Protein AF-G0EI62-F1 (afdb_monomer)

pLDDT: mean 89.72, std 10.37, range [26.83, 98.44]

Secondary structure (DSSP, 8-state):
-EEEEEEEEE--SS--GGGTT-EEEEEEEE-TTT--EEEEEEEEESS-PPTT-EEEEEETHHHHHTTSS-TT---SEEEEEE-S----HHHHHTTSS--HHHHHHHTT-B-TTTT--BTTTS--S--SEEEEE----STT--HHHHHHHH-HHHHHHHHHHHHHHTT-SEEEEEEETT-HHHHHHHHHHHHHTT---EEEEE---BTTTSHHHHHHHHH-PPPPTT--GGGGTEEEEEHHHHHHHHHHTTT--S-EEEEEEEES-SS-EEEEEETT-BHHHHHHHTT---SSEEEEES-TTT-EEEEGGGGGG-B--TT--EEEEEETTSHHHHHHT--HHHHHHHHHHH-----HHHHT-HHHHTT-S--HHHHHHHHTTS-STTGGGS-HHHHHHHHGGGG-----HHHHTS-TT---HHHHHHHHHHHHHHTT-PPPSSPPP----TTGGGGPBPHHHHHHHTT-HHHHTSPPEEEEEEE---SEEEEES--SSSSPPEE---TT-EE-TT-EEEE--TTSS---EE-SSSEEEEEE-SSEEEEEES---

Structure (mmCIF, N/CA/C/O backbone):
data_AF-G0EI62-F1
#
_entry.id   AF-G0EI62-F1
#
loop_
_atom_site.group_PDB
_atom_site.id
_atom_site.type_symbol
_atom_site.label_atom_id
_atom_site.label_alt_id
_atom_site.label_comp_id
_atom_site.label_asym_id
_atom_site.label_entity_id
_atom_site.label_seq_id
_atom_site.pdbx_PDB_ins_code
_atom_site.Cartn_x
_atom_site.Cartn_y
_atom_site.Cartn_z
_atom_site.occupancy
_atom_site.B_iso_or_equiv
_atom_site.auth_seq_id
_atom_site.auth_comp_id
_atom_site.auth_asym_id
_atom_site.auth_atom_id
_atom_site.pdbx_PDB_model_num
ATOM 1 N N . MET A 1 1 ? -39.027 -2.388 27.104 1.00 85.00 1 MET A N 1
ATOM 2 C CA . MET A 1 1 ? -39.613 -3.707 26.790 1.00 85.00 1 MET A CA 1
ATOM 3 C C . MET A 1 1 ? -38.585 -4.501 26.006 1.00 85.00 1 MET A C 1
ATOM 5 O O . MET A 1 1 ? -37.758 -3.878 25.353 1.00 85.00 1 MET A O 1
ATOM 9 N N . VAL A 1 2 ? -38.591 -5.825 26.101 1.00 89.19 2 VAL A N 1
ATOM 10 C CA . VAL A 1 2 ? -37.621 -6.719 25.449 1.00 89.19 2 VAL A CA 1
ATOM 11 C C . VAL A 1 2 ? -38.346 -7.873 24.764 1.00 89.19 2 VAL A C 1
ATOM 13 O O . VAL A 1 2 ? -39.444 -8.232 25.187 1.00 89.19 2 VAL A O 1
ATOM 16 N N . LEU A 1 3 ? -37.737 -8.445 23.725 1.00 90.75 3 LEU A N 1
ATOM 17 C CA . LEU A 1 3 ? -38.228 -9.660 23.080 1.00 90.75 3 LEU A CA 1
ATOM 18 C C . LEU A 1 3 ? -37.676 -10.890 23.793 1.00 90.75 3 LEU A C 1
ATOM 20 O O . LEU A 1 3 ? -36.504 -10.940 24.170 1.00 90.75 3 LEU A O 1
ATOM 24 N N . ALA A 1 4 ? -38.536 -11.877 23.995 1.00 91.88 4 ALA A N 1
ATOM 25 C CA . ALA A 1 4 ? -38.161 -13.129 24.619 1.00 91.88 4 ALA A CA 1
ATOM 26 C C . ALA A 1 4 ? -38.949 -14.290 24.024 1.00 91.88 4 ALA A C 1
ATOM 28 O O . ALA A 1 4 ? -40.042 -14.103 23.504 1.00 91.88 4 ALA A O 1
ATOM 29 N N . LYS A 1 5 ? -38.401 -15.498 24.124 1.00 92.25 5 LYS A N 1
ATOM 30 C CA . LYS A 1 5 ? -39.107 -16.733 23.788 1.00 92.25 5 LYS A CA 1
ATOM 31 C C . LYS A 1 5 ? -39.600 -17.409 25.063 1.00 92.25 5 LYS A C 1
ATOM 33 O O . LYS A 1 5 ? -38.832 -17.525 26.021 1.00 92.25 5 LYS A O 1
ATOM 38 N N . VAL A 1 6 ? -40.848 -17.868 25.096 1.00 92.56 6 VAL A N 1
ATOM 39 C CA . VAL A 1 6 ? -41.366 -18.680 26.205 1.00 92.56 6 VAL A CA 1
ATOM 40 C C . VAL A 1 6 ? -40.766 -20.079 26.113 1.00 92.56 6 VAL A C 1
ATOM 42 O O . VAL A 1 6 ? -40.984 -20.803 25.147 1.00 92.56 6 VAL A O 1
ATOM 45 N N . ILE A 1 7 ? -40.009 -20.473 27.133 1.00 93.19 7 ILE A N 1
ATOM 46 C CA . ILE A 1 7 ? -39.289 -21.754 27.175 1.00 93.19 7 ILE A CA 1
ATOM 47 C C . ILE A 1 7 ? -39.834 -22.716 28.237 1.00 93.19 7 ILE A C 1
ATOM 49 O O . ILE A 1 7 ? -39.375 -23.851 28.331 1.00 93.19 7 ILE A O 1
ATOM 53 N N . GLY A 1 8 ? -40.796 -22.286 29.057 1.00 90.50 8 GLY A N 1
ATOM 54 C CA . GLY A 1 8 ? -41.419 -23.150 30.057 1.00 90.50 8 GLY A CA 1
ATOM 55 C C . GLY A 1 8 ? -42.400 -22.427 30.973 1.00 90.50 8 GLY A C 1
ATOM 56 O O . GLY A 1 8 ? -42.652 -21.234 30.826 1.00 90.50 8 GLY A O 1
ATOM 57 N N . SER A 1 9 ? -42.936 -23.153 31.953 1.00 91.88 9 SER A N 1
ATOM 58 C CA . SER A 1 9 ? -43.901 -22.648 32.940 1.00 91.88 9 SER A CA 1
ATOM 59 C C . SER A 1 9 ? -43.414 -22.879 34.369 1.00 91.88 9 SER A C 1
ATOM 61 O O . SER A 1 9 ? -42.845 -23.933 34.656 1.00 91.88 9 SER A O 1
ATOM 63 N N . VAL A 1 10 ? -43.709 -21.949 35.276 1.00 88.38 10 VAL A N 1
ATOM 64 C CA . VAL A 1 10 ? -43.460 -22.080 36.717 1.00 88.38 10 VAL A CA 1
ATOM 65 C C . VAL A 1 10 ? -44.783 -22.280 37.450 1.00 88.38 10 VAL A C 1
ATOM 67 O O . VAL A 1 10 ? -45.718 -21.491 37.313 1.00 88.38 10 VAL A O 1
ATOM 70 N N . TRP A 1 11 ? -44.842 -23.315 38.285 1.00 84.38 11 TRP A N 1
ATOM 71 C CA . TRP A 1 11 ? -45.997 -23.613 39.127 1.00 84.38 11 TRP A CA 1
ATOM 72 C C . TRP A 1 11 ? -45.654 -23.337 40.589 1.00 84.38 11 TRP A C 1
ATOM 74 O O . TRP A 1 11 ? -44.693 -23.884 41.121 1.00 84.38 11 TRP A O 1
ATOM 84 N N . ALA A 1 12 ? -46.450 -22.487 41.237 1.00 80.69 12 ALA A N 1
ATOM 85 C CA . ALA A 1 12 ? -46.325 -22.176 42.657 1.00 80.69 12 ALA A CA 1
ATOM 86 C C . ALA A 1 12 ? -47.617 -22.576 43.376 1.00 80.69 12 ALA A C 1
ATOM 88 O O . ALA A 1 12 ? -48.688 -22.059 43.058 1.00 80.69 12 ALA A O 1
ATOM 89 N N . THR A 1 13 ? -47.509 -23.498 44.336 1.00 77.69 13 THR A N 1
ATOM 90 C CA . THR A 1 13 ? -48.639 -24.053 45.106 1.00 77.69 13 THR A CA 1
ATOM 91 C C . THR A 1 13 ? -49.242 -23.047 46.086 1.00 77.69 13 THR A C 1
ATOM 93 O O . THR A 1 13 ? -50.391 -23.187 46.491 1.00 77.69 13 THR A O 1
ATOM 96 N N . LYS A 1 14 ? -48.466 -22.032 46.474 1.00 76.88 14 LYS A N 1
ATOM 97 C CA . LYS A 1 14 ? -48.902 -20.877 47.259 1.00 76.88 14 LYS A CA 1
ATOM 98 C C . LYS A 1 14 ? -48.434 -19.620 46.536 1.00 76.88 14 LYS A C 1
ATOM 100 O O . LYS A 1 14 ? -47.246 -19.499 46.243 1.00 76.88 14 LYS A O 1
ATOM 105 N N . LYS A 1 15 ? -49.360 -18.712 46.240 1.00 78.44 15 LYS A N 1
ATOM 106 C CA . LYS A 1 15 ? -49.088 -17.396 45.654 1.00 78.44 15 LYS A CA 1
ATOM 107 C C . LYS A 1 15 ? -49.619 -16.328 46.599 1.00 78.44 15 LYS A C 1
ATOM 109 O O . LYS A 1 15 ? -50.537 -16.595 47.372 1.00 78.44 15 LYS A O 1
ATOM 114 N N . GLU A 1 16 ? -49.022 -15.148 46.537 1.00 77.31 16 GLU A N 1
ATOM 115 C CA . GLU A 1 16 ? -49.627 -13.950 47.113 1.00 77.31 16 GLU A CA 1
ATOM 116 C C . GLU A 1 16 ? -50.986 -13.706 46.426 1.00 77.31 16 GLU A C 1
ATOM 118 O O . GLU A 1 16 ? -51.185 -14.102 45.272 1.00 77.31 16 GLU A O 1
ATOM 123 N N . GLU A 1 17 ? -51.954 -13.163 47.163 1.00 75.81 17 GLU A N 1
ATOM 124 C CA . GLU A 1 17 ? -53.361 -13.141 46.756 1.00 75.81 17 GLU A CA 1
ATOM 125 C C . GLU A 1 17 ? -53.580 -12.361 45.450 1.00 75.81 17 GLU A C 1
ATOM 127 O O . GLU A 1 17 ? -54.366 -12.791 44.602 1.00 75.81 17 GLU A O 1
ATOM 132 N N . ALA A 1 18 ? -52.808 -11.296 45.212 1.00 73.56 18 ALA A N 1
ATOM 133 C CA . ALA A 1 18 ? -52.871 -10.511 43.983 1.00 73.56 18 ALA A CA 1
ATOM 134 C C . ALA A 1 18 ? -52.289 -11.235 42.751 1.00 73.56 18 ALA A C 1
ATOM 136 O O . ALA A 1 18 ? -52.569 -10.830 41.623 1.00 73.56 18 ALA A O 1
ATOM 137 N N . LEU A 1 19 ? -51.530 -12.324 42.937 1.00 75.00 19 LEU A N 1
ATOM 138 C CA . LEU A 1 19 ? -51.021 -13.198 41.865 1.00 75.00 19 LEU A CA 1
ATOM 139 C C . LEU A 1 19 ? -51.867 -14.463 41.657 1.00 75.00 19 LEU A C 1
ATOM 141 O O . LEU A 1 19 ? -51.500 -15.353 40.875 1.00 75.00 19 LEU A O 1
ATOM 145 N N . SER A 1 20 ? -52.990 -14.575 42.366 1.00 73.81 20 SER A N 1
ATOM 146 C CA . SER A 1 20 ? -53.921 -15.685 42.206 1.00 73.81 20 SER A CA 1
ATOM 147 C C . SER A 1 20 ? -54.572 -15.646 40.819 1.00 73.81 20 SER A C 1
ATOM 149 O O . SER A 1 20 ? -55.108 -14.628 40.391 1.00 73.81 20 SER A O 1
ATOM 151 N N . GLY A 1 21 ? -54.497 -16.763 40.089 1.00 74.56 21 GLY A N 1
ATOM 152 C CA . GLY A 1 21 ? -54.988 -16.882 38.708 1.00 74.56 21 GLY A CA 1
ATOM 153 C C . GLY A 1 21 ? -53.969 -16.536 37.614 1.00 74.56 21 GLY A C 1
ATOM 154 O O . GLY A 1 21 ? -54.155 -16.956 36.473 1.00 74.56 21 GLY A O 1
ATOM 155 N N . SER A 1 22 ? -52.858 -15.871 37.940 1.00 78.88 22 SER A N 1
ATOM 156 C CA . SER A 1 22 ? -51.834 -15.516 36.949 1.00 78.88 22 SER A CA 1
ATOM 157 C C . SER A 1 22 ? -50.922 -16.697 36.611 1.00 78.88 22 SER A C 1
ATOM 159 O O . SER A 1 22 ? -50.461 -17.421 37.507 1.00 78.88 22 SER A O 1
ATOM 161 N N . LYS A 1 23 ? -50.619 -16.898 35.324 1.00 86.69 23 LYS A N 1
ATOM 162 C CA . LYS A 1 23 ? -49.627 -17.890 34.882 1.00 86.69 23 LYS A CA 1
ATOM 163 C C . LYS A 1 23 ? -48.229 -17.285 34.976 1.00 86.69 23 LYS A C 1
ATOM 165 O O . LYS A 1 23 ? -48.025 -16.133 34.620 1.00 86.69 23 LYS A O 1
ATOM 170 N N . LEU A 1 24 ? -47.262 -18.056 35.466 1.00 90.31 24 LEU A N 1
ATOM 171 C CA . LEU A 1 24 ? -45.858 -17.649 35.484 1.00 90.31 24 LEU A CA 1
ATOM 172 C C . LEU A 1 24 ? -45.123 -18.451 34.416 1.00 90.31 24 LEU A C 1
ATOM 174 O O . LEU A 1 24 ? -45.163 -19.683 34.433 1.00 90.31 24 LEU A O 1
ATOM 178 N N . LEU A 1 25 ? -44.466 -17.762 33.491 1.00 92.56 25 LEU A N 1
ATOM 179 C CA . LEU A 1 25 ? -43.747 -18.364 32.376 1.00 92.56 25 LEU A CA 1
ATOM 180 C C . LEU A 1 25 ? -42.250 -18.082 32.491 1.00 92.56 25 LEU A C 1
ATOM 182 O O . LEU A 1 25 ? -41.832 -16.997 32.892 1.00 92.56 25 LEU A O 1
ATOM 186 N N . ILE A 1 26 ? -41.438 -19.074 32.136 1.00 92.00 26 ILE A N 1
ATOM 187 C CA . ILE A 1 26 ? -39.994 -18.918 31.978 1.00 92.00 26 ILE A CA 1
ATOM 188 C C . ILE A 1 26 ? -39.755 -18.426 30.559 1.00 92.00 26 ILE A C 1
ATOM 190 O O . ILE A 1 26 ? -40.160 -19.066 29.589 1.00 92.00 26 ILE A O 1
ATOM 194 N N . THR A 1 27 ? -39.074 -17.298 30.445 1.00 92.25 27 THR A N 1
ATOM 195 C CA . THR A 1 27 ? -38.810 -16.628 29.178 1.00 92.25 27 THR A CA 1
ATOM 196 C C . THR A 1 27 ? -37.317 -16.422 29.002 1.00 92.25 27 THR A C 1
ATOM 198 O O . THR A 1 27 ? -36.596 -16.154 29.965 1.00 92.25 27 THR A O 1
ATOM 201 N N . ARG A 1 28 ? -36.832 -16.576 27.774 1.00 92.50 28 ARG A N 1
ATOM 202 C CA . ARG A 1 28 ? -35.439 -16.335 27.411 1.00 92.50 28 ARG A CA 1
ATOM 203 C C . ARG A 1 28 ? -35.362 -15.110 26.524 1.00 92.50 28 ARG A C 1
ATOM 205 O O . ARG A 1 28 ? -35.876 -15.135 25.410 1.00 92.50 28 ARG A O 1
ATOM 212 N N . VAL A 1 29 ? -34.754 -14.048 27.038 1.00 90.19 29 VAL A N 1
ATOM 213 C CA . VAL A 1 29 ? -34.549 -12.813 26.278 1.00 90.19 29 VAL A CA 1
ATOM 214 C C . VAL A 1 29 ? -33.554 -13.096 25.159 1.00 90.19 29 VAL A C 1
ATOM 216 O O . VAL A 1 29 ? -32.560 -13.786 25.388 1.00 90.19 29 VAL A O 1
ATOM 219 N N . PHE A 1 30 ? -33.810 -12.572 23.966 1.00 84.31 30 PHE A N 1
ATOM 220 C CA . PHE A 1 30 ? -32.888 -12.693 22.842 1.00 84.31 30 PHE A CA 1
ATOM 221 C C . PHE A 1 30 ? -32.771 -11.378 22.073 1.00 84.31 30 PHE A C 1
ATOM 223 O O . PHE A 1 30 ? -33.684 -10.551 22.063 1.00 84.31 30 PHE A O 1
ATOM 230 N N . GLU A 1 31 ? -31.620 -11.193 21.437 1.00 79.38 31 GLU A N 1
ATOM 231 C CA . GLU A 1 31 ? -31.378 -10.117 20.479 1.00 79.38 31 GLU A CA 1
ATOM 232 C C . GLU A 1 31 ? -31.971 -10.503 19.111 1.00 79.38 31 GLU A C 1
ATOM 234 O O . GLU A 1 31 ? -31.582 -11.535 18.560 1.00 79.38 31 GLU A O 1
ATOM 239 N N . PRO A 1 32 ? -32.914 -9.732 18.542 1.00 71.31 32 PRO A N 1
ATOM 240 C CA . PRO A 1 32 ? -33.625 -10.131 17.322 1.00 71.31 32 PRO A CA 1
ATOM 241 C C . PRO A 1 32 ? -32.740 -10.234 16.074 1.00 71.31 32 PRO A C 1
ATOM 243 O O . PRO A 1 32 ? -33.064 -10.964 15.143 1.00 71.31 32 PRO A O 1
ATOM 246 N N . ASP A 1 33 ? -31.643 -9.482 16.042 1.00 63.94 33 ASP A N 1
ATOM 247 C CA . ASP A 1 33 ? -30.702 -9.349 14.930 1.00 63.94 33 ASP A CA 1
ATOM 248 C C . ASP A 1 33 ? -29.632 -10.447 14.915 1.00 63.94 33 ASP A C 1
ATOM 250 O O . ASP A 1 33 ? -29.305 -10.985 13.857 1.00 63.94 33 ASP A O 1
ATOM 254 N N . THR A 1 34 ? -29.094 -10.798 16.083 1.00 66.12 34 THR A N 1
ATOM 255 C CA . THR A 1 34 ? -28.036 -11.811 16.227 1.00 66.12 34 THR A CA 1
ATOM 256 C C . THR A 1 34 ? -28.572 -13.180 16.644 1.00 66.12 34 THR A C 1
ATOM 258 O O . THR A 1 34 ? -27.828 -14.162 16.640 1.00 66.12 34 THR A O 1
ATOM 261 N N . ASN A 1 35 ? -29.852 -13.242 17.028 1.00 71.88 35 ASN A N 1
ATOM 262 C CA . ASN A 1 35 ? -30.495 -14.366 17.707 1.00 71.88 35 ASN A CA 1
ATOM 263 C C . ASN A 1 35 ? -29.725 -14.829 18.958 1.00 71.88 35 ASN A C 1
ATOM 265 O O . ASN A 1 35 ? -29.807 -15.986 19.375 1.00 71.88 35 ASN A O 1
ATOM 269 N N . LYS A 1 36 ? -28.925 -13.928 19.540 1.00 73.69 36 LYS A N 1
ATOM 270 C CA . LYS A 1 36 ? -28.108 -14.211 20.710 1.00 73.69 36 LYS A CA 1
ATOM 271 C C . LYS A 1 36 ? -29.007 -14.283 21.930 1.00 73.69 36 LYS A C 1
ATOM 273 O O . LYS A 1 36 ? -29.704 -13.328 22.270 1.00 73.69 36 LYS A O 1
ATOM 278 N N . GLU A 1 37 ? -28.959 -15.422 22.601 1.00 82.56 37 GLU A N 1
ATOM 279 C CA . GLU A 1 37 ? -29.659 -15.623 23.858 1.00 82.56 37 GLU A CA 1
ATOM 280 C C . GLU A 1 37 ? -28.977 -14.827 24.978 1.00 82.56 37 GLU A C 1
ATOM 282 O O . GLU A 1 37 ? -27.755 -14.859 25.144 1.00 82.56 37 GLU A O 1
ATOM 287 N N . LEU A 1 38 ? -29.787 -14.095 25.737 1.00 82.94 38 LEU A N 1
ATOM 288 C CA . LEU A 1 38 ? -29.377 -13.304 26.887 1.00 82.94 38 LEU A CA 1
ATOM 289 C C . LEU A 1 38 ? -29.879 -13.985 28.171 1.00 82.94 38 LEU A C 1
ATOM 291 O O . LEU A 1 38 ? -29.717 -15.187 28.379 1.00 82.94 38 LEU A O 1
ATOM 295 N N . ASN A 1 39 ? -30.481 -13.203 29.061 1.00 86.88 39 ASN A N 1
ATOM 296 C CA . ASN A 1 39 ? -30.873 -13.635 30.390 1.00 86.88 39 ASN A CA 1
ATOM 297 C C . ASN A 1 39 ? -32.216 -14.380 30.363 1.00 86.88 39 ASN A C 1
ATOM 299 O O . ASN A 1 39 ? -33.069 -14.154 29.500 1.00 86.88 39 ASN A O 1
ATOM 303 N N . ILE A 1 40 ? -32.423 -15.231 31.366 1.00 90.44 40 ILE A N 1
ATOM 304 C CA . ILE A 1 40 ? -33.704 -15.893 31.619 1.00 90.44 40 ILE A CA 1
ATOM 305 C C . ILE A 1 40 ? -34.489 -15.066 32.639 1.00 90.44 40 ILE A C 1
ATOM 307 O O . ILE A 1 40 ? -33.942 -14.658 33.662 1.00 90.44 40 ILE A O 1
ATOM 311 N N . LEU A 1 41 ? -35.771 -14.839 32.364 1.00 90.19 41 LEU A N 1
ATOM 312 C CA . LEU A 1 41 ? -36.694 -14.108 33.227 1.00 90.19 41 LEU A CA 1
ATOM 313 C C . LEU A 1 41 ? -37.934 -14.956 33.513 1.00 90.19 41 LEU A C 1
ATOM 315 O O . LEU A 1 41 ? -38.439 -15.650 32.628 1.00 90.19 41 LEU A O 1
ATOM 319 N N . VAL A 1 42 ? -38.462 -14.857 34.732 1.00 90.88 42 VAL A N 1
ATOM 320 C CA . VAL A 1 42 ? -39.812 -15.341 35.043 1.00 90.88 42 VAL A CA 1
ATOM 321 C C . VAL A 1 42 ? -40.769 -14.180 34.823 1.00 90.88 42 VAL A C 1
ATOM 323 O O . VAL A 1 42 ? -40.701 -13.181 35.536 1.00 90.88 42 VAL A O 1
ATOM 326 N N . ALA A 1 43 ? -41.631 -14.300 33.820 1.00 90.44 43 ALA A N 1
ATOM 327 C CA . ALA A 1 43 ? -42.603 -13.279 33.467 1.00 90.44 43 ALA A CA 1
ATOM 328 C C . ALA A 1 43 ? -44.015 -13.739 33.829 1.00 90.44 43 ALA A C 1
ATOM 330 O O . ALA A 1 43 ? -44.372 -14.907 33.660 1.00 90.44 43 ALA A O 1
ATOM 331 N N . CYS A 1 44 ? -44.822 -12.809 34.327 1.00 88.88 44 CYS A N 1
ATOM 332 C CA . CYS A 1 44 ? -46.238 -13.053 34.535 1.00 88.88 44 CYS A CA 1
ATOM 333 C C . CYS A 1 44 ? -46.982 -12.946 33.198 1.00 88.88 44 CYS A C 1
ATOM 335 O O . CYS A 1 44 ? -46.840 -11.945 32.489 1.00 88.88 44 CYS A O 1
ATOM 337 N N . ASP A 1 45 ? -47.752 -13.973 32.856 1.00 88.38 45 ASP A N 1
ATOM 338 C CA . ASP A 1 45 ? -48.548 -14.045 31.639 1.00 88.38 45 ASP A CA 1
ATOM 339 C C . ASP A 1 45 ? -50.016 -13.729 31.923 1.00 88.38 45 ASP A C 1
ATOM 341 O O . ASP A 1 45 ? -50.701 -14.441 32.666 1.00 88.38 45 ASP A O 1
ATOM 345 N N . TYR A 1 46 ? -50.480 -12.660 31.285 1.00 77.69 46 TYR A N 1
ATOM 346 C CA . TYR A 1 46 ? -51.866 -12.201 31.317 1.00 77.69 46 TYR A CA 1
ATOM 347 C C . TYR A 1 46 ? -52.529 -12.211 29.939 1.00 77.69 46 TYR A C 1
ATOM 349 O O . TYR A 1 46 ? -53.717 -11.918 29.836 1.00 77.69 46 TYR A O 1
ATOM 357 N N . ILE A 1 47 ? -51.771 -12.530 28.889 1.00 83.19 47 ILE A N 1
ATOM 358 C CA . ILE A 1 47 ? -52.221 -12.465 27.493 1.00 83.19 47 ILE A CA 1
ATOM 359 C C . ILE A 1 47 ? -52.466 -13.873 26.940 1.00 83.19 47 ILE A C 1
ATOM 361 O O . ILE A 1 47 ? -53.174 -14.030 25.950 1.00 83.19 47 ILE A O 1
ATOM 365 N N . GLY A 1 48 ? -51.982 -14.904 27.637 1.00 86.94 48 GLY A N 1
ATOM 366 C CA . GLY A 1 48 ? -52.218 -16.300 27.297 1.00 86.94 48 GLY A CA 1
ATOM 367 C C . GLY A 1 48 ? -51.157 -16.857 26.359 1.00 86.94 48 GLY A C 1
ATOM 368 O O . GLY A 1 48 ? -51.494 -17.648 25.482 1.00 86.94 48 GLY A O 1
ATOM 369 N N . ALA A 1 49 ? -49.900 -16.451 26.541 1.00 89.75 49 ALA A N 1
ATOM 370 C CA . ALA A 1 49 ? -48.781 -16.959 25.761 1.00 89.75 49 ALA A CA 1
ATOM 371 C C . ALA A 1 49 ? -48.554 -18.464 26.006 1.00 89.75 49 ALA A C 1
ATOM 373 O O . ALA A 1 49 ? -48.586 -18.962 27.138 1.00 89.75 49 ALA A O 1
ATOM 374 N N . GLY A 1 50 ? -48.324 -19.198 24.923 1.00 89.56 50 GLY A N 1
ATOM 375 C CA . GLY A 1 50 ? -47.945 -20.603 24.908 1.00 89.56 50 GLY A CA 1
ATOM 376 C C . GLY A 1 50 ? -46.438 -20.812 25.038 1.00 89.56 50 GLY A C 1
ATOM 377 O O . GLY A 1 50 ? -45.637 -19.883 24.968 1.00 89.56 50 GLY A O 1
ATOM 378 N N . ILE A 1 51 ? -46.038 -22.071 25.232 1.00 89.62 51 ILE A 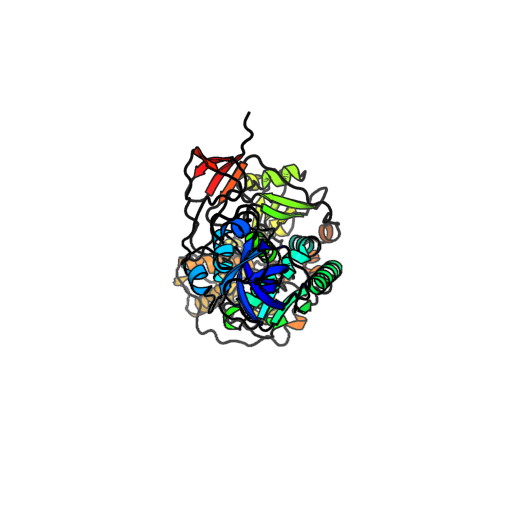N 1
ATOM 379 C CA . ILE A 1 51 ? -44.631 -22.470 25.092 1.00 89.62 51 ILE A CA 1
ATOM 380 C C . ILE A 1 51 ? -44.240 -22.312 23.620 1.00 89.62 51 ILE A C 1
ATOM 382 O O . ILE A 1 51 ? -45.046 -22.599 22.743 1.00 89.62 51 ILE A O 1
ATOM 386 N N . ASP A 1 52 ? -43.008 -21.868 23.382 1.00 88.44 52 ASP A N 1
ATOM 387 C CA . ASP A 1 52 ? -42.434 -21.521 22.081 1.00 88.44 52 ASP A CA 1
ATOM 388 C C . ASP A 1 52 ? -42.897 -20.203 21.449 1.00 88.44 52 ASP A C 1
ATOM 390 O O . ASP A 1 52 ? -42.262 -19.765 20.485 1.00 88.44 52 ASP A O 1
ATOM 394 N N . ASP A 1 53 ? -43.874 -19.509 22.037 1.00 91.62 53 ASP A N 1
ATOM 395 C CA . ASP A 1 53 ? -44.264 -18.175 21.582 1.00 91.62 53 ASP A CA 1
ATOM 396 C C . ASP A 1 53 ? -43.130 -17.160 21.770 1.00 91.62 53 ASP A C 1
ATOM 398 O O . ASP A 1 53 ? -42.397 -17.161 22.771 1.00 91.62 53 ASP A O 1
ATOM 402 N N . ILE A 1 54 ? -43.016 -16.245 20.808 1.00 91.38 54 ILE A N 1
ATOM 403 C CA . ILE A 1 54 ? -42.203 -15.036 20.936 1.00 91.38 54 ILE A CA 1
ATOM 404 C C . ILE A 1 54 ? -43.078 -13.967 21.586 1.00 91.38 54 ILE A C 1
ATOM 406 O O . ILE A 1 54 ? -44.203 -13.726 21.159 1.00 91.38 54 ILE A O 1
ATOM 410 N N . VAL A 1 55 ? -42.573 -13.322 22.632 1.00 92.38 55 VAL A N 1
ATOM 411 C CA . VAL A 1 55 ? -43.337 -12.397 23.472 1.00 92.38 55 VAL A CA 1
ATOM 412 C C . VAL A 1 55 ? -42.579 -11.102 23.736 1.00 92.38 55 VAL A C 1
ATOM 414 O O . VAL A 1 55 ? -41.347 -11.066 23.753 1.00 92.38 55 VAL A O 1
ATOM 417 N N . ILE A 1 56 ? -43.329 -10.029 23.988 1.00 91.19 56 ILE A N 1
ATOM 418 C CA . ILE A 1 56 ? -42.805 -8.746 24.458 1.00 91.19 56 ILE A CA 1
ATOM 419 C C . ILE A 1 56 ? -42.956 -8.688 25.973 1.00 91.19 56 ILE A C 1
ATOM 421 O O . ILE A 1 56 ? -44.059 -8.813 26.506 1.00 91.19 56 ILE A O 1
ATOM 425 N N . ILE A 1 57 ? -41.845 -8.448 26.663 1.00 89.81 57 ILE A N 1
ATOM 426 C CA . ILE A 1 57 ? -41.788 -8.342 28.119 1.00 89.81 57 ILE A CA 1
ATOM 427 C C . ILE A 1 57 ? -41.496 -6.904 28.522 1.00 89.81 57 ILE A C 1
ATOM 429 O O . ILE A 1 57 ? -40.550 -6.277 28.042 1.00 89.81 57 ILE A O 1
ATOM 433 N N . THR A 1 58 ? -42.282 -6.375 29.451 1.00 87.88 58 THR A N 1
ATOM 434 C CA . THR A 1 58 ? -41.953 -5.145 30.176 1.00 87.88 58 THR A CA 1
ATOM 435 C C . THR A 1 58 ? -41.407 -5.493 31.559 1.00 87.88 58 THR A C 1
ATOM 437 O O . THR A 1 58 ? -41.826 -6.496 32.135 1.00 87.88 58 THR A O 1
ATOM 440 N N . SER A 1 59 ? -40.480 -4.694 32.092 1.00 85.69 59 SER A N 1
ATOM 441 C CA . SER A 1 59 ? -39.846 -4.943 33.391 1.00 85.69 59 SER A CA 1
ATOM 442 C C . SER A 1 59 ? -39.876 -3.727 34.322 1.00 85.69 59 SER A C 1
ATOM 444 O O . SER A 1 59 ? -40.146 -2.598 33.899 1.00 85.69 59 SER A O 1
ATOM 446 N N . GLY A 1 60 ? -39.628 -3.955 35.614 1.00 78.62 60 GLY A N 1
ATOM 447 C CA . GLY A 1 60 ? -39.527 -2.898 36.624 1.00 78.62 60 GLY A CA 1
ATOM 448 C C . GLY A 1 60 ? -40.847 -2.156 36.873 1.00 78.62 60 GLY A C 1
ATOM 449 O O . GLY A 1 60 ? -41.905 -2.767 37.006 1.00 78.62 60 GLY A O 1
ATOM 450 N N . SER A 1 61 ? -40.809 -0.821 36.955 1.00 70.12 61 SER A N 1
ATOM 451 C CA . SER A 1 61 ? -42.014 -0.003 37.198 1.00 70.12 61 SER A CA 1
ATOM 452 C C . SER A 1 61 ? -43.074 -0.157 36.103 1.00 70.12 61 SER A C 1
ATOM 454 O O . SER A 1 61 ? -44.266 -0.130 36.401 1.00 70.12 61 SER A O 1
ATOM 456 N N . GLY A 1 62 ? -42.656 -0.401 34.857 1.00 67.44 62 GLY A N 1
ATOM 457 C CA . GLY A 1 62 ? -43.562 -0.664 33.740 1.00 67.44 62 GLY A CA 1
ATOM 458 C C . GLY A 1 62 ? -44.340 -1.976 33.881 1.00 67.44 62 GLY A C 1
ATOM 459 O O . GLY A 1 62 ? -45.492 -2.037 33.463 1.00 67.44 62 GLY A O 1
ATOM 460 N N . ALA A 1 63 ? -43.756 -2.998 34.514 1.00 70.75 63 ALA A N 1
ATOM 461 C CA . ALA A 1 63 ? -44.433 -4.267 34.803 1.00 70.75 63 ALA A CA 1
ATOM 462 C C . ALA A 1 63 ? -45.522 -4.117 35.868 1.00 70.75 63 ALA A C 1
ATOM 464 O O . ALA A 1 63 ? -46.589 -4.714 35.743 1.00 70.75 63 ALA A O 1
ATOM 465 N N . ARG A 1 64 ? -45.291 -3.262 36.869 1.00 71.00 64 ARG A N 1
ATOM 466 C CA . ARG A 1 64 ? -46.273 -2.972 37.924 1.00 71.00 64 ARG A CA 1
ATOM 467 C C . ARG A 1 64 ? -47.468 -2.163 37.415 1.00 71.00 64 ARG A C 1
ATOM 469 O O . ARG A 1 64 ? -48.584 -2.382 37.867 1.00 71.00 64 ARG A O 1
ATOM 476 N N . ASN A 1 65 ? -47.246 -1.279 36.440 1.00 66.75 65 ASN A N 1
ATOM 477 C CA . ASN A 1 65 ? -48.287 -0.404 35.890 1.00 66.75 65 ASN A CA 1
ATOM 478 C C . ASN A 1 65 ? -49.118 -1.045 34.767 1.00 66.75 65 ASN A C 1
ATOM 480 O O . ASN A 1 65 ? -50.232 -0.593 34.510 1.00 66.75 65 ASN A O 1
ATOM 484 N N . ALA A 1 66 ? -48.609 -2.088 34.102 1.00 62.19 66 ALA A N 1
ATOM 485 C CA . ALA A 1 66 ? -49.263 -2.718 32.949 1.00 62.19 66 ALA A CA 1
ATOM 486 C C . ALA A 1 66 ? -50.649 -3.327 33.253 1.00 62.19 66 ALA A C 1
ATOM 488 O O . ALA A 1 66 ? -51.386 -3.644 32.325 1.00 62.19 66 ALA A O 1
ATOM 489 N N . GLN A 1 67 ? -51.023 -3.469 34.530 1.00 59.19 67 GLN A N 1
ATOM 490 C CA . GLN A 1 67 ? -52.324 -3.998 34.953 1.00 59.19 67 GLN A CA 1
ATOM 491 C C . GLN A 1 67 ? -53.351 -2.952 35.420 1.00 59.19 67 GLN A C 1
ATOM 493 O O . GLN A 1 67 ? -54.468 -3.339 35.757 1.00 59.19 67 GLN A O 1
ATOM 498 N N . GLY A 1 68 ? -53.022 -1.654 35.398 1.00 55.66 68 GLY A N 1
ATOM 499 C CA . GLY A 1 68 ? -53.916 -0.587 35.863 1.00 55.66 68 GLY A CA 1
ATOM 500 C C . GLY A 1 68 ? -54.049 -0.541 37.390 1.00 55.66 68 GLY A C 1
ATOM 501 O O . GLY A 1 68 ? -54.260 -1.571 38.014 1.00 55.66 68 GLY A O 1
ATOM 502 N N . ASP A 1 69 ? -53.866 0.657 37.961 1.00 51.25 69 ASP A N 1
ATOM 503 C CA . ASP A 1 69 ? -54.036 1.159 39.350 1.00 51.25 69 ASP A CA 1
ATOM 504 C C . ASP A 1 69 ? -54.004 0.205 40.575 1.00 51.25 69 ASP A C 1
ATOM 506 O O . ASP A 1 69 ? -54.412 0.563 41.679 1.00 51.25 69 ASP A O 1
ATOM 510 N N . LYS A 1 70 ? -53.460 -1.005 40.442 1.00 53.91 70 LYS A N 1
ATOM 511 C CA . LYS A 1 70 ? -53.138 -1.918 41.536 1.00 53.91 70 LYS A CA 1
ATOM 512 C C . LYS A 1 70 ? -51.706 -1.645 41.959 1.00 53.91 70 LYS A C 1
ATOM 514 O O . LYS A 1 70 ? -50.774 -2.369 41.610 1.00 53.91 70 LYS A O 1
ATOM 519 N N . ASN A 1 71 ? -51.529 -0.562 42.709 1.00 52.72 71 ASN A N 1
ATOM 520 C CA . ASN A 1 71 ? -50.308 -0.355 43.475 1.00 52.72 71 ASN A CA 1
ATOM 521 C C . ASN A 1 71 ? -50.057 -1.618 44.317 1.00 52.72 71 ASN A C 1
ATOM 523 O O . ASN A 1 71 ? -50.858 -1.907 45.199 1.00 52.72 71 ASN A O 1
ATOM 527 N N . MET A 1 72 ? -48.948 -2.324 44.045 1.00 56.94 72 MET A N 1
ATOM 528 C CA . MET A 1 72 ? -48.393 -3.482 44.784 1.00 56.94 72 MET A CA 1
ATOM 529 C C . MET A 1 72 ? -48.526 -4.895 44.176 1.00 56.94 72 MET A C 1
ATOM 531 O O . MET A 1 72 ? -48.581 -5.866 44.921 1.00 56.94 72 MET A O 1
ATOM 535 N N . LEU A 1 73 ? -48.455 -5.079 42.853 1.00 64.56 73 LEU A N 1
ATOM 536 C CA . LEU A 1 73 ? -48.094 -6.407 42.320 1.00 64.56 73 LEU A CA 1
ATOM 537 C C . LEU A 1 73 ? -46.573 -6.638 42.436 1.00 64.56 73 LEU A C 1
ATOM 539 O O . LEU A 1 73 ? -45.807 -5.857 41.860 1.00 64.56 73 LEU A O 1
ATOM 543 N N . PRO A 1 74 ? -46.099 -7.688 43.136 1.00 71.12 74 PRO A N 1
ATOM 544 C CA . PRO A 1 74 ? -44.672 -7.961 43.307 1.00 71.12 74 PRO A CA 1
ATOM 545 C C . PRO A 1 74 ? -44.104 -8.707 42.087 1.00 71.12 74 PRO A C 1
ATOM 547 O O . PRO A 1 74 ? -43.659 -9.847 42.190 1.00 71.12 74 PRO A O 1
ATOM 550 N N . ILE A 1 75 ? -44.165 -8.082 40.907 1.00 77.56 75 ILE A N 1
ATOM 551 C CA . ILE A 1 75 ? -43.661 -8.651 39.648 1.00 77.56 75 ILE A CA 1
ATOM 552 C C . ILE A 1 75 ? -42.657 -7.714 38.985 1.00 77.56 75 ILE A C 1
ATOM 554 O O . ILE A 1 75 ? -42.915 -6.524 38.800 1.00 77.56 75 ILE A O 1
ATOM 558 N N . ASP A 1 76 ? -41.517 -8.281 38.597 1.00 83.12 76 ASP A N 1
ATOM 559 C CA . ASP A 1 76 ? -40.444 -7.561 37.906 1.00 83.12 76 ASP A CA 1
ATOM 560 C C . ASP A 1 76 ? -40.512 -7.703 36.383 1.00 83.12 76 ASP A C 1
ATOM 562 O O . ASP A 1 76 ? -39.810 -6.971 35.685 1.00 83.12 76 ASP A O 1
ATOM 566 N N . ALA A 1 77 ? -41.356 -8.605 35.864 1.00 87.88 77 ALA A N 1
ATOM 567 C CA . ALA A 1 77 ? -41.551 -8.840 34.437 1.00 87.88 77 ALA A CA 1
ATOM 568 C C . ALA A 1 77 ? -42.990 -9.284 34.104 1.00 87.88 77 ALA A C 1
ATOM 570 O O . ALA A 1 77 ? -43.549 -10.165 34.761 1.00 87.88 77 ALA A O 1
ATOM 571 N N . VAL A 1 78 ? -43.576 -8.698 33.055 1.00 89.31 78 VAL A N 1
ATOM 572 C CA . VAL A 1 78 ? -44.926 -9.014 32.546 1.00 89.31 78 VAL A CA 1
ATOM 573 C C . VAL A 1 78 ? -44.898 -9.160 31.030 1.00 89.31 78 VAL A C 1
ATOM 575 O O . VAL A 1 78 ? -44.292 -8.332 30.347 1.00 89.31 78 VAL A O 1
ATOM 578 N N . ILE A 1 79 ? -45.584 -10.183 30.514 1.00 89.06 79 ILE A N 1
ATOM 579 C CA . ILE A 1 79 ? -45.843 -10.343 29.081 1.00 89.06 79 ILE A CA 1
ATOM 580 C C . ILE A 1 79 ? -46.948 -9.371 28.668 1.00 89.06 79 ILE A C 1
ATOM 582 O O . ILE A 1 79 ? -48.060 -9.425 29.189 1.00 89.06 79 ILE A O 1
ATOM 586 N N . VAL A 1 80 ? -46.620 -8.478 27.736 1.00 88.62 80 VAL A N 1
ATOM 587 C CA . VAL A 1 80 ? -47.508 -7.413 27.237 1.00 88.62 80 VAL A CA 1
ATOM 588 C C . VAL A 1 80 ? -47.894 -7.583 25.765 1.00 88.62 80 VAL A C 1
ATOM 590 O O . VAL A 1 80 ? -48.714 -6.821 25.264 1.00 88.62 80 VAL A O 1
ATOM 593 N N . GLY A 1 81 ? -47.366 -8.605 25.083 1.00 88.88 81 GLY A N 1
ATOM 594 C CA . GLY A 1 81 ? -47.815 -8.999 23.748 1.00 88.88 81 GLY A CA 1
ATOM 595 C C . GLY A 1 81 ? -47.194 -10.311 23.274 1.00 88.88 81 GLY A C 1
ATOM 596 O O . GLY A 1 81 ? -46.105 -10.672 23.723 1.00 88.88 81 GLY A O 1
ATOM 597 N N . ILE A 1 82 ? -47.887 -10.995 22.362 1.00 91.50 82 ILE A N 1
ATOM 598 C CA . ILE A 1 82 ? -47.383 -12.138 21.585 1.00 91.50 82 ILE A CA 1
ATOM 599 C C . ILE A 1 82 ? -46.988 -11.609 20.204 1.00 91.50 82 ILE A C 1
ATOM 601 O O . ILE A 1 82 ? -47.645 -10.718 19.666 1.00 91.50 82 ILE A O 1
ATOM 605 N N . VAL A 1 83 ? -45.875 -12.094 19.670 1.00 89.25 83 VAL A N 1
ATOM 606 C CA . VAL A 1 83 ? -45.244 -11.583 18.456 1.00 89.25 83 VAL A CA 1
ATOM 607 C C . VAL A 1 83 ? -45.380 -12.613 17.350 1.00 89.25 83 VAL A C 1
ATOM 609 O O . VAL A 1 83 ? -44.714 -13.644 17.377 1.00 89.25 83 VAL A O 1
ATOM 612 N N . ASP A 1 84 ? -46.195 -12.292 16.349 1.00 85.19 84 ASP A N 1
ATOM 613 C CA . ASP A 1 84 ? -46.390 -13.155 15.180 1.00 85.19 84 ASP A CA 1
ATOM 614 C C . ASP A 1 84 ? -45.208 -13.081 14.204 1.00 85.19 84 ASP A C 1
ATOM 616 O O . ASP A 1 84 ? -44.823 -14.073 13.585 1.00 85.19 84 ASP A O 1
ATOM 620 N N . GLN A 1 85 ? -44.613 -11.893 14.053 1.00 80.62 85 GLN A N 1
ATOM 621 C CA . GLN A 1 85 ? -43.515 -11.660 13.123 1.00 80.62 85 GLN A CA 1
ATOM 622 C C . GLN A 1 85 ? -42.617 -10.512 13.590 1.00 80.62 85 GLN A C 1
ATOM 624 O O . GLN A 1 85 ? -43.089 -9.485 14.075 1.00 80.62 85 GLN A O 1
ATOM 629 N N . VAL A 1 86 ? -41.308 -10.669 13.381 1.00 73.88 86 VAL A N 1
ATOM 630 C CA . VAL A 1 86 ? -40.312 -9.605 13.546 1.00 73.88 86 VAL A CA 1
ATOM 631 C C . VAL A 1 86 ? -39.753 -9.260 12.166 1.00 73.88 86 VAL A C 1
ATOM 633 O O . VAL A 1 86 ? -39.088 -10.085 11.544 1.00 73.88 86 VAL A O 1
ATOM 636 N N . ASP A 1 87 ? -40.030 -8.052 11.671 1.00 72.31 87 ASP A N 1
ATOM 637 C CA . ASP A 1 87 ? -39.487 -7.555 10.401 1.00 72.31 87 ASP A CA 1
ATOM 638 C C . ASP A 1 87 ? -38.339 -6.565 10.650 1.00 72.31 87 ASP A C 1
ATOM 640 O O . ASP A 1 87 ? -38.550 -5.396 10.971 1.00 72.31 87 ASP A O 1
ATOM 644 N N . LEU A 1 88 ? -37.102 -7.044 10.496 1.00 64.12 88 LEU A N 1
ATOM 645 C CA . LEU A 1 88 ? -35.884 -6.234 10.623 1.00 64.12 88 LEU A CA 1
ATOM 646 C C . LEU A 1 88 ? -35.437 -5.609 9.293 1.00 64.12 88 LEU A C 1
ATOM 648 O O . LEU A 1 88 ? -34.524 -4.781 9.275 1.00 64.12 88 LEU A O 1
ATOM 652 N N . ASN A 1 89 ? -36.063 -5.975 8.169 1.00 53.19 89 ASN A N 1
ATOM 653 C CA . ASN A 1 89 ? -35.658 -5.481 6.852 1.00 53.19 89 ASN A CA 1
ATOM 654 C C . ASN A 1 89 ? -36.055 -4.013 6.653 1.00 53.19 89 ASN A C 1
ATOM 656 O O . ASN A 1 89 ? -35.357 -3.279 5.954 1.00 53.19 89 ASN A O 1
ATOM 660 N N . LYS A 1 90 ? -37.117 -3.548 7.323 1.00 44.22 90 LYS A N 1
ATOM 661 C CA . LYS A 1 90 ? -37.476 -2.122 7.358 1.00 44.22 90 LYS A CA 1
ATOM 662 C C . LYS A 1 90 ? -36.457 -1.260 8.115 1.00 44.22 90 LYS A C 1
ATOM 664 O O . LYS A 1 90 ? -36.138 -0.174 7.648 1.00 44.22 90 LYS A O 1
ATOM 669 N N . LEU A 1 91 ? -35.851 -1.771 9.191 1.00 41.56 91 LEU A N 1
ATOM 670 C CA . LEU A 1 91 ? -34.851 -1.040 9.992 1.00 41.56 91 LEU A CA 1
ATOM 671 C C . LEU A 1 91 ? -33.508 -0.837 9.267 1.00 41.56 91 LEU A C 1
ATOM 673 O O . LEU A 1 91 ? -32.839 0.170 9.494 1.00 41.56 91 LEU A O 1
ATOM 677 N N . LYS A 1 92 ? -33.132 -1.748 8.356 1.00 42.31 92 LYS A N 1
ATOM 678 C CA . LYS A 1 92 ? -31.995 -1.544 7.436 1.00 42.31 92 LYS A CA 1
ATOM 679 C C . LYS A 1 92 ? -32.261 -0.426 6.422 1.00 42.31 92 LYS A C 1
ATOM 681 O O . LYS A 1 92 ? -31.335 0.282 6.048 1.00 42.31 92 LYS A O 1
ATOM 686 N N . ASN A 1 93 ? -33.516 -0.250 6.005 1.00 40.16 93 ASN A N 1
ATOM 687 C CA . ASN A 1 93 ? -33.917 0.770 5.031 1.00 40.16 93 ASN A CA 1
ATOM 688 C C . ASN A 1 93 ? -34.220 2.141 5.667 1.00 40.16 93 ASN A C 1
ATOM 690 O O . ASN A 1 93 ? -34.189 3.149 4.970 1.00 40.16 93 ASN A O 1
ATOM 694 N N . GLU A 1 94 ? -34.474 2.200 6.979 1.00 39.06 94 GLU A N 1
ATOM 695 C CA . GLU A 1 94 ? -34.738 3.439 7.734 1.00 39.06 94 GLU A CA 1
ATOM 696 C C . GLU A 1 94 ? -33.470 4.074 8.352 1.00 39.06 94 GLU A C 1
ATOM 698 O O . GLU A 1 94 ? -33.562 5.016 9.136 1.00 39.06 94 GLU A O 1
ATOM 703 N N . GLY A 1 95 ? -32.270 3.604 7.982 1.00 41.66 95 GLY A N 1
ATOM 704 C CA . GLY A 1 95 ? -31.001 4.270 8.314 1.00 41.66 95 GLY A CA 1
ATOM 705 C C . GLY A 1 95 ? -30.506 4.093 9.755 1.00 41.66 95 GLY A C 1
ATOM 706 O O . GLY A 1 95 ? -29.566 4.776 10.156 1.00 41.66 95 GLY A O 1
ATOM 707 N N . LEU A 1 96 ? -31.092 3.179 10.540 1.00 45.50 96 LEU A N 1
ATOM 708 C CA . LEU A 1 96 ? -30.687 2.957 11.937 1.00 45.50 96 LEU A CA 1
ATOM 709 C C . LEU A 1 96 ? -29.491 1.991 12.083 1.00 45.50 96 LEU A C 1
ATOM 711 O O . LEU A 1 96 ? -28.858 1.951 13.135 1.00 45.50 96 LEU A O 1
ATOM 715 N N . TYR A 1 97 ? -29.146 1.241 11.030 1.00 52.59 97 TYR A N 1
ATOM 716 C CA . TYR A 1 97 ? -27.974 0.361 10.979 1.00 52.59 97 TYR A CA 1
ATOM 717 C C . TYR A 1 97 ? -27.179 0.600 9.692 1.00 52.59 97 TYR A C 1
ATOM 719 O O . TYR A 1 97 ? -27.636 0.253 8.607 1.00 52.59 97 TYR A O 1
ATOM 727 N N . MET A 1 98 ? -25.970 1.157 9.817 1.00 68.75 98 MET A N 1
ATOM 728 C CA . MET A 1 98 ? -25.038 1.272 8.690 1.00 68.75 98 MET A CA 1
ATOM 729 C C . MET A 1 98 ? -24.517 -0.111 8.289 1.00 68.75 98 MET A C 1
ATOM 731 O O . MET A 1 98 ? -23.982 -0.847 9.126 1.00 68.75 98 MET A O 1
ATOM 735 N N . SER A 1 99 ? -24.613 -0.438 7.001 1.00 84.94 99 SER A N 1
ATOM 736 C CA . SER A 1 99 ? -23.959 -1.605 6.402 1.00 84.94 99 SER A CA 1
ATOM 737 C C . SER A 1 99 ? -22.436 -1.546 6.576 1.00 84.94 99 SER A C 1
ATOM 739 O O . SER A 1 99 ? -21.850 -0.473 6.754 1.00 84.94 99 SER A O 1
ATOM 741 N N . LEU A 1 100 ? -21.748 -2.692 6.473 1.00 88.44 100 LEU A N 1
ATOM 742 C CA . LEU A 1 100 ? -20.280 -2.729 6.535 1.00 88.44 100 LEU A CA 1
ATOM 743 C C . LEU A 1 100 ? -19.653 -1.802 5.483 1.00 88.44 100 LEU A C 1
ATOM 745 O O . LEU A 1 100 ? -18.692 -1.083 5.760 1.00 88.44 100 LEU A O 1
ATOM 749 N N . LYS A 1 101 ? -20.227 -1.792 4.279 1.00 90.19 101 LYS A N 1
ATOM 750 C CA . LYS A 1 101 ? -19.788 -0.941 3.174 1.00 90.19 101 LYS A CA 1
ATOM 751 C C . LYS A 1 101 ? -19.906 0.546 3.517 1.00 90.19 101 LYS A C 1
ATOM 753 O O . LYS A 1 101 ? -18.958 1.289 3.265 1.00 90.19 101 LYS A O 1
ATOM 758 N N . GLU A 1 102 ? -21.015 0.963 4.126 1.00 88.19 102 GLU A N 1
ATOM 759 C CA . GLU A 1 102 ? -21.220 2.343 4.584 1.00 88.19 102 GLU A CA 1
ATOM 760 C C . GLU A 1 102 ? -20.276 2.711 5.724 1.00 88.19 102 GLU A C 1
ATOM 762 O O . GLU A 1 102 ? -19.678 3.780 5.673 1.00 88.19 102 GLU A O 1
ATOM 767 N N . LYS A 1 103 ? -20.043 1.821 6.698 1.00 91.38 103 LYS A N 1
ATOM 768 C CA . LYS A 1 103 ? -19.054 2.061 7.765 1.00 91.38 103 LYS A CA 1
ATOM 769 C C . LYS A 1 103 ? -17.650 2.286 7.201 1.00 91.38 103 LYS A C 1
ATOM 771 O O . LYS A 1 103 ? -16.971 3.234 7.582 1.00 91.38 103 LYS A O 1
ATOM 776 N N . ILE A 1 104 ? -17.232 1.463 6.238 1.00 93.06 104 ILE A N 1
ATOM 777 C CA . ILE A 1 104 ? -15.923 1.577 5.572 1.00 93.06 104 ILE A CA 1
ATOM 778 C C . ILE A 1 104 ? -15.827 2.857 4.731 1.00 93.06 104 ILE A C 1
ATOM 780 O O . ILE A 1 104 ? -14.764 3.487 4.679 1.00 93.06 104 ILE A O 1
ATOM 784 N N . TYR A 1 105 ? -16.913 3.231 4.053 1.00 92.38 105 TYR A N 1
ATOM 785 C CA . TYR A 1 105 ? -17.008 4.474 3.292 1.00 92.38 105 TYR A CA 1
ATOM 786 C C . TYR A 1 105 ? -16.926 5.698 4.213 1.00 92.38 105 TYR A C 1
ATOM 788 O O . TYR A 1 105 ? -16.050 6.543 4.011 1.00 92.38 105 TYR A O 1
ATOM 796 N N . ASN A 1 106 ? -17.749 5.736 5.263 1.00 91.44 106 ASN A N 1
ATOM 797 C CA . ASN A 1 106 ? -17.799 6.816 6.243 1.00 91.44 106 ASN A CA 1
ATOM 798 C C . ASN A 1 106 ? -16.454 6.977 6.944 1.00 91.44 106 ASN A C 1
ATOM 800 O O . ASN A 1 106 ? -15.938 8.082 6.961 1.00 91.44 106 ASN A O 1
ATOM 804 N N . ALA A 1 107 ? -15.815 5.885 7.374 1.00 93.25 107 ALA A N 1
ATOM 805 C CA . ALA A 1 107 ? -14.477 5.902 7.972 1.00 93.25 107 ALA A CA 1
ATOM 806 C C . ALA A 1 107 ? -13.342 6.266 6.990 1.00 93.25 107 ALA A C 1
ATOM 808 O O . ALA A 1 107 ? -12.189 6.457 7.399 1.00 93.25 107 ALA A O 1
ATOM 809 N N . GLY A 1 108 ? -13.635 6.388 5.689 1.00 92.50 108 GLY A N 1
ATOM 810 C CA . GLY A 1 108 ? -12.686 6.857 4.683 1.00 92.50 108 GLY A CA 1
ATOM 811 C C . GLY A 1 108 ? -11.535 5.884 4.428 1.00 92.50 108 GLY A C 1
ATOM 812 O O . GLY A 1 108 ? -10.391 6.306 4.224 1.00 92.50 108 GLY A O 1
ATOM 813 N N . ILE A 1 109 ? -11.794 4.577 4.485 1.00 94.25 109 ILE A N 1
ATOM 814 C CA . ILE A 1 109 ? -10.736 3.562 4.456 1.00 94.25 109 ILE A CA 1
ATOM 815 C C . ILE A 1 109 ? -10.255 3.304 3.029 1.00 94.25 109 ILE A C 1
ATOM 817 O O . ILE A 1 109 ? -11.017 2.937 2.130 1.00 94.25 109 ILE A O 1
ATOM 821 N N . VAL A 1 110 ? -8.941 3.374 2.842 1.00 93.62 110 VAL A N 1
ATOM 822 C CA . VAL A 1 110 ? -8.264 3.094 1.569 1.00 93.62 110 VAL A CA 1
ATOM 823 C C . VAL A 1 110 ? -7.254 1.957 1.721 1.00 93.62 110 VAL A C 1
ATOM 825 O O . VAL A 1 110 ? -6.812 1.635 2.828 1.00 93.62 110 VAL A O 1
ATOM 828 N N . GLY A 1 111 ? -6.864 1.352 0.599 1.00 90.31 111 GLY A N 1
ATOM 829 C CA . GLY A 1 111 ? -5.786 0.368 0.545 1.00 90.31 111 GLY A CA 1
ATOM 830 C C . GLY A 1 111 ? -4.454 0.960 1.019 1.00 90.31 111 GLY A C 1
ATOM 831 O O . GLY A 1 111 ? -3.813 1.704 0.279 1.00 90.31 111 GLY A O 1
ATOM 832 N N . ALA A 1 112 ? -4.024 0.609 2.231 1.00 85.31 112 ALA A N 1
ATOM 833 C CA . ALA A 1 112 ? -2.884 1.230 2.908 1.00 85.31 112 ALA A CA 1
ATOM 834 C C . ALA A 1 112 ? -1.517 0.813 2.331 1.00 85.31 112 ALA A C 1
ATOM 836 O O . ALA A 1 112 ? -0.546 1.549 2.479 1.00 85.31 112 ALA A O 1
ATOM 837 N N . GLY A 1 113 ? -1.446 -0.337 1.652 1.00 72.00 113 GLY A N 1
ATOM 838 C CA . GLY A 1 113 ? -0.205 -0.911 1.112 1.00 72.00 113 GLY A CA 1
ATOM 839 C C . GLY A 1 113 ? 0.145 -0.515 -0.328 1.00 72.00 113 GLY A C 1
ATOM 840 O O . GLY A 1 113 ? 0.978 -1.172 -0.943 1.00 72.00 113 GLY A O 1
ATOM 841 N N . GLY A 1 114 ? -0.509 0.489 -0.920 1.00 72.94 114 GLY A N 1
ATOM 842 C CA . GLY A 1 114 ? -0.285 0.827 -2.329 1.00 72.94 114 GLY A CA 1
ATOM 843 C C . GLY A 1 114 ? -0.912 2.149 -2.750 1.00 72.94 114 GLY A C 1
ATOM 844 O O . GLY A 1 114 ? -0.853 3.136 -2.029 1.00 72.94 114 GLY A O 1
ATOM 845 N N . ALA A 1 115 ? -1.541 2.173 -3.924 1.00 71.81 115 ALA A N 1
ATOM 846 C CA . ALA A 1 115 ? -2.086 3.391 -4.528 1.00 71.81 115 ALA A CA 1
ATOM 847 C C . ALA A 1 115 ? -3.339 3.974 -3.830 1.00 71.81 115 ALA A C 1
ATOM 849 O O . ALA A 1 115 ? -3.927 4.928 -4.334 1.00 71.81 115 ALA A O 1
ATOM 850 N N . GLY A 1 116 ? -3.770 3.418 -2.691 1.00 85.00 116 GLY A N 1
ATOM 851 C CA . GLY A 1 116 ? -4.895 3.954 -1.928 1.00 85.00 116 GLY A CA 1
ATOM 852 C C . GLY A 1 116 ? -6.257 3.682 -2.564 1.00 85.00 116 GLY A C 1
ATOM 853 O O . GLY A 1 116 ? -7.117 4.543 -2.527 1.00 85.00 116 GLY A O 1
ATOM 854 N N . PHE A 1 117 ? -6.492 2.520 -3.178 1.00 89.44 117 PHE A N 1
ATOM 855 C CA . PHE A 1 117 ? -7.814 2.232 -3.751 1.00 89.44 117 PHE A CA 1
ATOM 856 C C . PHE A 1 117 ? -8.903 2.190 -2.646 1.00 89.44 117 PHE A C 1
ATOM 858 O O . PHE A 1 117 ? -8.654 1.554 -1.616 1.00 89.44 117 PHE A O 1
ATOM 865 N N . PRO A 1 118 ? -10.079 2.831 -2.815 1.00 90.50 118 PRO A N 1
ATOM 866 C CA . PRO A 1 118 ? -11.123 2.862 -1.785 1.00 90.50 118 PRO A CA 1
ATOM 867 C C . PRO A 1 118 ? -11.650 1.470 -1.413 1.00 90.50 118 PRO A C 1
ATOM 869 O O . PRO A 1 118 ? -12.036 0.681 -2.277 1.00 90.50 118 PRO A O 1
ATOM 872 N N . SER A 1 119 ? -11.677 1.156 -0.117 1.00 91.25 119 SER A N 1
ATOM 873 C CA . SER A 1 119 ? -11.923 -0.220 0.346 1.00 91.25 119 SER A CA 1
ATOM 874 C C . SER A 1 119 ? -13.389 -0.641 0.227 1.00 91.25 119 SER A C 1
ATOM 876 O O . SER A 1 119 ? -13.658 -1.805 -0.043 1.00 91.25 119 SER A O 1
ATOM 878 N N . HIS A 1 120 ? -14.336 0.295 0.344 1.00 89.44 120 HIS A N 1
ATOM 879 C CA . HIS A 1 120 ? -15.771 0.014 0.192 1.00 89.44 120 HIS A CA 1
ATOM 880 C C . HIS A 1 120 ? -16.147 -0.367 -1.251 1.00 89.44 120 HIS A C 1
ATOM 882 O O . HIS A 1 120 ? -17.104 -1.103 -1.459 1.00 89.44 120 HIS A O 1
ATOM 888 N N . ILE A 1 121 ? -15.378 0.090 -2.248 1.00 88.69 121 ILE A N 1
ATOM 889 C CA . ILE A 1 121 ? -15.560 -0.283 -3.663 1.00 88.69 121 ILE A CA 1
ATOM 890 C C . ILE A 1 121 ? -14.997 -1.682 -3.928 1.00 88.69 121 ILE A C 1
ATOM 892 O O . ILE A 1 121 ? -15.483 -2.389 -4.803 1.00 88.69 121 ILE A O 1
ATOM 896 N N . LYS A 1 122 ? -13.979 -2.103 -3.163 1.00 88.31 122 LYS A N 1
ATOM 897 C CA . LYS A 1 122 ? -13.404 -3.449 -3.283 1.00 88.31 122 LYS A CA 1
ATOM 898 C C . LYS A 1 122 ? -14.329 -4.554 -2.789 1.00 88.31 122 LYS A C 1
ATOM 900 O O . LYS A 1 122 ? -14.042 -5.696 -3.117 1.00 88.31 122 LYS A O 1
ATOM 905 N N . LEU A 1 123 ? -15.353 -4.250 -1.989 1.00 88.75 123 LEU A N 1
ATOM 906 C CA . LEU A 1 123 ? -16.261 -5.250 -1.427 1.00 88.75 123 LEU A CA 1
ATOM 907 C C . LEU A 1 123 ? -17.323 -5.662 -2.461 1.00 88.75 123 LEU A C 1
ATOM 909 O O . LEU A 1 123 ? -18.208 -4.852 -2.753 1.00 88.75 123 LEU A O 1
ATOM 913 N N . PRO A 1 124 ? -17.248 -6.884 -3.026 1.00 87.88 124 PRO A N 1
ATOM 914 C CA . PRO A 1 124 ? -18.311 -7.419 -3.868 1.00 87.88 124 PRO A CA 1
ATOM 915 C C . PRO A 1 124 ? -19.453 -7.978 -3.006 1.00 87.88 124 PRO A C 1
ATOM 917 O O . PRO A 1 124 ? -19.291 -8.167 -1.805 1.00 87.88 124 PRO A O 1
ATOM 920 N N . GLU A 1 125 ? -20.584 -8.312 -3.628 1.00 85.75 125 GLU A N 1
ATOM 921 C CA . GLU A 1 125 ? -21.673 -9.042 -2.955 1.00 85.75 125 GLU A CA 1
ATOM 922 C C . GLU A 1 125 ? -21.291 -10.497 -2.649 1.00 85.75 125 GLU A C 1
ATOM 924 O O . GLU A 1 125 ? -21.600 -11.017 -1.582 1.00 85.75 125 GLU A O 1
ATOM 929 N N . LYS A 1 126 ? -20.590 -11.153 -3.584 1.00 92.44 126 LYS A N 1
ATOM 930 C CA . LYS A 1 126 ? -20.070 -12.513 -3.417 1.00 92.44 126 LYS A CA 1
ATOM 931 C C . LYS A 1 126 ? -18.646 -12.629 -3.958 1.00 92.44 126 LYS A C 1
ATOM 933 O O . LYS A 1 126 ? -18.331 -12.053 -5.001 1.00 92.44 126 LYS A O 1
ATOM 938 N N . VAL A 1 127 ? -17.793 -13.406 -3.289 1.00 95.44 127 VAL A N 1
ATOM 939 C CA . VAL A 1 127 ? -16.447 -13.752 -3.776 1.00 95.44 127 VAL A CA 1
ATOM 940 C C . VAL A 1 127 ? -16.091 -15.207 -3.469 1.00 95.44 127 VAL A C 1
ATOM 942 O O . VAL A 1 127 ? -16.578 -15.778 -2.501 1.00 95.44 127 VAL A O 1
ATOM 945 N N . GLU A 1 128 ? -15.222 -15.813 -4.274 1.00 96.50 128 GLU A N 1
ATOM 946 C CA . GLU A 1 128 ? -14.704 -17.162 -4.002 1.00 96.50 128 GLU A CA 1
ATOM 947 C C . GLU A 1 128 ? -13.537 -17.100 -3.005 1.00 96.50 128 GLU A C 1
ATOM 949 O O . GLU A 1 128 ? -13.548 -17.788 -1.990 1.00 96.50 128 GLU A O 1
ATOM 954 N N . TYR A 1 129 ? -12.562 -16.213 -3.241 1.00 97.75 129 TYR A N 1
ATOM 955 C CA . TYR A 1 129 ? -11.380 -16.044 -2.390 1.00 97.75 129 TYR A CA 1
ATOM 956 C C . TYR A 1 129 ? -11.310 -14.653 -1.752 1.00 97.75 129 TYR A C 1
ATOM 958 O O . TYR A 1 129 ? -11.115 -13.646 -2.437 1.00 97.75 129 TYR A O 1
ATOM 966 N N . LEU A 1 130 ? -11.355 -14.604 -0.421 1.00 97.81 130 LEU A N 1
ATOM 967 C CA . LEU A 1 130 ? -10.978 -13.445 0.386 1.00 97.81 130 LEU A CA 1
ATOM 968 C C . LEU A 1 130 ? -9.534 -13.619 0.868 1.00 97.81 130 LEU A C 1
ATOM 970 O O . LEU A 1 130 ? -9.232 -14.532 1.634 1.00 97.81 130 LEU A O 1
ATOM 974 N N . ILE A 1 131 ? -8.632 -12.742 0.426 1.00 97.94 131 ILE A N 1
ATOM 975 C CA . ILE A 1 131 ? -7.194 -12.861 0.681 1.00 97.94 131 ILE A CA 1
ATOM 976 C C . ILE A 1 131 ? -6.696 -11.680 1.519 1.00 97.94 131 ILE A C 1
ATOM 978 O O . ILE A 1 131 ? -6.783 -10.522 1.108 1.00 97.94 131 ILE A O 1
ATOM 982 N N . ALA A 1 132 ? -6.075 -11.968 2.660 1.00 97.69 132 ALA A N 1
ATOM 983 C CA . ALA A 1 132 ? -5.250 -11.006 3.378 1.00 97.69 132 ALA A CA 1
ATOM 984 C C . ALA A 1 132 ? -3.814 -11.046 2.846 1.00 97.69 132 ALA A C 1
ATOM 986 O O . ALA A 1 132 ? -3.127 -12.067 2.927 1.00 97.69 132 ALA A O 1
ATOM 987 N N . ASN A 1 133 ? -3.341 -9.920 2.320 1.00 96.44 133 ASN A N 1
ATOM 988 C CA . ASN A 1 133 ? -1.950 -9.733 1.944 1.00 96.44 133 ASN A CA 1
ATOM 989 C C . ASN A 1 133 ? -1.126 -9.357 3.179 1.00 96.44 133 ASN A C 1
ATOM 991 O O . ASN A 1 133 ? -1.044 -8.187 3.554 1.00 96.44 133 ASN A O 1
ATOM 995 N N . ALA A 1 134 ? -0.517 -10.378 3.779 1.00 96.06 134 ALA A N 1
ATOM 996 C CA . ALA A 1 134 ? 0.404 -10.305 4.907 1.00 96.06 134 ALA A CA 1
ATOM 997 C C . ALA A 1 134 ? 1.873 -10.502 4.463 1.00 96.06 134 ALA A C 1
ATOM 999 O O . ALA A 1 134 ? 2.748 -10.873 5.250 1.00 96.06 134 ALA A O 1
ATOM 1000 N N . ALA A 1 135 ? 2.163 -10.284 3.175 1.00 92.81 135 ALA A N 1
ATOM 1001 C CA . ALA A 1 135 ? 3.441 -10.600 2.547 1.00 92.81 135 ALA A CA 1
ATOM 1002 C C . ALA A 1 135 ? 4.254 -9.351 2.152 1.00 92.81 135 ALA A C 1
ATOM 1004 O O . ALA A 1 135 ? 4.748 -9.264 1.028 1.00 92.81 135 ALA A O 1
ATOM 1005 N N . GLU A 1 136 ? 4.467 -8.421 3.090 1.00 89.50 136 GLU A N 1
ATOM 1006 C CA . GLU A 1 136 ? 5.269 -7.191 2.921 1.00 89.50 136 GLU A CA 1
ATOM 1007 C C . GLU A 1 136 ? 6.630 -7.477 2.276 1.00 89.50 136 GLU A C 1
ATOM 1009 O O . GLU A 1 136 ? 7.509 -8.070 2.904 1.00 89.50 136 GLU A O 1
ATOM 1014 N N . CYS A 1 137 ? 6.797 -7.154 0.990 1.00 87.38 137 CYS A N 1
ATOM 1015 C CA . CYS A 1 137 ? 7.948 -7.594 0.196 1.00 87.38 137 CYS A CA 1
ATOM 1016 C C . CYS A 1 137 ? 9.029 -6.534 -0.017 1.00 87.38 137 CYS A C 1
ATOM 1018 O O . CYS A 1 137 ? 10.149 -6.917 -0.354 1.00 87.38 137 CYS A O 1
ATOM 1020 N N . GLU A 1 138 ? 8.721 -5.255 0.200 1.00 90.94 138 GLU A N 1
ATOM 1021 C CA . GLU A 1 138 ? 9.709 -4.174 0.161 1.00 90.94 138 GLU A CA 1
ATOM 1022 C C . GLU A 1 138 ? 10.855 -4.445 1.156 1.00 90.94 138 GLU A C 1
ATOM 1024 O O . GLU A 1 138 ? 10.592 -4.808 2.307 1.00 90.94 138 GLU A O 1
ATOM 1029 N N . PRO A 1 139 ? 12.129 -4.318 0.736 1.00 90.75 139 PRO A N 1
ATOM 1030 C CA . PRO A 1 139 ? 13.264 -4.497 1.633 1.00 90.75 139 PRO A CA 1
ATOM 1031 C C . PRO A 1 139 ? 13.195 -3.568 2.852 1.00 90.75 139 PRO A C 1
ATOM 1033 O O . PRO A 1 139 ? 12.745 -2.431 2.750 1.00 90.75 139 PRO A O 1
ATOM 1036 N N . LEU A 1 140 ? 13.684 -4.060 3.994 1.00 91.12 140 LEU A N 1
ATOM 1037 C CA . LEU A 1 140 ? 13.724 -3.396 5.307 1.00 91.12 140 LEU A CA 1
ATOM 1038 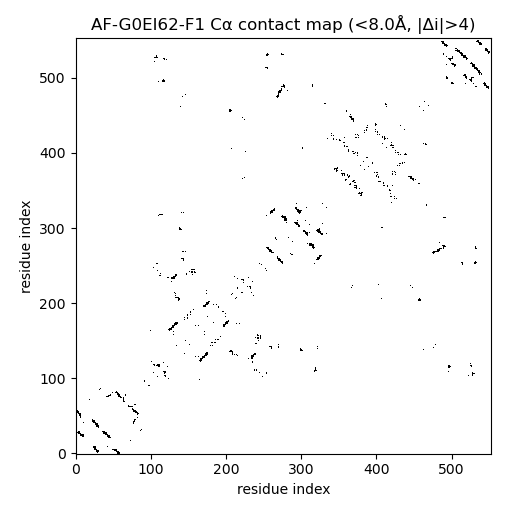C C . LEU A 1 140 ? 12.382 -3.162 6.007 1.00 91.12 140 LEU A C 1
ATOM 1040 O O . LEU A 1 140 ? 12.381 -3.122 7.231 1.00 91.12 140 LEU A O 1
ATOM 1044 N N . LEU A 1 141 ? 11.264 -3.044 5.290 1.00 91.31 141 LEU A N 1
ATOM 1045 C CA . LEU A 1 141 ? 9.974 -2.721 5.901 1.00 91.31 141 LEU A CA 1
ATOM 1046 C C . LEU A 1 141 ? 9.535 -3.763 6.949 1.00 91.31 141 LEU A C 1
ATOM 1048 O O . LEU A 1 141 ? 9.792 -4.968 6.818 1.00 91.31 141 LEU A O 1
ATOM 1052 N N . LYS A 1 142 ? 8.914 -3.250 8.019 1.00 91.25 142 LYS A N 1
ATOM 1053 C CA . LYS A 1 142 ? 8.510 -3.995 9.219 1.00 91.25 142 LYS A CA 1
ATOM 1054 C C . LYS A 1 142 ? 7.096 -3.663 9.702 1.00 91.25 142 LYS A C 1
ATOM 1056 O O . LYS A 1 142 ? 6.654 -4.239 10.696 1.00 91.25 142 LYS A O 1
ATOM 1061 N N . THR A 1 143 ? 6.389 -2.758 9.032 1.00 92.75 143 THR A N 1
ATOM 1062 C CA . THR A 1 143 ? 5.112 -2.222 9.516 1.00 92.75 143 THR A CA 1
ATOM 1063 C C . THR A 1 143 ? 4.045 -3.316 9.539 1.00 92.75 143 THR A C 1
ATOM 1065 O O . THR A 1 143 ? 3.396 -3.518 10.563 1.00 92.75 143 THR A O 1
ATOM 1068 N N . ASP A 1 144 ? 3.917 -4.097 8.466 1.00 94.19 144 ASP A N 1
ATOM 1069 C CA . ASP A 1 144 ? 2.938 -5.191 8.418 1.00 94.19 144 ASP A CA 1
ATOM 1070 C C . ASP A 1 144 ? 3.303 -6.324 9.395 1.00 94.19 144 ASP A C 1
ATOM 1072 O O . ASP A 1 144 ? 2.424 -6.936 10.002 1.00 94.19 144 ASP A O 1
ATOM 1076 N N . GLN A 1 145 ? 4.603 -6.582 9.594 1.00 94.31 145 GLN A N 1
ATOM 1077 C CA . GLN A 1 145 ? 5.099 -7.526 10.608 1.00 94.31 145 GLN A CA 1
ATOM 1078 C C . GLN A 1 145 ? 4.693 -7.113 12.023 1.00 94.31 145 GLN A C 1
ATOM 1080 O O . GLN A 1 145 ? 4.248 -7.963 12.793 1.00 94.31 145 GLN A O 1
ATOM 1085 N N . PHE A 1 146 ? 4.817 -5.828 12.349 1.00 95.44 146 PHE A N 1
ATOM 1086 C CA . PHE A 1 146 ? 4.375 -5.274 13.624 1.00 95.44 146 PHE A CA 1
ATOM 1087 C C . PHE A 1 146 ? 2.856 -5.416 13.802 1.00 95.44 146 PHE A C 1
ATOM 1089 O O . PHE A 1 146 ? 2.401 -5.889 14.844 1.00 95.44 146 PHE A O 1
ATOM 1096 N N . LEU A 1 147 ? 2.069 -5.085 12.772 1.00 96.06 147 LEU A N 1
ATOM 1097 C CA . LEU A 1 147 ? 0.609 -5.197 12.831 1.00 96.06 147 LEU A CA 1
ATOM 1098 C C . LEU A 1 147 ? 0.143 -6.639 13.041 1.00 96.06 147 LEU A C 1
ATOM 1100 O O . LEU A 1 147 ? -0.755 -6.872 13.842 1.00 96.06 147 LEU A O 1
ATOM 1104 N N . MET A 1 148 ? 0.772 -7.610 12.375 1.00 96.88 148 MET A N 1
ATOM 1105 C CA . MET A 1 148 ? 0.463 -9.023 12.603 1.00 96.88 148 MET A CA 1
ATOM 1106 C C . MET A 1 148 ? 0.790 -9.477 14.028 1.00 96.88 148 MET A C 1
ATOM 1108 O O . MET A 1 148 ? 0.046 -10.279 14.569 1.00 96.88 148 MET A O 1
ATOM 1112 N N . LEU A 1 149 ? 1.867 -8.979 14.644 1.00 95.25 149 LEU A N 1
ATOM 1113 C CA . LEU A 1 149 ? 2.224 -9.359 16.017 1.00 95.25 149 LEU A CA 1
ATOM 1114 C C . LEU A 1 149 ? 1.294 -8.734 17.058 1.00 95.25 149 LEU A C 1
ATOM 1116 O O . LEU A 1 149 ? 0.828 -9.423 17.956 1.00 95.25 149 LEU A O 1
ATOM 1120 N N . LYS A 1 150 ? 1.047 -7.423 16.966 1.00 95.56 150 LYS A N 1
ATOM 1121 C CA . LYS A 1 150 ? 0.317 -6.678 18.007 1.00 95.56 150 LYS A CA 1
ATOM 1122 C C . LYS A 1 150 ? -1.193 -6.646 17.792 1.00 95.56 150 LYS A C 1
ATOM 1124 O O . LYS A 1 150 ? -1.940 -6.464 18.746 1.00 95.56 150 LYS A O 1
ATOM 1129 N N . TYR A 1 151 ? -1.648 -6.819 16.552 1.00 96.50 151 TYR A N 1
ATOM 1130 C CA . TYR A 1 151 ? -3.049 -6.659 16.161 1.00 96.50 151 TYR A CA 1
ATOM 1131 C C . TYR A 1 151 ? -3.601 -7.863 15.381 1.00 96.50 151 TYR A C 1
ATOM 1133 O O . TYR A 1 151 ? -4.559 -7.709 14.621 1.00 96.50 151 TYR A O 1
ATOM 1141 N N . ALA A 1 152 ? -3.054 -9.068 15.602 1.00 97.56 152 ALA A N 1
ATOM 1142 C CA . ALA A 1 152 ? -3.558 -10.320 15.022 1.00 97.56 152 ALA A CA 1
ATOM 1143 C C . ALA A 1 152 ? -5.079 -10.477 15.193 1.00 97.56 152 ALA A C 1
ATOM 1145 O O . ALA A 1 152 ? -5.786 -10.762 14.227 1.00 97.56 152 ALA A O 1
ATOM 1146 N N . GLU A 1 153 ? -5.595 -10.211 16.398 1.00 96.56 153 GLU A N 1
ATOM 1147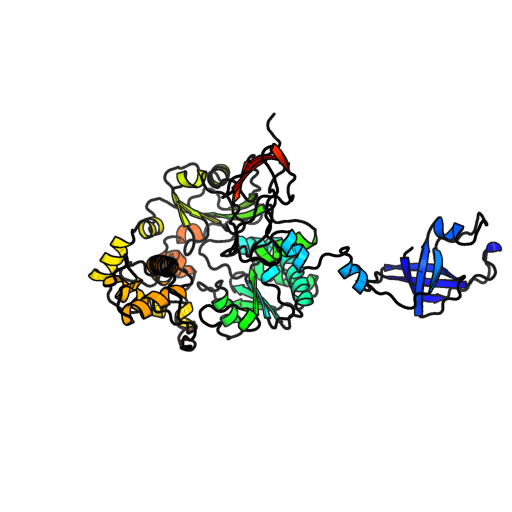 C CA . GLU A 1 153 ? -7.029 -10.308 16.692 1.00 96.56 153 GLU A CA 1
ATOM 1148 C C . GLU A 1 153 ? -7.874 -9.370 15.824 1.00 96.56 153 GLU A C 1
ATOM 1150 O O . GLU A 1 153 ? -8.911 -9.784 15.306 1.00 96.56 153 GLU A O 1
ATOM 1155 N N . LYS A 1 154 ? -7.425 -8.123 15.606 1.00 96.81 154 LYS A N 1
ATOM 1156 C CA . LYS A 1 154 ? -8.135 -7.170 14.736 1.00 96.81 154 LYS A CA 1
ATOM 1157 C C . LYS A 1 154 ? -8.213 -7.696 13.304 1.00 96.81 154 LYS A C 1
ATOM 1159 O O . LYS A 1 154 ? -9.270 -7.634 12.681 1.00 96.81 154 LYS A O 1
ATOM 1164 N N . ILE A 1 155 ? -7.100 -8.233 12.797 1.00 97.81 155 ILE A N 1
ATOM 1165 C CA . ILE A 1 155 ? -6.991 -8.767 11.433 1.00 97.81 155 ILE A CA 1
ATOM 1166 C C . ILE A 1 155 ? -7.938 -9.959 11.250 1.00 97.81 155 ILE A C 1
ATOM 1168 O O . ILE A 1 155 ? -8.710 -9.987 10.292 1.00 97.81 155 ILE A O 1
ATOM 1172 N N . VAL A 1 156 ? -7.911 -10.918 12.179 1.00 98.00 156 VAL A N 1
ATOM 1173 C CA . VAL A 1 156 ? -8.748 -12.127 12.136 1.00 98.00 156 VAL A CA 1
ATOM 1174 C C . VAL A 1 156 ? -10.233 -11.778 12.233 1.00 98.00 156 VAL A C 1
ATOM 1176 O O . VAL A 1 156 ? -11.020 -12.252 11.413 1.00 98.00 156 VAL A O 1
ATOM 1179 N N . LYS A 1 157 ? -10.620 -10.895 13.163 1.00 96.44 157 LYS A N 1
ATOM 1180 C CA . LYS A 1 157 ? -12.014 -10.442 13.300 1.00 96.44 157 LYS A CA 1
ATOM 1181 C C . LYS A 1 157 ? -12.509 -9.721 12.052 1.00 96.44 157 LYS A C 1
ATOM 1183 O O . LYS A 1 157 ? -13.600 -10.021 11.574 1.00 96.44 157 LYS A O 1
ATOM 1188 N N . ALA A 1 158 ? -11.708 -8.812 11.492 1.00 96.38 158 ALA A N 1
ATOM 1189 C CA . ALA A 1 158 ? -12.057 -8.133 10.246 1.00 96.38 158 ALA A CA 1
ATOM 1190 C C . ALA A 1 158 ? -12.281 -9.134 9.106 1.00 96.38 158 ALA A C 1
ATOM 1192 O O . ALA A 1 158 ? -13.282 -9.039 8.403 1.00 96.38 158 ALA A O 1
ATOM 1193 N N . LEU A 1 159 ? -11.392 -10.119 8.944 1.00 97.06 159 LEU A N 1
ATOM 1194 C CA . LEU A 1 159 ? -11.534 -11.149 7.913 1.00 97.06 159 LEU A CA 1
ATOM 1195 C C . LEU A 1 159 ? -12.777 -12.012 8.105 1.00 97.06 159 LEU A C 1
ATOM 1197 O O . LEU A 1 159 ? -13.469 -12.282 7.129 1.00 97.06 159 LEU A O 1
ATOM 1201 N N . ALA A 1 160 ? -13.080 -12.418 9.338 1.00 95.88 160 ALA A N 1
ATOM 1202 C CA . ALA A 1 160 ? -14.273 -13.201 9.635 1.00 95.88 160 ALA A CA 1
ATOM 1203 C C . ALA A 1 160 ? -15.561 -12.425 9.309 1.00 95.88 160 ALA A C 1
ATOM 1205 O O . ALA A 1 160 ? -16.498 -12.989 8.747 1.00 95.88 160 ALA A O 1
ATOM 1206 N N . ILE A 1 161 ? -15.600 -11.126 9.624 1.00 94.44 161 ILE A N 1
ATOM 1207 C CA . ILE A 1 161 ? -16.755 -10.259 9.353 1.00 94.44 161 ILE A CA 1
ATOM 1208 C C . ILE A 1 161 ? -16.905 -10.006 7.853 1.00 94.44 161 ILE A C 1
ATOM 1210 O O . ILE A 1 161 ? -17.985 -10.221 7.309 1.00 94.44 161 ILE A O 1
ATOM 1214 N N . ILE A 1 162 ? -15.822 -9.619 7.172 1.00 95.00 162 ILE A N 1
ATOM 1215 C CA . ILE A 1 162 ? -15.836 -9.413 5.719 1.00 95.00 162 ILE A CA 1
ATOM 1216 C C . ILE A 1 162 ? -16.237 -10.712 5.020 1.00 95.00 162 ILE A C 1
ATOM 1218 O O . ILE A 1 162 ? -17.090 -10.681 4.146 1.00 95.00 162 ILE A O 1
ATOM 1222 N N . GLY A 1 163 ? -15.667 -11.850 5.423 1.00 94.19 163 GLY A N 1
ATOM 1223 C CA . GLY A 1 163 ? -15.952 -13.152 4.825 1.00 94.19 163 GLY A CA 1
ATOM 1224 C C . GLY A 1 163 ? -17.425 -13.544 4.901 1.00 94.19 163 GLY A C 1
ATOM 1225 O O . GLY A 1 163 ? -17.949 -14.078 3.928 1.00 94.19 163 GLY A O 1
ATOM 1226 N N . LYS A 1 164 ? -18.108 -13.224 6.008 1.00 92.19 164 LYS A N 1
ATOM 1227 C CA . LYS A 1 164 ? -19.563 -13.402 6.132 1.00 92.19 164 LYS A CA 1
ATOM 1228 C C . LYS A 1 164 ? -20.333 -12.455 5.212 1.00 92.19 164 LYS A C 1
ATOM 1230 O O . LYS A 1 164 ? -21.221 -12.914 4.504 1.00 92.19 164 LYS A O 1
ATOM 1235 N N . GLU A 1 165 ? -19.971 -11.171 5.197 1.00 91.56 165 GLU A N 1
ATOM 1236 C CA . GLU A 1 165 ? -20.633 -10.150 4.370 1.00 91.56 165 GLU A CA 1
ATOM 1237 C C . GLU A 1 165 ? -20.582 -10.508 2.880 1.00 91.56 165 GLU A C 1
ATOM 1239 O O . GLU A 1 165 ? -21.594 -10.454 2.191 1.00 91.56 165 GLU A O 1
ATOM 1244 N N . VAL A 1 166 ? -19.410 -10.923 2.390 1.00 92.56 166 VAL A N 1
ATOM 1245 C CA . VAL A 1 166 ? -19.192 -11.227 0.967 1.00 92.56 166 VAL A CA 1
ATOM 1246 C C . VAL A 1 166 ? -19.377 -12.710 0.633 1.00 92.56 166 VAL A C 1
ATOM 1248 O O . VAL A 1 166 ? -18.946 -13.156 -0.431 1.00 92.56 166 VAL A O 1
ATOM 1251 N N . SER A 1 167 ? -19.953 -13.496 1.552 1.00 93.19 167 SER A N 1
ATOM 1252 C CA . SER A 1 167 ? -20.171 -14.945 1.405 1.00 93.19 167 SER A CA 1
ATOM 1253 C C . SER A 1 167 ? -18.954 -15.687 0.823 1.00 93.19 167 SER A C 1
ATOM 1255 O O . SER A 1 167 ? -19.082 -16.452 -0.136 1.00 93.19 167 SER A O 1
ATOM 1257 N N . ALA A 1 168 ? -17.765 -15.401 1.368 1.00 95.44 168 ALA A N 1
ATOM 1258 C CA . ALA A 1 168 ? -16.499 -15.924 0.864 1.00 95.44 168 ALA A CA 1
ATOM 1259 C C . ALA A 1 168 ? -16.409 -17.444 1.051 1.00 95.44 168 ALA A C 1
ATOM 1261 O O . ALA A 1 168 ? -16.570 -17.944 2.164 1.00 95.44 168 ALA A O 1
ATOM 1262 N N . GLU A 1 169 ? -16.083 -18.171 -0.018 1.00 95.38 169 GLU A N 1
ATOM 1263 C CA . GLU A 1 169 ? -15.914 -19.633 0.030 1.00 95.38 169 GLU A CA 1
ATOM 1264 C C . GLU A 1 169 ? -14.579 -20.026 0.687 1.00 95.38 169 GLU A C 1
ATOM 1266 O O . GLU A 1 169 ? -14.490 -21.013 1.418 1.00 95.38 169 GLU A O 1
ATOM 1271 N N . HIS A 1 170 ? -13.541 -19.210 0.483 1.00 97.19 170 HIS A N 1
ATOM 1272 C CA . HIS A 1 170 ? -12.212 -19.399 1.052 1.00 97.19 170 HIS A CA 1
ATOM 1273 C C . HIS A 1 170 ? -11.665 -18.094 1.636 1.00 97.19 170 HIS A C 1
ATOM 1275 O O . HIS A 1 170 ? -11.516 -17.098 0.925 1.00 97.19 170 HIS A O 1
ATOM 1281 N N . ILE A 1 171 ? -11.285 -18.112 2.917 1.00 98.12 171 ILE A N 1
ATOM 1282 C CA . ILE A 1 171 ? -10.624 -16.987 3.592 1.00 98.12 171 ILE A CA 1
ATOM 1283 C C . ILE A 1 171 ? -9.167 -17.367 3.865 1.00 98.12 171 ILE A C 1
ATOM 1285 O O . ILE A 1 171 ? -8.898 -18.320 4.595 1.00 98.12 171 ILE A O 1
ATOM 1289 N N . ILE A 1 172 ? -8.223 -16.640 3.262 1.00 98.31 172 ILE A N 1
ATOM 1290 C CA . ILE A 1 172 ? -6.801 -17.006 3.246 1.00 98.31 172 ILE A CA 1
ATOM 1291 C C . ILE A 1 172 ? -5.925 -15.831 3.682 1.00 98.31 172 ILE A C 1
ATOM 1293 O O . ILE A 1 172 ? -6.016 -14.737 3.132 1.00 98.31 172 ILE A O 1
ATOM 1297 N N . ILE A 1 173 ? -4.988 -16.069 4.597 1.00 98.44 173 ILE A N 1
ATOM 1298 C CA . ILE A 1 173 ? -3.899 -15.140 4.915 1.00 98.44 173 ILE A CA 1
ATOM 1299 C C . ILE A 1 173 ? -2.635 -15.585 4.175 1.00 98.44 173 ILE A C 1
ATOM 1301 O O . ILE A 1 173 ? -2.037 -16.616 4.486 1.00 98.44 173 ILE A O 1
ATOM 1305 N N . GLY A 1 174 ? -2.218 -14.802 3.179 1.00 97.56 174 GLY A N 1
ATOM 1306 C CA . GLY A 1 174 ? -0.993 -15.039 2.418 1.00 97.56 174 GLY A CA 1
ATOM 1307 C C . GLY A 1 174 ? 0.210 -14.378 3.086 1.00 97.56 174 GLY A C 1
ATOM 1308 O O . GLY A 1 174 ? 0.305 -13.152 3.107 1.00 97.56 174 GLY A O 1
ATOM 1309 N N . THR A 1 175 ? 1.147 -15.177 3.598 1.00 96.75 175 THR A N 1
ATOM 1310 C CA . THR A 1 175 ? 2.318 -14.695 4.354 1.00 96.75 175 THR A CA 1
ATOM 1311 C C . THR A 1 175 ? 3.611 -15.417 3.948 1.00 96.75 175 THR A C 1
ATOM 1313 O O . THR A 1 175 ? 3.642 -16.226 3.016 1.00 96.75 175 THR A O 1
ATOM 1316 N N . LYS A 1 176 ? 4.728 -15.117 4.617 1.00 95.19 176 LYS A N 1
ATOM 1317 C CA . LYS A 1 176 ? 6.041 -15.725 4.361 1.00 95.19 176 LYS A CA 1
ATOM 1318 C C . LYS A 1 176 ? 6.391 -16.742 5.437 1.00 95.19 176 LYS A C 1
ATOM 1320 O O . LYS A 1 176 ? 6.275 -16.453 6.618 1.00 95.19 176 LYS A O 1
ATOM 1325 N N . LYS A 1 177 ? 6.991 -17.868 5.036 1.00 94.81 177 LYS A N 1
ATOM 1326 C CA . LYS A 1 177 ? 7.465 -18.928 5.952 1.00 94.81 177 LYS A CA 1
ATOM 1327 C C . LYS A 1 177 ? 8.413 -18.440 7.052 1.00 94.81 177 LYS A C 1
ATOM 1329 O O . LYS A 1 177 ? 8.483 -19.055 8.102 1.00 94.81 177 LYS A O 1
ATOM 1334 N N . LYS A 1 178 ? 9.156 -17.354 6.813 1.00 92.88 178 LYS A N 1
ATOM 1335 C CA . LYS A 1 178 ? 10.093 -16.789 7.797 1.00 92.88 178 LYS A CA 1
ATOM 1336 C C . LYS A 1 178 ? 9.421 -15.954 8.896 1.00 92.88 178 LYS A C 1
ATOM 1338 O O . LYS A 1 178 ? 10.090 -15.603 9.858 1.00 92.88 178 LYS A O 1
ATOM 1343 N N . TYR A 1 179 ? 8.145 -15.595 8.746 1.00 94.12 179 TYR A N 1
ATOM 1344 C CA . TYR A 1 179 ? 7.396 -14.784 9.712 1.00 94.12 179 TYR A CA 1
ATOM 1345 C C . TYR A 1 179 ? 6.793 -15.667 10.810 1.00 94.12 179 TYR A C 1
ATOM 1347 O O . TYR A 1 179 ? 5.589 -15.659 11.029 1.00 94.12 179 TYR A O 1
ATOM 1355 N N . VAL A 1 180 ? 7.639 -16.472 11.462 1.00 95.56 180 VAL A N 1
ATOM 1356 C CA . VAL A 1 180 ? 7.217 -17.519 12.409 1.00 95.56 180 VAL A CA 1
ATOM 1357 C C . VAL A 1 180 ? 6.406 -16.923 13.562 1.00 95.56 180 VAL A C 1
ATOM 1359 O O . VAL A 1 180 ? 5.259 -17.308 13.747 1.00 95.56 180 VAL A O 1
ATOM 1362 N N . LYS A 1 181 ? 6.936 -15.891 14.232 1.00 95.50 181 LYS A N 1
ATOM 1363 C CA . LYS A 1 181 ? 6.251 -15.208 15.345 1.00 95.50 181 LYS A CA 1
ATOM 1364 C C . LYS A 1 181 ? 4.896 -14.610 14.934 1.00 95.50 181 LYS A C 1
ATOM 1366 O O . LYS A 1 181 ? 3.940 -14.631 15.696 1.00 95.50 181 LYS A O 1
ATOM 1371 N N . GLN A 1 182 ? 4.810 -14.053 13.722 1.00 96.44 182 GLN A N 1
ATOM 1372 C CA . GLN A 1 182 ? 3.567 -13.483 13.192 1.00 96.44 182 GLN A CA 1
ATOM 1373 C C . GLN A 1 182 ? 2.538 -14.571 12.886 1.00 96.44 182 GLN A C 1
ATOM 1375 O O . GLN A 1 182 ? 1.355 -14.372 13.133 1.00 96.44 182 GLN A O 1
ATOM 1380 N N . ILE A 1 183 ? 2.984 -15.697 12.322 1.00 97.69 183 ILE A N 1
ATOM 1381 C CA . ILE A 1 183 ? 2.121 -16.845 12.040 1.00 97.69 183 ILE A CA 1
ATOM 1382 C C . ILE A 1 183 ? 1.555 -17.385 13.352 1.00 97.69 183 ILE A C 1
ATOM 1384 O O . ILE A 1 183 ? 0.346 -17.534 13.441 1.00 97.69 183 ILE A O 1
ATOM 1388 N N . GLU A 1 184 ? 2.389 -17.575 14.376 1.00 97.81 184 GLU A N 1
ATOM 1389 C CA . GLU A 1 184 ? 1.952 -18.025 15.705 1.00 97.81 184 GLU A CA 1
ATOM 1390 C C . GLU A 1 184 ? 0.872 -17.103 16.296 1.00 97.81 184 GLU A C 1
ATOM 1392 O O . GLU A 1 184 ? -0.193 -17.579 16.688 1.00 97.81 184 GLU A O 1
ATOM 1397 N N . ALA A 1 185 ? 1.089 -15.781 16.273 1.00 97.62 185 ALA A N 1
ATOM 1398 C CA . ALA A 1 185 ? 0.110 -14.805 16.763 1.00 97.62 185 ALA A CA 1
ATOM 1399 C C . ALA A 1 185 ? -1.218 -14.844 15.979 1.00 97.62 185 ALA A C 1
ATOM 1401 O O . ALA A 1 185 ? -2.301 -14.735 16.556 1.00 97.62 185 ALA A O 1
ATOM 1402 N N . LEU A 1 186 ? -1.153 -15.016 14.654 1.00 97.81 186 LEU A N 1
ATOM 1403 C CA . LEU A 1 186 ? -2.341 -15.151 13.810 1.00 97.81 186 LEU A CA 1
ATOM 1404 C C . LEU A 1 186 ? -3.073 -16.473 14.066 1.00 97.81 186 LEU A C 1
ATOM 1406 O O . LEU A 1 186 ? -4.297 -16.473 14.142 1.00 97.81 186 LEU A O 1
ATOM 1410 N N . GLU A 1 187 ? -2.357 -17.586 14.226 1.00 97.88 187 GLU A N 1
ATOM 1411 C CA . GLU A 1 187 ? -2.947 -18.891 14.541 1.00 97.88 187 GLU A CA 1
ATOM 1412 C C . GLU A 1 187 ? -3.656 -18.883 15.897 1.00 97.88 187 GLU A C 1
ATOM 1414 O O . GLU A 1 187 ? -4.748 -19.439 16.024 1.00 97.88 187 GLU A O 1
ATOM 1419 N N . GLU A 1 188 ? -3.065 -18.240 16.905 1.00 97.62 188 GLU A N 1
ATOM 1420 C CA . GLU A 1 188 ? -3.690 -18.063 18.215 1.00 97.62 188 GLU A CA 1
ATOM 1421 C C . GLU A 1 188 ? -4.985 -17.247 18.109 1.00 97.62 188 GLU A C 1
ATOM 1423 O O . GLU A 1 188 ? -6.030 -17.675 18.607 1.00 97.62 188 GLU A O 1
ATOM 1428 N N . ALA A 1 189 ? -4.955 -16.128 17.379 1.00 97.44 189 ALA A N 1
ATOM 1429 C CA . ALA A 1 189 ? -6.139 -15.309 17.134 1.00 97.44 189 ALA A CA 1
ATOM 1430 C C . ALA A 1 189 ? -7.235 -16.071 16.358 1.00 97.44 189 ALA A C 1
ATOM 1432 O O . ALA A 1 189 ? -8.411 -15.966 16.702 1.00 97.44 189 ALA A O 1
ATOM 1433 N N . ILE A 1 190 ? -6.872 -16.879 15.353 1.00 97.56 190 ILE A N 1
ATOM 1434 C CA . ILE A 1 190 ? -7.820 -17.718 14.595 1.00 97.56 190 ILE A CA 1
ATOM 1435 C C . ILE A 1 190 ? -8.502 -18.739 15.510 1.00 97.56 190 ILE A C 1
ATOM 1437 O O . ILE A 1 190 ? -9.724 -18.892 15.448 1.00 97.56 190 ILE A O 1
ATOM 1441 N N . LYS A 1 191 ? -7.733 -19.413 16.377 1.00 96.50 191 LYS A N 1
ATOM 1442 C CA . LYS A 1 191 ? -8.264 -20.390 17.342 1.00 96.50 191 LYS A CA 1
ATOM 1443 C C . LYS A 1 191 ? -9.220 -19.733 18.332 1.00 96.50 191 LYS A C 1
ATOM 1445 O O . LYS A 1 191 ? -10.302 -20.262 18.568 1.00 96.50 191 LYS A O 1
ATOM 1450 N N . LYS A 1 192 ? -8.840 -18.575 18.877 1.00 94.94 192 LYS A N 1
ATOM 1451 C CA . LYS A 1 192 ? -9.647 -17.817 19.842 1.00 94.94 192 LYS A CA 1
ATOM 1452 C C . LYS A 1 192 ? -11.000 -17.392 19.268 1.00 94.94 192 LYS A C 1
ATOM 1454 O O . LYS A 1 192 ? -12.012 -17.507 19.949 1.00 94.94 192 LYS A O 1
ATOM 1459 N N . GLU A 1 193 ? -11.021 -16.938 18.018 1.00 91.81 193 GLU A N 1
ATOM 1460 C CA . GLU A 1 193 ? -12.243 -16.485 17.340 1.00 91.81 193 GLU A CA 1
ATOM 1461 C C . GLU A 1 193 ? -13.041 -17.626 16.684 1.00 91.81 193 GLU A C 1
ATOM 1463 O O . GLU A 1 193 ? -14.098 -17.378 16.106 1.00 91.81 193 GLU A O 1
ATOM 1468 N N . ASN A 1 194 ? -12.542 -18.869 16.746 1.00 92.69 194 ASN A N 1
ATOM 1469 C CA . ASN A 1 194 ? -13.088 -20.028 16.033 1.00 92.69 194 ASN A CA 1
ATOM 1470 C C . ASN A 1 194 ? -13.380 -19.720 14.546 1.00 92.69 194 ASN A C 1
ATOM 1472 O O . ASN A 1 194 ? -14.418 -20.093 13.996 1.00 92.69 194 ASN A O 1
ATOM 1476 N N . ALA A 1 195 ? -12.477 -18.972 13.904 1.00 91.38 195 ALA A N 1
ATOM 1477 C CA . ALA A 1 195 ? -12.661 -18.482 12.544 1.00 91.38 195 ALA A CA 1
ATOM 1478 C C . ALA A 1 195 ? -12.162 -19.507 11.513 1.00 91.38 195 ALA A C 1
ATOM 1480 O O . ALA A 1 195 ? -11.080 -20.076 11.649 1.00 91.38 195 ALA A O 1
ATOM 1481 N N . HIS A 1 196 ? -12.917 -19.722 10.436 1.00 94.31 196 HIS A N 1
ATOM 1482 C CA . HIS A 1 196 ? -12.509 -20.602 9.336 1.00 94.31 196 HIS A CA 1
ATOM 1483 C C . HIS A 1 196 ? -11.574 -19.864 8.366 1.00 94.31 196 HIS A C 1
ATOM 1485 O O . HIS A 1 196 ? -11.985 -19.432 7.291 1.00 94.31 196 HIS A O 1
ATOM 1491 N N . ILE A 1 197 ? -10.318 -19.675 8.780 1.00 97.44 197 ILE A N 1
ATOM 1492 C CA . ILE A 1 197 ? -9.289 -18.947 8.023 1.00 97.44 197 ILE A CA 1
ATOM 1493 C C . ILE A 1 197 ? -8.054 -19.833 7.842 1.00 97.44 197 ILE A C 1
ATOM 1495 O O . ILE A 1 197 ? -7.531 -20.385 8.807 1.00 97.44 197 ILE A O 1
ATOM 1499 N N . GLU A 1 198 ? -7.557 -19.939 6.609 1.00 97.69 198 GLU A N 1
ATOM 1500 C CA . GLU A 1 198 ? -6.340 -20.684 6.274 1.00 97.69 198 GLU A CA 1
ATOM 1501 C C . GLU A 1 198 ? -5.125 -19.746 6.190 1.00 97.69 198 GLU A C 1
ATOM 1503 O O . GLU A 1 198 ? -5.177 -18.701 5.540 1.00 97.69 198 GLU A O 1
ATOM 1508 N N . ILE A 1 199 ? -3.987 -20.128 6.775 1.00 98.00 199 ILE A N 1
ATOM 1509 C CA . ILE A 1 199 ? -2.715 -19.419 6.572 1.00 98.00 199 ILE A CA 1
ATOM 1510 C C . ILE A 1 199 ? -1.892 -20.146 5.504 1.00 98.00 199 ILE A C 1
ATOM 1512 O O . ILE A 1 199 ? -1.471 -21.285 5.692 1.00 98.00 199 ILE A O 1
ATOM 1516 N N . LYS A 1 200 ? -1.585 -19.458 4.397 1.00 97.69 200 LYS A N 1
ATOM 1517 C CA . LYS A 1 200 ? -0.678 -19.959 3.352 1.00 97.69 200 LYS A CA 1
ATOM 1518 C C . LYS A 1 200 ? 0.670 -19.251 3.420 1.00 97.69 200 LYS A C 1
ATOM 1520 O O . LYS A 1 200 ? 0.796 -18.070 3.090 1.00 97.69 200 LYS A O 1
ATOM 1525 N N . ALA A 1 201 ? 1.701 -20.000 3.813 1.00 96.94 201 ALA A N 1
ATOM 1526 C CA . ALA A 1 201 ? 3.061 -19.494 3.970 1.00 96.94 201 ALA A CA 1
ATOM 1527 C C . ALA A 1 201 ? 3.971 -19.846 2.775 1.00 96.94 201 ALA A C 1
ATOM 1529 O O . ALA A 1 201 ? 4.247 -21.014 2.484 1.00 96.94 201 ALA A O 1
ATOM 1530 N N . PHE A 1 202 ? 4.525 -18.824 2.118 1.00 94.94 202 PHE A N 1
ATOM 1531 C CA . PHE A 1 202 ? 5.374 -18.961 0.927 1.00 94.94 202 PHE A CA 1
ATOM 1532 C C . PHE A 1 202 ? 6.867 -18.744 1.218 1.00 94.94 202 PHE A C 1
ATOM 1534 O O . PHE A 1 202 ? 7.256 -18.112 2.207 1.00 94.94 202 PHE A O 1
ATOM 1541 N N . LYS A 1 203 ? 7.742 -19.247 0.333 1.00 93.25 203 LYS A N 1
ATOM 1542 C CA . LYS A 1 203 ? 9.168 -18.865 0.346 1.00 93.25 203 LYS A CA 1
ATOM 1543 C C . LYS A 1 203 ? 9.285 -17.354 0.101 1.00 93.25 203 LYS A C 1
ATOM 1545 O O . LYS A 1 203 ? 8.497 -16.781 -0.641 1.00 93.25 203 LYS A O 1
ATOM 1550 N N . SER A 1 204 ? 10.270 -16.706 0.721 1.00 91.56 204 SER A N 1
ATOM 1551 C CA . SER A 1 204 ? 10.456 -15.256 0.574 1.00 91.56 204 SER A CA 1
ATOM 1552 C C . SER A 1 204 ? 11.019 -14.905 -0.803 1.00 91.56 204 SER A C 1
ATOM 1554 O O . SER A 1 204 ? 12.151 -15.274 -1.110 1.00 91.56 204 SER A O 1
ATOM 1556 N N . PHE A 1 205 ? 10.257 -14.158 -1.598 1.00 94.38 205 PHE A N 1
ATOM 1557 C CA . PHE A 1 205 ? 10.728 -13.553 -2.841 1.00 94.38 205 PHE A CA 1
ATOM 1558 C C . PHE A 1 205 ? 10.056 -12.196 -3.088 1.00 94.38 205 PHE A C 1
ATOM 1560 O O . PHE A 1 205 ? 9.025 -11.877 -2.491 1.00 94.38 205 PHE A O 1
ATOM 1567 N N . TYR A 1 206 ? 10.653 -11.390 -3.961 1.00 95.06 206 TYR A N 1
ATOM 1568 C CA . TYR A 1 206 ? 10.120 -10.105 -4.396 1.00 95.06 206 TYR A CA 1
ATOM 1569 C C . TYR A 1 206 ? 9.620 -10.181 -5.855 1.00 95.06 206 TYR A C 1
ATOM 1571 O O . TYR A 1 206 ? 10.338 -10.738 -6.690 1.00 95.06 206 TYR A O 1
ATOM 1579 N N . PRO A 1 207 ? 8.428 -9.639 -6.181 1.00 93.69 207 PRO A N 1
ATOM 1580 C CA . PRO A 1 207 ? 7.435 -9.048 -5.283 1.00 93.69 207 PRO A CA 1
ATOM 1581 C C . PRO A 1 207 ? 6.324 -10.057 -4.937 1.00 93.69 207 PRO A C 1
ATOM 1583 O O . PRO A 1 207 ? 5.311 -10.124 -5.622 1.00 93.69 207 PRO A O 1
ATOM 1586 N N . LEU A 1 208 ? 6.470 -10.843 -3.862 1.00 93.31 208 LEU A N 1
ATOM 1587 C CA . LEU A 1 208 ? 5.372 -11.711 -3.397 1.00 93.31 208 LEU A CA 1
ATOM 1588 C C . LEU A 1 208 ? 4.126 -10.907 -2.979 1.00 93.31 208 LEU A C 1
ATOM 1590 O O . LEU A 1 208 ? 3.013 -11.377 -3.178 1.00 93.31 208 LEU A O 1
ATOM 1594 N N . GLY A 1 209 ? 4.319 -9.713 -2.409 1.00 89.38 209 GLY A N 1
ATOM 1595 C CA . GLY A 1 209 ? 3.239 -8.842 -1.938 1.00 89.38 209 GLY A CA 1
ATOM 1596 C C . GLY A 1 209 ? 2.519 -8.064 -3.043 1.00 89.38 209 GLY A C 1
ATOM 1597 O O . GLY A 1 209 ? 1.584 -7.329 -2.738 1.00 89.38 209 GLY A O 1
ATOM 1598 N N . ASP A 1 210 ? 2.927 -8.202 -4.308 1.00 92.25 210 ASP A N 1
ATOM 1599 C CA . ASP A 1 210 ? 2.158 -7.679 -5.438 1.00 92.25 210 ASP A CA 1
ATOM 1600 C C . ASP A 1 210 ? 0.832 -8.444 -5.574 1.00 92.25 210 ASP A C 1
ATOM 1602 O O . ASP A 1 210 ? 0.817 -9.672 -5.570 1.00 92.25 210 ASP A O 1
ATOM 1606 N N . GLU A 1 211 ? -0.276 -7.718 -5.732 1.00 91.25 211 GLU A N 1
ATOM 1607 C CA . GLU A 1 211 ? -1.636 -8.274 -5.676 1.00 91.25 211 GLU A CA 1
ATOM 1608 C C . GLU A 1 211 ? -1.848 -9.408 -6.688 1.00 91.25 211 GLU A C 1
ATOM 1610 O O . GLU A 1 211 ? -2.349 -10.471 -6.327 1.00 91.25 211 GLU A O 1
ATOM 1615 N N . GLN A 1 212 ? -1.395 -9.242 -7.936 1.00 93.25 212 GLN A N 1
ATOM 1616 C CA . GLN A 1 212 ? -1.575 -10.291 -8.945 1.00 93.25 212 GLN A CA 1
ATOM 1617 C C . GLN A 1 212 ? -0.630 -11.472 -8.726 1.00 93.25 212 GLN A C 1
ATOM 1619 O O . GLN A 1 212 ? -1.016 -12.620 -8.939 1.00 93.25 212 GLN A O 1
ATOM 1624 N N . THR A 1 213 ? 0.596 -11.204 -8.271 1.00 93.75 213 THR A N 1
ATOM 1625 C CA . THR A 1 213 ? 1.549 -12.258 -7.913 1.00 93.75 213 THR A CA 1
ATOM 1626 C C . THR A 1 213 ? 1.003 -13.096 -6.759 1.00 93.75 213 THR A C 1
ATOM 1628 O O . THR A 1 213 ? 1.051 -14.324 -6.824 1.00 93.75 213 THR A O 1
ATOM 1631 N N . LEU A 1 214 ? 0.437 -12.469 -5.727 1.00 95.44 214 LEU A N 1
ATOM 1632 C CA . LEU A 1 214 ? -0.145 -13.162 -4.582 1.00 95.44 214 LEU A CA 1
ATOM 1633 C C . LEU A 1 214 ? -1.369 -13.996 -4.980 1.00 95.44 214 LEU A C 1
ATOM 1635 O O . LEU A 1 214 ? -1.428 -15.179 -4.640 1.00 95.44 214 LEU A O 1
ATOM 1639 N N . VAL A 1 215 ? -2.296 -13.418 -5.755 1.00 96.12 215 VAL A N 1
ATOM 1640 C CA . VAL A 1 215 ? -3.474 -14.130 -6.283 1.00 96.12 215 VAL A CA 1
ATOM 1641 C C . VAL A 1 215 ? -3.047 -15.356 -7.083 1.00 96.12 215 VAL A C 1
ATOM 1643 O O . VAL A 1 215 ? -3.536 -16.453 -6.812 1.00 96.12 215 VAL A O 1
ATOM 1646 N N . TYR A 1 216 ? -2.079 -15.214 -7.994 1.00 95.81 216 TYR A N 1
ATOM 1647 C CA . TYR A 1 216 ? -1.549 -16.343 -8.757 1.00 95.81 216 TYR A CA 1
ATOM 1648 C C . TYR A 1 216 ? -0.912 -17.407 -7.850 1.00 95.81 216 TYR A C 1
ATOM 1650 O O . TYR A 1 216 ? -1.118 -18.602 -8.047 1.00 95.81 216 TYR A O 1
ATOM 1658 N N . ASN A 1 217 ? -0.156 -17.016 -6.823 1.00 95.00 217 ASN A N 1
ATOM 1659 C CA . ASN A 1 217 ? 0.478 -17.984 -5.926 1.00 95.00 217 ASN A CA 1
ATOM 1660 C C . ASN A 1 217 ? -0.531 -18.783 -5.089 1.00 95.00 217 ASN A C 1
ATOM 1662 O O . ASN A 1 217 ? -0.269 -19.954 -4.809 1.00 95.00 217 ASN A O 1
ATOM 1666 N N . ILE A 1 218 ? -1.667 -18.177 -4.733 1.00 96.25 218 ILE A N 1
ATOM 1667 C CA . ILE A 1 218 ? -2.728 -18.805 -3.935 1.00 96.25 218 ILE A CA 1
ATOM 1668 C C . ILE A 1 218 ? -3.677 -19.645 -4.798 1.00 96.25 218 ILE A C 1
ATOM 1670 O O . ILE A 1 218 ? -3.983 -20.775 -4.423 1.00 96.25 218 ILE A O 1
ATOM 1674 N N . THR A 1 219 ? -4.128 -19.107 -5.934 1.00 96.12 219 THR A N 1
ATOM 1675 C CA . THR A 1 219 ? -5.224 -19.677 -6.745 1.00 96.12 219 THR A CA 1
ATOM 1676 C C . THR A 1 219 ? -4.761 -20.340 -8.039 1.00 96.12 219 THR A C 1
ATOM 1678 O O . THR A 1 219 ? -5.534 -21.048 -8.675 1.00 96.12 219 THR A O 1
ATOM 1681 N N . LYS A 1 220 ? -3.517 -20.082 -8.468 1.00 93.81 220 LYS A N 1
ATOM 1682 C CA . LYS A 1 220 ? -2.984 -20.422 -9.802 1.00 93.81 220 LYS A CA 1
ATOM 1683 C C . LYS A 1 220 ? -3.740 -19.780 -10.971 1.00 93.81 220 LYS A C 1
ATOM 1685 O O . LYS A 1 220 ? -3.485 -20.130 -12.120 1.00 93.81 220 LYS A O 1
ATOM 1690 N N . ARG A 1 221 ? -4.595 -18.788 -10.701 1.00 94.38 221 ARG A N 1
ATOM 1691 C CA . ARG A 1 221 ? -5.287 -17.987 -11.717 1.00 94.38 221 ARG A CA 1
ATOM 1692 C C . ARG A 1 221 ? -4.464 -16.756 -12.069 1.00 94.38 221 ARG A C 1
ATOM 1694 O O . ARG A 1 221 ? -3.899 -16.097 -11.196 1.00 94.38 221 ARG A O 1
ATOM 1701 N N . VAL A 1 222 ? -4.407 -16.444 -13.357 1.00 92.69 222 VAL A N 1
ATOM 1702 C CA . VAL A 1 222 ? -3.765 -15.232 -13.870 1.00 92.69 222 VAL A CA 1
ATOM 1703 C C . VAL A 1 222 ? -4.834 -14.167 -14.069 1.00 92.69 222 VAL A C 1
ATOM 1705 O O . VAL A 1 222 ? -5.820 -14.386 -14.767 1.00 92.69 222 VAL A O 1
ATOM 1708 N N . ILE A 1 223 ? -4.627 -12.999 -13.464 1.00 92.12 223 ILE A N 1
ATOM 1709 C CA . ILE A 1 223 ? -5.425 -11.806 -13.761 1.00 92.12 223 ILE A CA 1
ATOM 1710 C C . ILE A 1 223 ? -4.927 -11.256 -15.093 1.00 92.12 223 ILE A C 1
ATOM 1712 O O . ILE A 1 223 ? -3.720 -11.076 -15.261 1.00 92.12 223 ILE A O 1
ATOM 1716 N N . LYS A 1 224 ? -5.831 -10.972 -16.033 1.00 88.81 224 LYS A N 1
ATOM 1717 C CA . LYS A 1 224 ? -5.456 -10.415 -17.338 1.00 88.81 224 LYS A CA 1
ATOM 1718 C C . LYS A 1 224 ? -4.735 -9.075 -17.187 1.00 88.81 224 LYS A C 1
ATOM 1720 O O . LYS A 1 224 ? -4.899 -8.351 -16.204 1.00 88.81 224 LYS A O 1
ATOM 1725 N N . ALA A 1 225 ? -3.928 -8.725 -18.183 1.00 86.56 225 ALA A N 1
ATOM 1726 C CA . ALA A 1 225 ? -3.211 -7.459 -18.196 1.00 86.56 225 ALA A CA 1
ATOM 1727 C C . ALA A 1 225 ? -4.195 -6.274 -18.112 1.00 86.56 225 ALA A C 1
ATOM 1729 O O . ALA A 1 225 ? -5.066 -6.117 -18.962 1.00 86.56 225 ALA A O 1
ATOM 1730 N N . GLY A 1 226 ? -4.066 -5.454 -17.064 1.00 82.38 226 GLY A N 1
ATOM 1731 C CA . GLY A 1 226 ? -4.984 -4.344 -16.775 1.00 82.38 226 GLY A CA 1
ATOM 1732 C C . GLY A 1 226 ? -6.290 -4.721 -16.060 1.00 82.38 226 GLY A C 1
ATOM 1733 O O . GLY A 1 226 ? -7.040 -3.813 -15.712 1.00 82.38 226 GLY A O 1
ATOM 1734 N N . GLY A 1 227 ? -6.545 -6.009 -15.818 1.00 86.81 227 GLY A N 1
ATOM 1735 C CA . GLY A 1 227 ? -7.699 -6.487 -15.056 1.00 86.81 227 GLY A CA 1
ATOM 1736 C C . GLY A 1 227 ? -7.516 -6.372 -13.541 1.00 86.81 227 GLY A C 1
ATOM 1737 O O . GLY A 1 227 ? -6.432 -6.044 -13.040 1.00 86.81 227 GLY A O 1
ATOM 1738 N N . ILE A 1 228 ? -8.587 -6.671 -12.807 1.00 88.50 228 ILE A N 1
ATOM 1739 C CA . ILE A 1 228 ? -8.635 -6.633 -11.336 1.00 88.50 228 ILE A CA 1
ATOM 1740 C C . ILE A 1 228 ? -8.860 -8.028 -10.725 1.00 88.50 228 ILE A C 1
ATOM 1742 O O . ILE A 1 228 ? -9.424 -8.898 -11.385 1.00 88.50 228 ILE A O 1
ATOM 1746 N N . PRO A 1 229 ? -8.480 -8.265 -9.451 1.00 91.62 229 PRO A N 1
ATOM 1747 C CA . PRO A 1 229 ? -8.669 -9.566 -8.795 1.00 91.62 229 PRO A CA 1
ATOM 1748 C C . PRO A 1 229 ? -10.104 -10.109 -8.815 1.00 91.62 229 PRO A C 1
ATOM 1750 O O . PRO A 1 229 ? -10.292 -11.324 -8.887 1.00 91.62 229 PRO A O 1
ATOM 1753 N N . LEU A 1 230 ? -11.111 -9.227 -8.809 1.00 92.06 230 LEU A N 1
ATOM 1754 C CA . LEU A 1 230 ? -12.522 -9.627 -8.838 1.00 92.06 230 LEU A CA 1
ATOM 1755 C C . LEU A 1 230 ? -12.875 -10.434 -10.097 1.00 92.06 230 LEU A C 1
ATOM 1757 O O . LEU A 1 230 ? -13.705 -11.333 -10.023 1.00 92.06 230 LEU A O 1
ATOM 1761 N N . GLU A 1 231 ? -12.199 -10.192 -11.226 1.00 91.50 231 GLU A N 1
ATOM 1762 C CA . GLU A 1 231 ? -12.420 -10.925 -12.485 1.00 91.50 231 GLU A CA 1
ATOM 1763 C C . GLU A 1 231 ? -12.048 -12.411 -12.394 1.00 91.50 231 GLU A C 1
ATOM 1765 O O . GLU A 1 231 ? -12.505 -13.213 -13.204 1.00 91.50 231 GLU A O 1
ATOM 1770 N N . VAL A 1 232 ? -11.218 -12.786 -11.417 1.00 93.62 232 VAL A N 1
ATOM 1771 C CA . VAL A 1 232 ? -10.821 -14.179 -11.156 1.00 93.62 232 VAL A CA 1
ATOM 1772 C C . VAL A 1 232 ? -11.387 -14.701 -9.832 1.00 93.62 232 VAL A C 1
ATOM 1774 O O . VAL A 1 232 ? -10.875 -15.679 -9.281 1.00 93.62 232 VAL A O 1
ATOM 1777 N N . GLY A 1 233 ? -12.436 -14.049 -9.317 1.00 94.75 233 GLY A N 1
ATOM 1778 C CA . GLY A 1 233 ? -13.138 -14.449 -8.098 1.00 94.75 233 GLY A CA 1
ATOM 1779 C C . GLY A 1 233 ? -12.361 -14.166 -6.813 1.00 94.75 233 GLY A C 1
ATOM 1780 O O . GLY A 1 233 ? -12.541 -14.881 -5.832 1.00 94.75 233 GLY A O 1
ATOM 1781 N N . CYS A 1 234 ? -11.470 -13.170 -6.808 1.00 96.19 234 CYS A N 1
ATOM 1782 C CA . CYS A 1 234 ? -10.622 -12.849 -5.660 1.00 96.19 234 CYS A CA 1
ATOM 1783 C C . CYS A 1 234 ? -10.815 -11.407 -5.184 1.00 96.19 234 CYS A C 1
ATOM 1785 O O . CYS A 1 234 ? -10.928 -10.484 -5.986 1.00 96.19 234 CYS A O 1
ATOM 1787 N N . VAL A 1 235 ? -10.724 -11.182 -3.876 1.00 95.31 235 VAL A N 1
ATOM 1788 C CA . VAL A 1 235 ? -10.561 -9.849 -3.286 1.00 95.31 235 VAL A CA 1
ATOM 1789 C C . VAL A 1 235 ? -9.371 -9.860 -2.335 1.00 95.31 235 VAL A C 1
ATOM 1791 O O . VAL A 1 235 ? -9.194 -10.800 -1.562 1.00 95.31 235 VAL A O 1
ATOM 1794 N N . VAL A 1 236 ? -8.524 -8.830 -2.413 1.00 95.12 236 VAL A N 1
ATOM 1795 C CA . VAL A 1 236 ? -7.286 -8.753 -1.629 1.00 95.12 236 VAL A CA 1
ATOM 1796 C C . VAL A 1 236 ? -7.257 -7.485 -0.778 1.00 95.12 236 VAL A C 1
ATOM 1798 O O . VAL A 1 236 ? -7.370 -6.366 -1.294 1.00 95.12 236 VAL A O 1
ATOM 1801 N N . PHE A 1 237 ? -7.035 -7.661 0.524 1.00 95.81 237 PHE A N 1
ATOM 1802 C CA . PHE A 1 237 ? -6.851 -6.577 1.489 1.00 95.81 237 PHE A CA 1
ATOM 1803 C C . PHE A 1 237 ? -5.478 -6.671 2.155 1.00 95.81 237 PHE A C 1
ATOM 1805 O O . PHE A 1 237 ? -5.045 -7.743 2.560 1.00 95.81 237 PHE A O 1
ATOM 1812 N N . ASN A 1 238 ? -4.776 -5.544 2.281 1.00 95.25 238 ASN A N 1
ATOM 1813 C CA . ASN A 1 238 ? -3.560 -5.474 3.095 1.00 95.25 238 ASN A CA 1
ATOM 1814 C C . ASN A 1 238 ? -3.917 -5.522 4.594 1.00 95.25 238 ASN A C 1
ATOM 1816 O O . ASN A 1 238 ? -4.995 -5.072 4.987 1.00 95.25 238 ASN A O 1
ATOM 1820 N N . VAL A 1 239 ? -3.004 -6.027 5.428 1.00 95.81 239 VAL A N 1
ATOM 1821 C CA . VAL A 1 239 ? -3.212 -6.151 6.882 1.00 95.81 239 VAL A CA 1
ATOM 1822 C C . VAL A 1 239 ? -3.536 -4.823 7.572 1.00 95.81 239 VAL A C 1
ATOM 1824 O O . VAL A 1 239 ? -4.443 -4.785 8.398 1.00 95.81 239 VAL A O 1
ATOM 1827 N N . ALA A 1 240 ? -2.898 -3.713 7.189 1.00 95.56 240 ALA A N 1
ATOM 1828 C CA . ALA A 1 240 ? -3.212 -2.399 7.748 1.00 95.56 240 ALA A CA 1
ATOM 1829 C C . ALA A 1 240 ? -4.625 -1.935 7.368 1.00 95.56 240 ALA A C 1
ATOM 1831 O O . ALA A 1 240 ? -5.328 -1.341 8.183 1.00 95.56 240 ALA A O 1
ATOM 1832 N N . THR A 1 241 ? -5.081 -2.256 6.154 1.00 95.81 241 THR A N 1
ATOM 1833 C CA . THR A 1 241 ? -6.467 -1.992 5.747 1.00 95.81 241 THR A CA 1
ATOM 1834 C C . THR A 1 241 ? -7.456 -2.821 6.566 1.00 95.81 241 THR A C 1
ATOM 1836 O O . THR A 1 241 ? -8.481 -2.281 6.965 1.00 95.81 241 THR A O 1
ATOM 1839 N N . LEU A 1 242 ? -7.151 -4.085 6.876 1.00 97.06 242 LEU A N 1
ATOM 1840 C CA . LEU A 1 242 ? -8.004 -4.927 7.727 1.00 97.06 242 LEU A CA 1
ATOM 1841 C C . LEU A 1 242 ? -8.107 -4.380 9.158 1.00 97.06 242 LEU A C 1
ATOM 1843 O O . LEU A 1 242 ? -9.208 -4.317 9.698 1.00 97.06 242 LEU A O 1
ATOM 1847 N N . CYS A 1 243 ? -6.999 -3.908 9.739 1.00 96.94 243 CYS A N 1
ATOM 1848 C CA . CYS A 1 243 ? -7.022 -3.221 11.034 1.00 96.94 243 CYS A CA 1
ATOM 1849 C C . CYS A 1 243 ? -7.927 -1.982 11.006 1.00 96.94 243 CYS A C 1
ATOM 1851 O O . CYS A 1 243 ? -8.753 -1.811 11.898 1.00 96.94 243 CYS A O 1
ATOM 1853 N N . ASN A 1 244 ? -7.827 -1.160 9.958 1.00 96.44 244 ASN A N 1
ATOM 1854 C CA . ASN A 1 244 ? -8.684 0.017 9.806 1.00 96.44 244 ASN A CA 1
ATOM 1855 C C . ASN A 1 244 ? -10.164 -0.365 9.639 1.00 96.44 244 ASN A C 1
ATOM 1857 O O . ASN A 1 244 ? -11.032 0.317 10.176 1.00 96.44 244 ASN A O 1
ATOM 1861 N N . ILE A 1 245 ? -10.468 -1.452 8.915 1.00 96.00 245 ILE A N 1
ATOM 1862 C CA . ILE A 1 245 ? -11.845 -1.956 8.784 1.00 96.00 245 ILE A CA 1
ATOM 1863 C C . ILE A 1 245 ? -12.376 -2.373 10.155 1.00 96.00 245 ILE A C 1
ATOM 1865 O O . ILE A 1 245 ? -13.482 -1.978 10.512 1.00 96.00 245 ILE A O 1
ATOM 1869 N N . TYR A 1 246 ? -11.585 -3.092 10.954 1.00 96.19 246 TYR A N 1
ATOM 1870 C CA . TYR A 1 246 ? -11.968 -3.433 12.323 1.00 96.19 246 TYR A CA 1
ATOM 1871 C C . TYR A 1 246 ? -12.246 -2.191 13.181 1.00 96.19 246 TYR A C 1
ATOM 1873 O O . TYR A 1 246 ? -13.252 -2.131 13.885 1.00 96.19 246 TYR A O 1
ATOM 1881 N N . ASP A 1 247 ? -11.378 -1.183 13.111 1.00 94.88 247 ASP A N 1
ATOM 1882 C CA . ASP A 1 247 ? -11.546 0.048 13.884 1.00 94.88 247 ASP A CA 1
ATOM 1883 C C . ASP A 1 247 ? -12.817 0.813 13.458 1.00 94.88 247 ASP A C 1
ATOM 1885 O O . ASP A 1 247 ? -13.560 1.281 14.321 1.00 94.88 247 ASP A O 1
ATOM 1889 N N . SER A 1 248 ? -13.170 0.805 12.166 1.00 94.06 248 SER A N 1
ATOM 1890 C CA . SER A 1 248 ? -14.419 1.413 11.673 1.00 94.06 248 SER A CA 1
ATOM 1891 C C . SER A 1 248 ? -15.700 0.745 12.171 1.00 94.06 248 SER A C 1
ATOM 1893 O O . SER A 1 248 ? -16.747 1.384 12.211 1.00 94.06 248 SER A O 1
ATOM 1895 N N . LEU A 1 249 ? -15.639 -0.520 12.598 1.00 90.00 249 LEU A N 1
ATOM 1896 C CA . LEU A 1 249 ? -16.786 -1.179 13.229 1.00 90.00 249 LEU A CA 1
ATOM 1897 C C . LEU A 1 249 ? -17.137 -0.556 14.582 1.00 90.00 249 LEU A C 1
ATOM 1899 O O . LEU A 1 249 ? -18.285 -0.661 15.005 1.00 90.00 249 LEU A O 1
ATOM 1903 N N . ASN A 1 250 ? -16.153 0.091 15.213 1.00 88.50 250 ASN A N 1
ATOM 1904 C CA . ASN A 1 250 ? -16.258 0.819 16.473 1.00 88.50 250 ASN A CA 1
ATOM 1905 C C . ASN A 1 250 ? -16.319 2.341 16.240 1.00 88.50 250 ASN A C 1
ATOM 1907 O O . ASN A 1 250 ? -15.877 3.102 17.098 1.00 88.50 250 ASN A O 1
ATOM 1911 N N . ASP A 1 251 ? -16.769 2.761 15.051 1.00 87.12 251 ASP A N 1
ATOM 1912 C CA . ASP A 1 251 ? -16.915 4.158 14.626 1.00 87.12 251 ASP A CA 1
ATOM 1913 C C . ASP A 1 251 ? -15.615 4.981 14.713 1.00 87.12 251 ASP A C 1
ATOM 1915 O O . ASP A 1 251 ? -15.631 6.197 14.892 1.00 87.12 251 ASP A O 1
ATOM 1919 N N . LYS A 1 252 ? -14.460 4.315 14.553 1.00 92.44 252 LYS A N 1
ATOM 1920 C CA . LYS A 1 252 ? -13.144 4.967 14.508 1.00 92.44 252 LYS A CA 1
ATOM 1921 C C . LYS A 1 252 ? -12.665 5.122 13.062 1.00 92.44 252 LYS A C 1
ATOM 1923 O O . LYS A 1 252 ? -12.319 4.119 12.428 1.00 92.44 252 LYS A O 1
ATOM 1928 N N . PRO A 1 253 ? -12.621 6.351 12.520 1.00 94.56 253 PRO A N 1
ATOM 1929 C CA . PRO A 1 253 ? -12.068 6.604 11.197 1.00 94.56 253 PRO A CA 1
ATOM 1930 C C . PRO A 1 253 ? -10.534 6.553 11.189 1.00 94.56 253 PRO A C 1
ATOM 1932 O O . PRO A 1 253 ? -9.872 6.497 12.224 1.00 94.56 253 PRO A O 1
ATOM 1935 N N . VAL A 1 254 ? -9.945 6.602 9.992 1.00 93.44 254 VAL A N 1
ATOM 1936 C CA . VAL A 1 254 ? -8.481 6.597 9.829 1.00 93.44 254 VAL A CA 1
ATOM 1937 C C . VAL A 1 254 ? -7.900 7.987 10.123 1.00 93.44 254 VAL A C 1
ATOM 1939 O O . VAL A 1 254 ? -7.782 8.807 9.209 1.00 93.44 254 VAL A O 1
ATOM 1942 N N . THR A 1 255 ? -7.523 8.231 11.382 1.00 94.81 255 THR A N 1
ATOM 1943 C CA . THR A 1 255 ? -6.891 9.482 11.864 1.00 94.81 255 THR A CA 1
ATOM 1944 C C . THR A 1 255 ? -5.379 9.361 12.035 1.00 94.81 255 THR A C 1
ATOM 1946 O O . THR A 1 255 ? -4.639 10.327 11.867 1.00 94.81 255 THR A O 1
ATOM 1949 N N . SER A 1 256 ? -4.884 8.153 12.299 1.00 95.25 256 SER A N 1
ATOM 1950 C CA . SER A 1 256 ? -3.463 7.866 12.483 1.00 95.25 256 SER A CA 1
ATOM 1951 C C . SER A 1 256 ? -3.057 6.579 11.774 1.00 95.25 256 SER A C 1
ATOM 1953 O O . SER A 1 256 ? -3.897 5.798 11.319 1.00 95.25 256 SER A O 1
ATOM 1955 N N . LYS A 1 257 ? -1.749 6.357 11.646 1.00 94.62 257 LYS A N 1
ATOM 1956 C CA . LYS A 1 257 ? -1.211 5.097 11.140 1.00 94.62 257 LYS A CA 1
ATOM 1957 C C . LYS A 1 257 ? 0.134 4.738 11.750 1.00 94.62 257 LYS A C 1
ATOM 1959 O O . LYS A 1 257 ? 0.860 5.599 12.237 1.00 94.62 257 LYS A O 1
ATOM 1964 N N . TYR A 1 258 ? 0.478 3.459 11.641 1.00 95.06 258 TYR A N 1
ATOM 1965 C CA . TYR A 1 258 ? 1.812 2.960 11.943 1.00 95.06 258 TYR A CA 1
ATOM 1966 C C . TYR A 1 258 ? 2.730 3.060 10.728 1.00 95.06 258 TYR A C 1
ATOM 1968 O O . TYR A 1 258 ? 2.307 2.821 9.593 1.00 95.06 258 TYR A O 1
ATOM 1976 N N . MET A 1 259 ? 3.993 3.388 10.975 1.00 94.44 259 MET A N 1
ATOM 1977 C CA . MET A 1 259 ? 5.039 3.407 9.961 1.00 94.44 259 MET A CA 1
ATOM 1978 C C . MET A 1 259 ? 6.406 3.080 10.561 1.00 94.44 259 MET A C 1
ATOM 1980 O O . MET A 1 259 ? 6.647 3.310 11.743 1.00 94.44 259 MET A O 1
ATOM 1984 N N . SER A 1 260 ? 7.304 2.549 9.736 1.00 94.12 260 SER A N 1
ATOM 1985 C CA . SER A 1 260 ? 8.678 2.240 10.147 1.00 94.12 260 SER A CA 1
ATOM 1986 C C . SER A 1 260 ? 9.607 3.429 9.885 1.00 94.12 260 SER A C 1
ATOM 1988 O O . SER A 1 260 ? 9.556 4.000 8.795 1.00 94.12 260 SER A O 1
ATOM 1990 N N . ILE A 1 261 ? 10.486 3.764 10.832 1.00 94.75 261 ILE A N 1
ATOM 1991 C CA . ILE A 1 261 ? 11.624 4.674 10.624 1.00 94.75 261 ILE A CA 1
ATOM 1992 C C . ILE A 1 261 ? 12.906 3.843 10.673 1.00 94.75 261 ILE A C 1
ATOM 1994 O O . ILE A 1 261 ? 13.190 3.196 11.680 1.00 94.75 261 ILE A O 1
ATOM 1998 N N . LEU A 1 262 ? 13.642 3.816 9.562 1.00 95.00 262 LEU A N 1
ATOM 1999 C CA . LEU A 1 262 ? 14.735 2.873 9.303 1.00 95.00 262 LEU A CA 1
ATOM 2000 C C . LEU A 1 262 ? 15.928 3.576 8.632 1.00 95.00 262 LEU A C 1
ATOM 2002 O O . LEU A 1 262 ? 15.805 4.708 8.165 1.00 95.00 262 LEU A O 1
ATOM 2006 N N . GLY A 1 263 ? 17.051 2.866 8.492 1.00 93.88 263 GLY A N 1
ATOM 2007 C CA . GLY A 1 263 ? 18.227 3.332 7.747 1.00 93.88 263 GLY A CA 1
ATOM 2008 C C . GLY A 1 263 ? 19.287 3.978 8.643 1.00 93.88 263 GLY A C 1
ATOM 2009 O O . GLY A 1 263 ? 19.568 3.449 9.714 1.00 93.88 263 GLY A O 1
ATOM 2010 N N . GLU A 1 264 ? 19.869 5.099 8.205 1.00 93.50 264 GLU A N 1
ATOM 2011 C CA . GLU A 1 264 ? 20.814 5.944 8.963 1.00 93.50 264 GLU A CA 1
ATOM 2012 C C . GLU A 1 264 ? 20.116 6.678 10.118 1.00 93.50 264 GLU A C 1
ATOM 2014 O O . GLU A 1 264 ? 19.989 7.904 10.133 1.00 93.50 264 GLU A O 1
ATOM 2019 N N . VAL A 1 265 ? 19.606 5.909 11.074 1.00 91.19 265 VAL A N 1
ATOM 2020 C CA . VAL A 1 265 ? 18.927 6.398 12.271 1.00 91.19 265 VAL A CA 1
ATOM 2021 C C . VAL A 1 265 ? 19.501 5.686 13.487 1.00 91.19 265 VAL A C 1
ATOM 2023 O O . VAL A 1 265 ? 19.812 4.500 13.423 1.00 91.19 265 VAL A O 1
ATOM 2026 N N . GLU A 1 266 ? 19.641 6.405 14.599 1.00 86.75 266 GLU A N 1
ATOM 2027 C CA . GLU A 1 266 ? 20.258 5.863 15.817 1.00 86.75 266 GLU A CA 1
ATOM 2028 C C . GLU A 1 266 ? 19.467 4.674 16.380 1.00 86.75 266 GLU A C 1
ATOM 2030 O O . GLU A 1 266 ? 20.044 3.659 16.753 1.00 86.75 266 GLU A O 1
ATOM 2035 N N . ASN A 1 267 ? 18.135 4.792 16.399 1.00 87.75 267 ASN A N 1
ATOM 2036 C CA . ASN A 1 267 ? 17.231 3.781 16.941 1.00 87.75 267 ASN A CA 1
ATOM 2037 C C . ASN A 1 267 ? 16.078 3.513 15.959 1.00 87.75 267 ASN A C 1
ATOM 2039 O O . ASN A 1 267 ? 15.056 4.214 16.014 1.00 87.75 267 ASN A O 1
ATOM 2043 N N . PRO A 1 268 ? 16.214 2.522 15.055 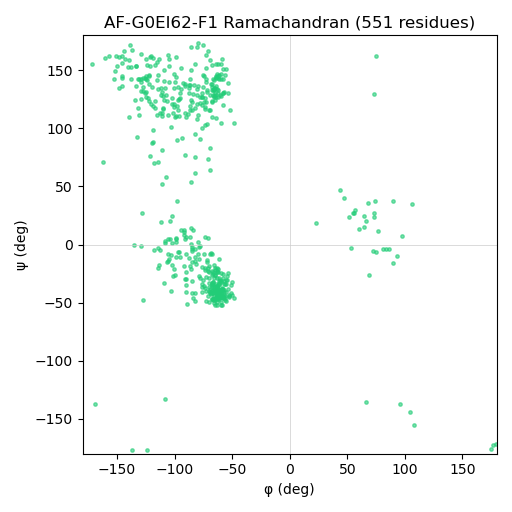1.00 92.38 268 PRO A N 1
ATOM 2044 C CA . PRO A 1 268 ? 15.128 2.107 14.176 1.00 92.38 268 PRO A CA 1
ATOM 2045 C C . PRO A 1 268 ? 13.902 1.676 14.980 1.00 92.38 268 PRO A C 1
ATOM 2047 O O . PRO A 1 268 ? 13.994 0.871 15.907 1.00 92.38 268 PRO A O 1
ATOM 2050 N N . CYS A 1 269 ? 12.734 2.207 14.633 1.00 92.44 269 CYS A N 1
ATOM 2051 C CA . CYS A 1 269 ? 11.523 1.985 15.418 1.00 92.44 269 CYS A CA 1
ATOM 2052 C C . CYS A 1 269 ? 10.257 2.030 14.566 1.00 92.44 269 CYS A C 1
ATOM 2054 O O . CYS A 1 269 ? 10.236 2.546 13.443 1.00 92.44 269 CYS A O 1
ATOM 2056 N N . ILE A 1 270 ? 9.184 1.482 15.130 1.00 94.88 270 ILE A N 1
ATOM 2057 C CA . ILE A 1 270 ? 7.826 1.719 14.653 1.00 94.88 270 ILE A CA 1
ATOM 2058 C C . ILE A 1 270 ? 7.282 2.968 15.342 1.00 94.88 270 ILE A C 1
ATOM 2060 O O . ILE A 1 270 ? 7.406 3.122 16.557 1.00 94.88 270 ILE A O 1
ATOM 2064 N N . VAL A 1 271 ? 6.647 3.845 14.570 1.00 94.75 271 VAL A N 1
ATOM 2065 C CA . VAL A 1 271 ? 5.984 5.039 15.092 1.00 94.75 271 VAL A CA 1
ATOM 2066 C C . VAL A 1 271 ? 4.512 5.046 14.714 1.00 94.75 271 VAL A C 1
ATOM 2068 O O . VAL A 1 271 ? 4.137 4.578 13.636 1.00 94.75 271 VAL A O 1
ATOM 2071 N N . LYS A 1 272 ? 3.677 5.582 15.600 1.00 95.56 272 LYS A N 1
ATOM 2072 C CA . LYS A 1 272 ? 2.274 5.899 15.331 1.00 95.56 272 LYS A CA 1
ATOM 2073 C C . LYS A 1 272 ? 2.165 7.401 15.112 1.00 95.56 272 LYS A C 1
ATOM 2075 O O . LYS A 1 272 ? 2.544 8.175 15.986 1.00 95.56 272 LYS A O 1
ATOM 2080 N N . VAL A 1 273 ? 1.675 7.794 13.943 1.00 95.50 273 VAL A N 1
ATOM 2081 C CA . VAL A 1 273 ? 1.642 9.192 13.497 1.00 95.50 273 VAL A CA 1
ATOM 2082 C C . VAL A 1 273 ? 0.242 9.589 13.021 1.00 95.50 273 VAL A C 1
ATOM 2084 O O . VAL A 1 273 ? -0.426 8.778 12.369 1.00 95.50 273 VAL A O 1
ATOM 2087 N N . PRO A 1 274 ? -0.207 10.825 13.285 1.00 96.50 274 PRO A N 1
ATOM 2088 C CA . PRO A 1 274 ? -1.404 11.392 12.672 1.00 96.50 274 PRO A CA 1
ATOM 2089 C C . PRO A 1 274 ? -1.269 11.510 11.148 1.00 96.50 274 PRO A C 1
ATOM 2091 O O . PRO A 1 274 ? -0.196 11.819 10.621 1.00 96.50 274 PRO A O 1
ATOM 2094 N N . ILE A 1 275 ? -2.364 11.309 10.411 1.00 96.25 275 ILE A N 1
ATOM 2095 C CA . ILE A 1 275 ? -2.398 11.624 8.977 1.00 96.25 275 ILE A CA 1
ATOM 2096 C C . ILE A 1 275 ? -2.240 13.140 8.808 1.00 96.25 275 ILE A C 1
ATOM 2098 O O . ILE A 1 275 ? -2.862 13.927 9.517 1.00 96.25 275 ILE A O 1
ATOM 2102 N N . GLY A 1 276 ? -1.398 13.561 7.870 1.00 96.44 276 GLY A N 1
ATOM 2103 C CA . GLY A 1 276 ? -1.047 14.961 7.651 1.00 96.44 276 GLY A CA 1
ATOM 2104 C C . GLY A 1 276 ? 0.108 15.477 8.513 1.00 96.44 276 GLY A C 1
ATOM 2105 O O . GLY A 1 276 ? 0.541 16.607 8.296 1.00 96.44 276 GLY A O 1
ATOM 2106 N N . ALA A 1 277 ? 0.651 14.678 9.437 1.00 96.81 277 ALA A N 1
ATOM 2107 C CA . ALA A 1 277 ? 1.854 15.049 10.182 1.00 96.81 277 ALA A CA 1
ATOM 2108 C C . ALA A 1 277 ? 3.035 15.324 9.235 1.00 96.81 277 ALA A C 1
ATOM 2110 O O . ALA A 1 277 ? 3.189 14.654 8.208 1.00 96.81 277 ALA A O 1
ATOM 2111 N N . ASN A 1 278 ? 3.863 16.315 9.564 1.00 96.75 278 ASN A N 1
ATOM 2112 C CA . ASN A 1 278 ? 4.997 16.707 8.735 1.00 96.75 278 ASN A CA 1
ATOM 2113 C C . ASN A 1 278 ? 6.124 15.663 8.794 1.00 96.75 278 ASN A C 1
ATOM 2115 O O . ASN A 1 278 ? 6.521 15.226 9.876 1.00 96.75 278 ASN A O 1
ATOM 2119 N N . LEU A 1 279 ? 6.671 15.273 7.637 1.00 96.69 279 LEU A N 1
ATOM 2120 C CA . LEU A 1 279 ? 7.712 14.240 7.598 1.00 96.69 279 LEU A CA 1
ATOM 2121 C C . LEU A 1 279 ? 9.024 14.697 8.254 1.00 96.69 279 LEU A C 1
ATOM 2123 O O . LEU A 1 279 ? 9.686 13.884 8.899 1.00 96.69 279 LEU A O 1
ATOM 2127 N N . ARG A 1 280 ? 9.394 15.979 8.136 1.00 95.12 280 ARG A N 1
ATOM 2128 C CA . ARG A 1 280 ? 10.613 16.515 8.761 1.00 95.12 280 ARG A CA 1
ATOM 2129 C C . ARG A 1 280 ? 10.509 16.521 10.283 1.00 95.12 280 ARG A C 1
ATOM 2131 O O . ARG A 1 280 ? 11.475 16.153 10.949 1.00 95.12 280 ARG A O 1
ATOM 2138 N N . GLU A 1 281 ? 9.353 16.901 10.822 1.00 94.50 281 GLU A N 1
ATOM 2139 C CA . GLU A 1 281 ? 9.082 16.893 12.265 1.00 94.50 281 GLU A CA 1
ATOM 2140 C C . GLU A 1 281 ? 9.184 15.477 12.849 1.00 94.50 281 GLU A C 1
ATOM 2142 O O . GLU A 1 281 ? 9.876 15.266 13.844 1.00 94.50 281 GLU A O 1
ATOM 2147 N N . ILE A 1 282 ? 8.587 14.490 12.172 1.00 95.00 282 ILE A N 1
ATOM 2148 C CA . ILE A 1 282 ? 8.691 13.069 12.539 1.00 95.00 282 ILE A CA 1
ATOM 2149 C C . ILE A 1 282 ? 10.157 12.621 12.596 1.00 95.00 282 ILE A C 1
ATOM 2151 O O . ILE A 1 282 ? 10.579 11.983 13.560 1.00 95.00 282 ILE A O 1
ATOM 2155 N N . LEU A 1 283 ? 10.950 12.978 11.582 1.00 94.00 283 LEU A N 1
ATOM 2156 C CA . LEU A 1 283 ? 12.374 12.646 11.525 1.00 94.00 283 LEU A CA 1
ATOM 2157 C C . LEU A 1 283 ? 13.171 13.320 12.651 1.00 94.00 283 LEU A C 1
ATOM 2159 O O . LEU A 1 283 ? 14.025 12.672 13.254 1.00 94.00 283 LEU A O 1
ATOM 2163 N N . TYR A 1 284 ? 12.866 14.575 12.995 1.00 92.12 284 TYR A N 1
ATOM 2164 C CA . TYR A 1 284 ? 13.487 15.248 14.140 1.00 92.12 284 TYR A CA 1
ATOM 2165 C C . TYR A 1 284 ? 13.163 14.556 15.469 1.00 92.12 284 TYR A C 1
ATOM 2167 O O . TYR A 1 284 ? 14.075 14.335 16.266 1.00 92.12 284 TYR A O 1
ATOM 2175 N N . GLN A 1 285 ? 11.902 14.166 15.695 1.00 90.25 285 GLN A N 1
ATOM 2176 C CA . GLN A 1 285 ? 11.500 13.410 16.890 1.00 90.25 285 GLN A CA 1
ATOM 2177 C C . GLN A 1 285 ? 12.146 12.011 16.935 1.00 90.25 285 GLN A C 1
ATOM 2179 O O . GLN A 1 285 ? 12.401 11.471 18.011 1.00 90.25 285 GLN A O 1
ATOM 2184 N N . ALA A 1 286 ? 12.495 11.449 15.774 1.00 87.50 286 ALA A N 1
ATOM 2185 C CA . ALA A 1 286 ? 13.279 10.221 15.641 1.00 87.50 286 ALA A CA 1
ATOM 2186 C C . ALA A 1 286 ? 14.810 10.433 15.720 1.00 87.50 286 ALA A C 1
ATOM 2188 O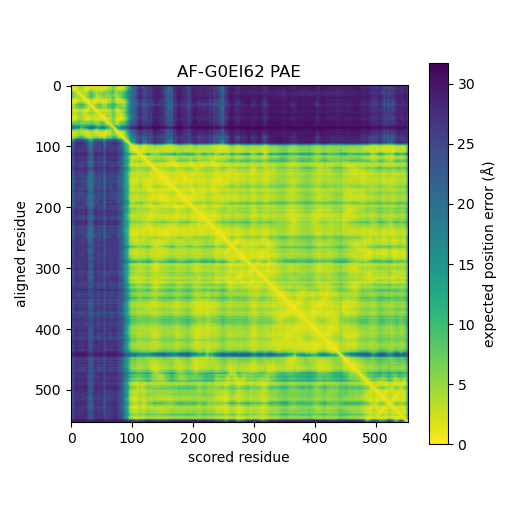 O . ALA A 1 286 ? 15.571 9.517 15.416 1.00 87.50 286 ALA A O 1
ATOM 2189 N N . ASN A 1 287 ? 15.262 11.618 16.146 1.00 88.19 287 ASN A N 1
ATOM 2190 C CA . ASN A 1 287 ? 16.666 12.023 16.286 1.00 88.19 287 ASN A CA 1
ATOM 2191 C C . ASN A 1 287 ? 17.472 12.093 14.970 1.00 88.19 287 ASN A C 1
ATOM 2193 O O . ASN A 1 287 ? 18.700 12.029 14.977 1.00 88.19 287 ASN A O 1
ATOM 2197 N N . VAL A 1 288 ? 16.804 12.288 13.831 1.00 89.19 288 VAL A N 1
ATOM 2198 C CA . VAL A 1 288 ? 17.449 12.495 12.525 1.00 89.19 288 VAL A CA 1
ATOM 2199 C C . VAL A 1 288 ? 17.601 13.994 12.265 1.00 89.19 288 VAL A C 1
ATOM 2201 O O . VAL A 1 288 ? 16.698 14.671 11.761 1.00 89.19 288 VAL A O 1
ATOM 2204 N N . LYS A 1 289 ? 18.757 14.532 12.663 1.00 87.38 289 LYS A N 1
ATOM 2205 C CA . LYS A 1 289 ? 19.056 15.973 12.598 1.00 87.38 289 LYS A CA 1
ATOM 2206 C C . LYS A 1 289 ? 19.923 16.381 11.408 1.00 87.38 289 LYS A C 1
ATOM 2208 O O . LYS A 1 289 ? 19.881 17.546 11.043 1.00 87.38 289 LYS A O 1
ATOM 2213 N N . ASP A 1 290 ? 20.668 15.448 10.818 1.00 87.38 290 ASP A N 1
ATOM 2214 C CA . ASP A 1 290 ? 21.573 15.718 9.694 1.00 87.38 290 ASP A CA 1
ATOM 2215 C C . ASP A 1 290 ? 20.797 16.100 8.426 1.00 87.38 290 ASP A C 1
ATOM 2217 O O . ASP A 1 290 ? 19.961 15.330 7.951 1.00 87.38 290 ASP A O 1
ATOM 2221 N N . ASP A 1 291 ? 21.093 17.280 7.881 1.00 89.31 291 ASP A N 1
ATOM 2222 C CA . ASP A 1 291 ? 20.448 17.813 6.683 1.00 89.31 291 ASP A CA 1
ATOM 2223 C C . ASP A 1 291 ? 21.081 17.316 5.367 1.00 89.31 291 ASP A C 1
ATOM 2225 O O . ASP A 1 291 ? 20.522 17.571 4.305 1.00 89.31 291 ASP A O 1
ATOM 2229 N N . ASN A 1 292 ? 22.187 16.561 5.403 1.00 90.50 292 ASN A N 1
ATOM 2230 C CA . ASN A 1 292 ? 22.869 16.020 4.213 1.00 90.50 292 ASN A CA 1
ATOM 2231 C C . ASN A 1 292 ? 22.487 14.556 3.922 1.00 90.50 292 ASN A C 1
ATOM 2233 O O . ASN A 1 292 ? 23.315 13.722 3.539 1.00 90.50 292 ASN A O 1
ATOM 2237 N N . LYS A 1 293 ? 21.216 14.214 4.145 1.00 94.62 293 LYS A N 1
ATOM 2238 C CA . LYS A 1 293 ? 20.673 12.863 3.954 1.00 94.62 293 LYS A CA 1
ATOM 2239 C C . LYS A 1 293 ? 19.541 12.854 2.934 1.00 94.62 293 LYS A C 1
ATOM 2241 O O . LYS A 1 293 ? 18.909 13.869 2.643 1.00 94.62 293 LYS A O 1
ATOM 2246 N N . TYR A 1 294 ? 19.249 11.664 2.427 1.00 95.81 294 TYR A N 1
ATOM 2247 C CA . TYR A 1 294 ? 18.055 11.387 1.640 1.00 95.81 294 TYR A CA 1
ATOM 2248 C C . TYR A 1 294 ? 17.084 10.529 2.434 1.00 95.81 294 TYR A C 1
ATOM 2250 O O . TYR A 1 294 ? 17.474 9.705 3.259 1.00 95.81 294 TYR A O 1
ATOM 2258 N N . VAL A 1 295 ? 15.801 10.702 2.140 1.00 96.88 295 VAL A N 1
ATOM 2259 C CA . VAL A 1 295 ? 14.717 9.938 2.744 1.00 96.88 295 VAL A CA 1
ATOM 2260 C C . VAL A 1 295 ? 13.930 9.251 1.641 1.00 96.88 295 VAL A C 1
ATOM 2262 O O . VAL A 1 295 ? 13.418 9.894 0.720 1.00 96.88 295 VAL A O 1
ATOM 2265 N N . ILE A 1 296 ? 13.822 7.929 1.744 1.00 96.31 296 ILE A N 1
ATOM 2266 C CA . ILE A 1 296 ? 12.893 7.141 0.944 1.00 96.31 296 ILE A CA 1
ATOM 2267 C C . ILE A 1 296 ? 11.553 7.120 1.673 1.00 96.31 296 ILE A C 1
ATOM 2269 O O . ILE A 1 296 ? 11.442 6.567 2.766 1.00 96.31 296 ILE A O 1
ATOM 2273 N N . VAL A 1 297 ? 10.528 7.702 1.058 1.00 95.38 297 VAL A N 1
ATOM 2274 C CA . VAL A 1 297 ? 9.142 7.630 1.526 1.00 95.38 297 VAL A CA 1
ATOM 2275 C C . VAL A 1 297 ? 8.487 6.410 0.877 1.00 95.38 297 VAL A C 1
ATOM 2277 O O . VAL A 1 297 ? 8.245 6.393 -0.334 1.00 95.38 297 VAL A O 1
ATOM 2280 N N . GLY A 1 298 ? 8.220 5.378 1.681 1.00 92.75 298 GLY A N 1
ATOM 2281 C CA . GLY A 1 298 ? 7.784 4.054 1.229 1.00 92.75 298 GLY A CA 1
ATOM 2282 C C . GLY A 1 298 ? 8.905 3.013 1.309 1.00 92.75 298 GLY A C 1
ATOM 2283 O O . GLY A 1 298 ? 9.699 3.025 2.244 1.00 92.75 298 GLY A O 1
ATOM 2284 N N . GLY A 1 299 ? 8.945 2.085 0.350 1.00 92.25 299 GLY A N 1
ATOM 2285 C CA . GLY A 1 299 ? 9.976 1.045 0.281 1.00 92.25 299 GLY A CA 1
ATOM 2286 C C . GLY A 1 299 ? 11.109 1.361 -0.704 1.00 92.25 299 GLY A C 1
ATOM 2287 O O . GLY A 1 299 ? 10.924 2.191 -1.593 1.00 92.25 299 GLY A O 1
ATOM 2288 N N . PRO A 1 300 ? 12.279 0.708 -0.604 1.00 92.94 300 PRO A N 1
ATOM 2289 C CA . PRO A 1 300 ? 13.424 0.986 -1.474 1.00 92.94 300 PRO A CA 1
ATOM 2290 C C . PRO A 1 300 ? 13.207 0.707 -2.964 1.00 92.94 300 PRO A C 1
ATOM 2292 O O . PRO A 1 300 ? 13.959 1.214 -3.790 1.00 92.94 300 PRO A O 1
ATOM 2295 N N . MET A 1 301 ? 12.228 -0.121 -3.334 1.00 93.19 301 MET A N 1
ATOM 2296 C CA . MET A 1 301 ? 11.999 -0.458 -4.740 1.00 93.19 301 MET A CA 1
ATOM 2297 C C . MET A 1 301 ? 11.034 0.530 -5.400 1.00 93.19 301 MET A C 1
ATOM 2299 O O . MET A 1 301 ? 11.339 1.085 -6.459 1.00 93.19 301 MET A O 1
ATOM 2303 N N . MET A 1 302 ? 9.880 0.759 -4.766 1.00 90.75 302 MET A N 1
ATOM 2304 C CA . MET A 1 302 ? 8.775 1.557 -5.322 1.00 90.75 302 MET A CA 1
ATOM 2305 C C . MET A 1 302 ? 8.621 2.953 -4.695 1.00 90.75 302 MET A C 1
ATOM 2307 O O . MET A 1 302 ? 7.812 3.754 -5.163 1.00 90.75 302 MET A O 1
ATOM 2311 N N . GLY A 1 303 ? 9.357 3.249 -3.624 1.00 91.50 303 GLY A N 1
ATOM 2312 C CA . GLY A 1 303 ? 9.263 4.502 -2.880 1.00 91.50 303 GLY A CA 1
ATOM 2313 C C . GLY A 1 303 ? 9.820 5.711 -3.625 1.00 91.50 303 GLY A C 1
ATOM 2314 O O . GLY A 1 303 ? 10.519 5.608 -4.639 1.00 91.50 303 GLY A O 1
ATOM 2315 N N . ARG A 1 304 ? 9.496 6.892 -3.095 1.00 92.50 304 ARG A N 1
ATOM 2316 C CA . ARG A 1 304 ? 9.982 8.177 -3.608 1.00 92.50 304 ARG A CA 1
ATOM 2317 C C . ARG A 1 304 ? 11.156 8.669 -2.781 1.00 92.50 304 ARG A C 1
ATOM 2319 O O . ARG A 1 304 ? 11.180 8.471 -1.573 1.00 92.50 304 ARG A O 1
ATOM 2326 N N . TYR A 1 305 ? 12.101 9.313 -3.448 1.00 94.56 305 TYR A N 1
ATOM 2327 C CA . TYR A 1 305 ? 13.355 9.765 -2.865 1.00 94.56 305 TYR A CA 1
ATOM 2328 C C . TYR A 1 305 ? 13.321 11.277 -2.782 1.00 94.56 305 TYR A C 1
ATOM 2330 O O . TYR A 1 305 ? 13.066 11.932 -3.791 1.00 94.56 305 TYR A O 1
ATOM 2338 N N . TYR A 1 306 ? 13.592 11.795 -1.596 1.00 95.81 306 TYR A N 1
ATOM 2339 C CA . TYR A 1 306 ? 13.629 13.221 -1.326 1.00 95.81 306 TYR A CA 1
ATOM 2340 C C . TYR A 1 306 ? 14.915 13.544 -0.591 1.00 95.81 306 TYR A C 1
ATOM 2342 O O . TYR A 1 306 ? 15.348 12.768 0.266 1.00 95.81 306 TYR A O 1
ATOM 2350 N N . HIS A 1 307 ? 15.515 14.683 -0.906 1.00 95.69 307 HIS A N 1
ATOM 2351 C CA . HIS A 1 307 ? 16.484 15.276 -0.006 1.00 95.69 307 HIS A CA 1
ATOM 2352 C C . HIS A 1 307 ? 15.778 15.593 1.318 1.00 95.69 307 HIS A C 1
ATOM 2354 O O . HIS A 1 307 ? 14.606 15.980 1.328 1.00 95.69 307 HIS A O 1
ATOM 2360 N N . ILE A 1 308 ? 16.450 15.415 2.454 1.00 94.62 308 ILE A N 1
ATOM 2361 C CA . ILE A 1 308 ? 15.790 15.539 3.760 1.00 94.62 308 ILE A CA 1
ATOM 2362 C C . ILE A 1 308 ? 15.176 16.930 3.980 1.00 94.62 308 ILE A C 1
ATOM 2364 O O . ILE A 1 308 ? 14.109 17.036 4.576 1.00 94.62 308 ILE A O 1
ATOM 2368 N N . THR A 1 309 ? 15.756 17.990 3.418 1.00 94.06 309 THR A N 1
ATOM 2369 C CA . THR A 1 309 ? 15.183 19.348 3.487 1.00 94.06 309 THR A CA 1
ATOM 2370 C C . THR A 1 309 ? 13.851 19.488 2.740 1.00 94.06 309 THR A C 1
ATOM 2372 O O . THR A 1 309 ? 12.998 20.271 3.153 1.00 94.06 309 THR A O 1
ATOM 2375 N N . GLU A 1 310 ? 13.613 18.698 1.688 1.00 95.69 310 GLU A N 1
ATOM 2376 C CA . GLU A 1 310 ? 12.344 18.691 0.948 1.00 95.69 310 GLU A CA 1
ATOM 2377 C C . GLU A 1 310 ? 11.210 18.054 1.765 1.00 95.69 310 GLU A C 1
ATOM 2379 O O . GLU A 1 310 ? 10.034 18.322 1.513 1.00 95.69 310 GLU A O 1
ATOM 2384 N N . THR A 1 311 ? 11.541 17.246 2.783 1.00 95.75 311 THR A N 1
ATOM 2385 C CA . THR A 1 311 ? 10.543 16.585 3.641 1.00 95.75 311 THR A CA 1
ATOM 2386 C C . THR A 1 311 ? 9.724 17.565 4.479 1.00 95.75 311 THR A C 1
ATOM 2388 O O . THR A 1 311 ? 8.616 17.226 4.889 1.00 95.75 311 THR A O 1
ATOM 2391 N N . SER A 1 312 ? 10.196 18.805 4.646 1.00 94.56 312 SER A N 1
ATOM 2392 C CA . SER A 1 312 ? 9.449 19.893 5.289 1.00 94.56 312 SER A CA 1
ATOM 2393 C C . SER A 1 312 ? 8.174 20.271 4.530 1.00 94.56 312 SER A C 1
ATOM 2395 O O . SER A 1 312 ? 7.244 20.797 5.132 1.00 94.56 312 SER A O 1
ATOM 2397 N N . ASN A 1 313 ? 8.097 19.967 3.231 1.00 94.19 313 ASN A N 1
ATOM 2398 C CA . ASN A 1 313 ? 6.924 20.233 2.394 1.00 94.19 313 ASN A CA 1
ATOM 2399 C C . ASN A 1 313 ? 6.028 19.000 2.211 1.00 94.19 313 ASN A C 1
ATOM 2401 O O . ASN A 1 313 ? 5.069 19.044 1.441 1.00 94.19 313 ASN A O 1
ATOM 2405 N N . LEU A 1 314 ? 6.347 17.889 2.878 1.00 95.44 314 LEU A N 1
ATOM 2406 C CA . LEU A 1 314 ? 5.651 16.618 2.729 1.00 95.44 314 LEU A CA 1
ATOM 2407 C C . LEU A 1 314 ? 4.935 16.240 4.021 1.00 95.44 314 LEU A C 1
ATOM 2409 O O . LEU A 1 314 ? 5.436 16.462 5.125 1.00 95.44 314 LEU A O 1
ATOM 2413 N N . SER A 1 315 ? 3.785 15.592 3.868 1.00 95.75 315 SER A N 1
ATOM 2414 C CA . SER A 1 315 ? 2.997 15.096 4.986 1.00 95.75 315 SER A CA 1
ATOM 2415 C C . SER A 1 315 ? 2.694 13.602 4.883 1.00 95.75 315 SER A C 1
ATOM 2417 O O . SER A 1 315 ? 2.781 12.973 3.821 1.00 95.75 315 SER A O 1
ATOM 2419 N N . VAL A 1 316 ? 2.366 13.002 6.027 1.00 95.81 316 VAL A N 1
ATOM 2420 C CA . VAL A 1 316 ? 1.937 11.605 6.119 1.00 95.81 316 VAL A CA 1
ATOM 2421 C C . VAL A 1 316 ? 0.602 11.425 5.399 1.00 95.81 316 VAL A C 1
ATOM 2423 O O . VAL A 1 316 ? -0.381 12.092 5.708 1.00 95.81 316 VAL A O 1
ATOM 2426 N N . LYS A 1 317 ? 0.535 10.453 4.487 1.00 94.25 317 LYS A N 1
ATOM 2427 C CA . LYS A 1 317 ? -0.695 10.037 3.801 1.00 94.25 317 LYS A CA 1
ATOM 2428 C C . LYS A 1 317 ? -1.174 8.705 4.360 1.00 94.25 317 LYS A C 1
ATOM 2430 O O . LYS A 1 317 ? -0.380 7.926 4.897 1.00 94.25 317 LYS A O 1
ATOM 2435 N N . LYS A 1 318 ? -2.438 8.351 4.105 1.00 92.44 318 LYS A N 1
ATOM 2436 C CA . LYS A 1 318 ? -2.971 7.006 4.414 1.00 92.44 318 LYS A CA 1
ATOM 2437 C C . LYS A 1 318 ? -2.126 5.867 3.815 1.00 92.44 318 LYS A C 1
ATOM 2439 O O . LYS A 1 318 ? -2.088 4.772 4.373 1.00 92.44 318 LYS A O 1
ATOM 2444 N N . THR A 1 319 ? -1.370 6.126 2.747 1.00 90.75 319 THR A N 1
ATOM 2445 C CA . THR A 1 319 ? -0.502 5.161 2.047 1.00 90.75 319 THR A CA 1
ATOM 2446 C C . THR A 1 319 ? 0.979 5.197 2.467 1.00 90.75 319 THR A C 1
ATOM 2448 O O . THR A 1 319 ? 1.741 4.318 2.079 1.00 90.75 319 THR A O 1
ATOM 2451 N N . THR A 1 320 ? 1.420 6.147 3.304 1.00 91.88 320 THR A N 1
ATOM 2452 C CA . THR A 1 320 ? 2.840 6.282 3.708 1.00 91.88 320 THR A CA 1
ATOM 2453 C C . THR A 1 320 ? 3.272 5.157 4.654 1.00 91.88 320 THR A C 1
ATOM 2455 O O . THR A 1 320 ? 2.881 5.172 5.812 1.00 91.88 320 THR A O 1
ATOM 2458 N N . GLY A 1 321 ? 4.021 4.153 4.190 1.00 89.62 321 GLY A N 1
ATOM 2459 C CA . GLY A 1 321 ? 4.340 2.957 4.996 1.00 89.62 321 GLY A CA 1
ATOM 2460 C C . GLY A 1 321 ? 5.624 3.022 5.836 1.00 89.62 321 GLY A C 1
ATOM 2461 O O . GLY A 1 321 ? 5.700 2.372 6.881 1.00 89.62 321 GLY A O 1
ATOM 2462 N N . ALA A 1 322 ? 6.630 3.776 5.386 1.00 94.69 322 ALA A N 1
ATOM 2463 C CA . ALA A 1 322 ? 7.935 3.876 6.042 1.00 94.69 322 ALA A CA 1
ATOM 2464 C C . ALA A 1 322 ? 8.712 5.130 5.604 1.00 94.69 322 ALA A C 1
ATOM 2466 O O . ALA A 1 322 ? 8.430 5.694 4.541 1.00 94.69 322 ALA A O 1
ATOM 2467 N N . LEU A 1 323 ? 9.695 5.526 6.417 1.00 96.38 323 LEU A N 1
ATOM 2468 C CA . LEU A 1 323 ? 10.759 6.480 6.095 1.00 96.38 323 LEU A CA 1
ATOM 2469 C C . LEU A 1 323 ? 12.098 5.772 6.265 1.00 96.38 323 LEU A C 1
ATOM 2471 O O . LEU A 1 323 ? 12.410 5.285 7.351 1.00 96.38 323 LEU A O 1
ATOM 2475 N N . ILE A 1 324 ? 12.880 5.708 5.193 1.00 96.25 324 ILE A N 1
ATOM 2476 C CA . ILE A 1 324 ? 14.205 5.086 5.210 1.00 96.25 324 ILE A CA 1
ATOM 2477 C C . ILE A 1 324 ? 15.236 6.171 4.936 1.00 96.25 324 ILE A C 1
ATOM 2479 O O . ILE A 1 324 ? 15.281 6.712 3.831 1.00 96.25 324 ILE A O 1
ATOM 2483 N N . VAL A 1 325 ? 16.039 6.497 5.942 1.00 96.38 325 VAL A N 1
ATOM 2484 C CA . VAL A 1 325 ? 17.098 7.503 5.845 1.00 96.38 325 VAL A CA 1
ATOM 2485 C C . VAL A 1 325 ? 18.345 6.852 5.261 1.00 96.38 325 VAL A C 1
ATOM 2487 O O . VAL A 1 325 ? 18.767 5.794 5.718 1.00 96.38 325 VAL A O 1
ATOM 2490 N N . ILE A 1 326 ? 18.937 7.456 4.240 1.00 95.88 326 ILE A N 1
ATOM 2491 C CA . ILE A 1 326 ? 20.160 6.969 3.599 1.00 95.88 326 ILE A CA 1
ATOM 2492 C C . ILE A 1 326 ? 21.089 8.133 3.270 1.00 95.88 326 ILE A C 1
ATOM 2494 O O . ILE A 1 326 ? 20.659 9.280 3.140 1.00 95.88 326 ILE A O 1
ATOM 2498 N N . ASP A 1 327 ? 22.370 7.829 3.100 1.00 94.62 327 ASP A N 1
ATOM 2499 C CA . ASP A 1 327 ? 23.365 8.813 2.683 1.00 94.62 327 ASP A CA 1
ATOM 2500 C C . ASP A 1 327 ? 23.074 9.362 1.281 1.00 94.62 327 ASP A C 1
ATOM 2502 O O . ASP A 1 327 ? 22.616 8.635 0.394 1.00 94.62 327 ASP A O 1
ATOM 2506 N N . GLU A 1 328 ? 23.410 10.631 1.043 1.00 90.75 328 GLU A N 1
ATOM 2507 C CA . GLU A 1 328 ? 23.319 11.233 -0.292 1.00 90.75 328 GLU A CA 1
ATOM 2508 C C . GLU A 1 328 ? 24.141 10.467 -1.343 1.00 90.75 328 GLU A C 1
ATOM 2510 O O . GLU A 1 328 ? 23.730 10.326 -2.499 1.00 90.75 328 GLU A O 1
ATOM 2515 N N . ASP A 1 329 ? 25.277 9.914 -0.927 1.00 91.88 329 ASP A N 1
ATOM 2516 C CA . ASP A 1 329 ? 26.173 9.154 -1.788 1.00 91.88 329 ASP A CA 1
ATOM 2517 C C . ASP A 1 329 ? 25.735 7.711 -2.056 1.00 91.88 329 ASP A C 1
ATOM 2519 O O . ASP A 1 329 ? 26.390 7.000 -2.833 1.00 91.88 329 ASP A O 1
ATOM 2523 N N . HIS A 1 330 ? 24.630 7.275 -1.453 1.00 95.12 330 HIS A N 1
ATOM 2524 C CA . HIS A 1 330 ? 24.138 5.913 -1.573 1.00 95.12 330 HIS A CA 1
ATOM 2525 C C . HIS A 1 330 ? 23.779 5.557 -3.028 1.00 95.12 330 HIS A C 1
ATOM 2527 O O . HIS A 1 330 ? 23.222 6.361 -3.783 1.00 95.12 330 HIS A O 1
ATOM 2533 N N . TYR A 1 331 ? 24.046 4.305 -3.423 1.00 92.25 331 TYR A N 1
ATOM 2534 C CA . TYR A 1 331 ? 23.823 3.796 -4.785 1.00 92.25 331 TYR A CA 1
ATOM 2535 C C . TYR A 1 331 ? 22.410 4.095 -5.317 1.00 92.25 331 TYR A C 1
ATOM 2537 O O . TYR A 1 331 ? 22.248 4.552 -6.450 1.00 92.25 331 TYR A O 1
ATOM 2545 N N . LEU A 1 332 ? 21.388 3.893 -4.480 1.00 93.81 332 LEU A N 1
ATOM 2546 C CA . LEU A 1 332 ? 19.987 4.135 -4.840 1.00 93.81 332 LEU A CA 1
ATOM 2547 C C . LEU A 1 332 ? 19.695 5.608 -5.163 1.00 93.81 332 LEU A C 1
ATOM 2549 O O . LEU A 1 332 ? 18.980 5.884 -6.127 1.00 93.81 332 LEU A O 1
ATOM 2553 N N . VAL A 1 333 ? 20.283 6.550 -4.416 1.00 93.19 333 VAL A N 1
ATOM 2554 C CA . VAL A 1 333 ? 20.127 7.993 -4.670 1.00 93.19 333 VAL A CA 1
ATOM 2555 C C . VAL A 1 333 ? 20.751 8.346 -6.017 1.00 93.19 333 VAL A C 1
ATOM 2557 O O . VAL A 1 333 ? 20.101 8.953 -6.870 1.00 93.19 333 VAL A O 1
ATOM 2560 N N . LYS A 1 334 ? 21.983 7.880 -6.260 1.00 90.75 334 LYS A N 1
ATOM 2561 C CA . LYS A 1 334 ? 22.701 8.084 -7.529 1.00 90.75 334 LYS A CA 1
ATOM 2562 C C . LY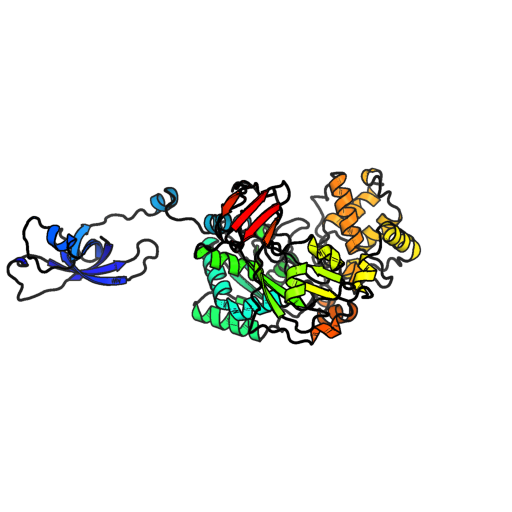S A 1 334 ? 21.913 7.546 -8.725 1.00 90.75 334 LYS A C 1
ATOM 2564 O O . LYS A 1 334 ? 21.794 8.233 -9.737 1.00 90.75 334 LYS A O 1
ATOM 2569 N N . LYS A 1 335 ? 21.318 6.356 -8.593 1.00 88.94 335 LYS A N 1
ATOM 2570 C CA . LYS A 1 335 ? 20.448 5.733 -9.606 1.00 88.94 335 LYS A CA 1
ATOM 2571 C C . LYS A 1 335 ? 19.203 6.566 -9.918 1.00 88.94 335 LYS A C 1
ATOM 2573 O O . LYS A 1 335 ? 18.826 6.648 -11.086 1.00 88.94 335 LYS A O 1
ATOM 2578 N N . LYS A 1 336 ? 18.569 7.169 -8.907 1.00 85.94 336 LYS A N 1
ATOM 2579 C CA . LYS A 1 336 ? 17.331 7.952 -9.065 1.00 85.94 336 LYS A CA 1
ATOM 2580 C C . LYS A 1 336 ? 17.554 9.367 -9.597 1.00 85.94 336 LYS A C 1
ATOM 2582 O O . LYS A 1 336 ? 16.684 9.875 -10.294 1.00 85.94 336 LYS A O 1
ATOM 2587 N N . LYS A 1 337 ? 18.725 9.967 -9.357 1.00 86.25 337 LYS A N 1
ATOM 2588 C CA . LYS A 1 337 ? 19.109 11.280 -9.914 1.00 86.25 337 LYS A CA 1
ATOM 2589 C C . LYS A 1 337 ? 19.364 11.260 -11.436 1.00 86.25 337 LYS A C 1
ATOM 2591 O O . LYS A 1 337 ? 19.550 12.312 -12.043 1.00 86.25 337 LYS A O 1
ATOM 2596 N N . VAL A 1 338 ? 19.396 10.087 -12.080 1.00 88.44 338 VAL A N 1
ATOM 2597 C CA . VAL A 1 338 ? 19.627 9.975 -13.530 1.00 88.44 338 VAL A CA 1
ATOM 2598 C C . VAL A 1 338 ? 18.414 10.504 -14.305 1.00 88.44 338 VAL A C 1
ATOM 2600 O O . VAL A 1 338 ? 17.330 9.926 -14.249 1.00 88.44 338 VAL A O 1
ATOM 2603 N N . ASN A 1 339 ? 18.608 11.583 -15.070 1.00 91.31 339 ASN A N 1
ATOM 2604 C CA . ASN A 1 339 ? 17.560 12.159 -15.915 1.00 91.31 339 ASN A CA 1
ATOM 2605 C C . ASN A 1 339 ? 17.194 11.256 -17.113 1.00 91.31 339 ASN A C 1
ATOM 2607 O O . ASN A 1 339 ? 17.974 10.400 -17.541 1.00 91.31 339 ASN A O 1
ATOM 2611 N N . TYR A 1 340 ? 16.000 11.461 -17.680 1.00 92.44 340 TYR A N 1
ATOM 2612 C CA . TYR A 1 340 ? 15.485 10.612 -18.760 1.00 92.44 340 TYR A CA 1
ATOM 2613 C C . TYR A 1 340 ? 16.354 10.650 -20.019 1.00 92.44 340 TYR A C 1
ATOM 2615 O O . TYR A 1 340 ? 16.631 9.592 -20.581 1.00 92.44 340 TYR A O 1
ATOM 2623 N N . SER A 1 341 ? 16.869 11.819 -20.412 1.00 92.38 341 SER A N 1
ATOM 2624 C CA . SER A 1 341 ? 17.754 11.959 -21.577 1.00 92.38 341 SER A CA 1
ATOM 2625 C C . SER A 1 341 ? 19.019 11.105 -21.447 1.00 92.38 341 SER A C 1
ATOM 2627 O O . SER A 1 341 ? 19.442 10.460 -22.406 1.00 92.38 341 SER A O 1
ATOM 2629 N N . LYS A 1 342 ? 19.594 11.017 -20.241 1.00 93.44 342 LYS A N 1
ATOM 2630 C CA . LYS A 1 342 ? 20.737 10.147 -19.952 1.00 93.44 342 LYS A CA 1
ATOM 2631 C C . LYS A 1 342 ? 20.354 8.671 -19.999 1.00 93.44 342 LYS A C 1
ATOM 2633 O O . LYS A 1 342 ? 21.126 7.880 -20.531 1.00 93.44 342 LYS A O 1
ATOM 2638 N N . ILE A 1 343 ? 19.167 8.290 -19.519 1.00 93.69 343 ILE A N 1
ATOM 2639 C CA . ILE A 1 343 ? 18.681 6.906 -19.651 1.00 93.69 343 ILE A CA 1
ATOM 2640 C C . ILE A 1 343 ? 18.517 6.532 -21.135 1.00 93.69 343 ILE A C 1
ATOM 2642 O O . ILE A 1 343 ? 18.923 5.438 -21.522 1.00 93.69 343 ILE A O 1
ATOM 2646 N N . VAL A 1 344 ? 17.990 7.431 -21.976 1.00 95.31 344 VAL A N 1
ATOM 2647 C CA . VAL A 1 344 ? 17.890 7.229 -23.436 1.00 95.31 344 VAL A CA 1
ATOM 2648 C C . VAL A 1 344 ? 19.278 7.077 -24.064 1.00 95.31 344 VAL A C 1
ATOM 2650 O O . VAL A 1 344 ? 19.504 6.149 -24.839 1.00 95.31 344 VAL A O 1
ATOM 2653 N N . ALA A 1 345 ? 20.237 7.935 -23.701 1.00 94.12 345 ALA A N 1
ATOM 2654 C CA . ALA A 1 345 ? 21.613 7.831 -24.187 1.00 94.12 345 ALA A CA 1
ATOM 2655 C C . ALA A 1 345 ? 22.264 6.493 -23.791 1.00 94.12 345 ALA A C 1
ATOM 2657 O O . ALA A 1 345 ? 22.833 5.814 -24.642 1.00 94.12 345 ALA A O 1
ATOM 2658 N N . MET A 1 346 ? 22.107 6.062 -22.534 1.00 92.88 346 MET A N 1
ATOM 2659 C CA . MET A 1 346 ? 22.578 4.754 -22.059 1.00 92.88 346 MET A CA 1
ATOM 2660 C C . MET A 1 346 ? 21.884 3.591 -22.776 1.00 92.88 346 MET A C 1
ATOM 2662 O O . MET A 1 346 ? 22.516 2.573 -23.055 1.00 92.88 346 MET A O 1
ATOM 2666 N N . ALA A 1 347 ? 20.597 3.723 -23.104 1.00 93.38 347 ALA A N 1
ATOM 2667 C CA . ALA A 1 347 ? 19.887 2.724 -23.895 1.00 93.38 347 ALA A CA 1
ATOM 2668 C C . ALA A 1 347 ? 20.493 2.583 -25.301 1.00 93.38 347 ALA A C 1
ATOM 2670 O O . ALA A 1 347 ? 20.658 1.459 -25.767 1.00 93.38 347 ALA A O 1
ATOM 2671 N N . LYS A 1 348 ? 20.885 3.699 -25.935 1.00 93.56 348 LYS A N 1
ATOM 2672 C CA . LYS A 1 348 ? 21.552 3.715 -27.247 1.00 93.56 348 LYS A CA 1
ATOM 2673 C C . LYS A 1 348 ? 22.960 3.111 -27.208 1.00 93.56 348 LYS A C 1
ATOM 2675 O O . LYS A 1 348 ? 23.295 2.329 -28.089 1.00 93.56 348 LYS A O 1
ATOM 2680 N N . CYS A 1 349 ? 23.789 3.483 -26.228 1.00 93.19 349 CYS A N 1
ATOM 2681 C CA . CYS A 1 349 ? 25.219 3.145 -26.247 1.00 93.19 349 CYS A CA 1
ATOM 2682 C C . CYS A 1 349 ? 25.615 1.934 -25.391 1.00 93.19 349 CYS A C 1
ATOM 2684 O O . CYS A 1 349 ? 26.631 1.308 -25.671 1.00 93.19 349 CYS A O 1
ATOM 2686 N N . SER A 1 350 ? 24.859 1.610 -24.337 1.00 93.56 350 SER A N 1
ATOM 2687 C CA . SER A 1 350 ? 25.242 0.584 -23.355 1.00 93.56 350 SER A CA 1
ATOM 2688 C C . SER A 1 350 ? 24.330 -0.640 -23.354 1.00 93.56 350 SER A C 1
ATOM 2690 O O . SER A 1 350 ? 24.708 -1.663 -22.795 1.00 93.56 350 SER A O 1
ATOM 2692 N N . CYS A 1 351 ? 23.121 -0.582 -23.921 1.00 94.19 351 CYS A N 1
ATOM 2693 C CA . CYS A 1 351 ? 22.205 -1.723 -23.870 1.00 94.19 351 CYS A CA 1
ATOM 2694 C C . CYS A 1 351 ? 22.706 -2.898 -24.726 1.00 94.19 351 CYS A C 1
ATOM 2696 O O . CYS A 1 351 ? 22.722 -2.819 -25.949 1.00 94.19 351 CYS A O 1
ATOM 2698 N N . ILE A 1 352 ? 23.012 -4.029 -24.083 1.00 94.56 352 ILE A N 1
ATOM 2699 C CA . ILE A 1 352 ? 23.449 -5.272 -24.752 1.00 94.56 352 ILE A CA 1
ATOM 2700 C C . ILE A 1 352 ? 22.292 -6.181 -25.208 1.00 94.56 352 ILE A C 1
ATOM 2702 O O . ILE A 1 352 ? 22.517 -7.314 -25.612 1.00 94.56 352 ILE A O 1
ATOM 2706 N N . GLN A 1 353 ? 21.042 -5.723 -25.081 1.00 92.38 353 GLN A N 1
ATOM 2707 C CA . GLN A 1 353 ? 19.828 -6.432 -25.523 1.00 92.38 353 GLN A CA 1
ATOM 2708 C C . GLN A 1 353 ? 19.639 -7.863 -24.961 1.00 92.38 353 GLN A C 1
ATOM 2710 O O . GLN A 1 353 ? 18.934 -8.676 -25.547 1.00 92.38 353 GLN A O 1
ATOM 2715 N N . CYS A 1 354 ? 20.189 -8.163 -23.778 1.00 95.25 354 CYS A N 1
ATOM 2716 C CA . CYS A 1 354 ? 20.212 -9.509 -23.178 1.00 95.25 354 CYS A CA 1
ATOM 2717 C C . CYS A 1 354 ? 18.880 -10.044 -22.607 1.00 95.25 354 CYS A C 1
ATOM 2719 O O . CYS A 1 354 ? 18.904 -11.047 -21.904 1.00 95.25 354 CYS A O 1
ATOM 2721 N N . SER A 1 355 ? 17.756 -9.343 -22.800 1.00 95.69 355 SER A N 1
ATOM 2722 C CA . SER A 1 355 ? 16.401 -9.650 -22.286 1.00 95.69 355 SER A CA 1
ATOM 2723 C C . SER A 1 355 ? 16.217 -9.886 -20.773 1.00 95.69 355 SER A C 1
ATOM 2725 O O . SER A 1 355 ? 15.075 -9.975 -20.324 1.00 95.69 355 SER A O 1
ATOM 2727 N N . ALA A 1 356 ? 17.273 -9.869 -19.949 1.00 96.06 356 ALA A N 1
ATOM 2728 C CA . ALA A 1 356 ? 17.220 -10.158 -18.507 1.00 96.06 356 ALA A CA 1
ATOM 2729 C C . ALA A 1 356 ? 16.146 -9.365 -17.733 1.00 96.06 356 ALA A C 1
ATOM 2731 O O . ALA A 1 356 ? 15.513 -9.888 -16.814 1.00 96.06 356 ALA A O 1
ATOM 2732 N N . CYS A 1 357 ? 15.896 -8.112 -18.124 1.00 96.19 357 CYS A N 1
ATOM 2733 C CA . CYS A 1 357 ? 14.855 -7.273 -17.528 1.00 96.19 357 CYS A CA 1
ATOM 2734 C C . CYS A 1 357 ? 13.420 -7.744 -17.810 1.00 96.19 357 CYS A C 1
ATOM 2736 O O . CYS A 1 357 ? 12.520 -7.408 -17.044 1.00 96.19 357 CYS A O 1
ATOM 2738 N N . SER A 1 358 ? 13.198 -8.514 -18.873 1.00 95.94 358 SER A N 1
ATOM 2739 C CA . SER A 1 358 ? 11.928 -9.187 -19.167 1.00 95.94 358 SER A CA 1
ATOM 2740 C C . SER A 1 358 ? 11.863 -10.571 -18.561 1.00 95.94 358 SER A C 1
ATOM 2742 O O . SER A 1 358 ? 10.839 -10.920 -17.979 1.00 95.94 358 SER A O 1
ATOM 2744 N N . GLU A 1 359 ? 12.962 -11.319 -18.613 1.00 95.56 359 GLU A N 1
ATOM 2745 C CA . GLU A 1 359 ? 13.017 -12.666 -18.050 1.00 95.56 359 GLU A CA 1
ATOM 2746 C C . GLU A 1 359 ? 12.728 -12.663 -16.540 1.00 95.56 359 GLU A C 1
ATOM 2748 O O . GLU A 1 359 ? 12.108 -13.596 -16.042 1.00 95.56 359 GLU A O 1
ATOM 2753 N N . LEU A 1 360 ? 13.110 -11.601 -15.819 1.00 96.19 360 LEU A N 1
ATOM 2754 C CA . LEU A 1 360 ? 12.846 -11.429 -14.384 1.00 96.19 360 LEU A CA 1
ATOM 2755 C C . LEU A 1 360 ? 11.627 -10.539 -14.070 1.00 96.19 360 LEU A C 1
ATOM 2757 O O . LEU A 1 360 ? 11.349 -10.268 -12.901 1.00 96.19 360 LEU A O 1
ATOM 2761 N N . CYS A 1 361 ? 10.896 -10.050 -15.078 1.00 96.06 361 CYS A N 1
ATOM 2762 C CA . CYS A 1 361 ? 9.732 -9.196 -14.843 1.00 96.06 361 CYS A CA 1
ATOM 2763 C C . CYS A 1 361 ? 8.560 -10.031 -14.295 1.00 96.06 361 CYS A C 1
ATOM 2765 O O . CYS A 1 361 ? 8.105 -10.945 -14.982 1.00 96.06 361 CYS A O 1
ATOM 2767 N N . PRO A 1 362 ? 7.999 -9.709 -13.114 1.00 95.06 362 PRO A N 1
ATOM 2768 C CA . PRO A 1 362 ? 6.942 -10.520 -12.505 1.00 95.06 362 PRO A CA 1
ATOM 2769 C C . PRO A 1 362 ? 5.672 -10.566 -13.362 1.00 95.06 362 PRO A C 1
ATOM 2771 O O . PRO A 1 362 ? 5.039 -11.610 -13.456 1.00 95.06 362 PRO A O 1
ATOM 2774 N N . ARG A 1 363 ? 5.339 -9.459 -14.041 1.00 94.06 363 ARG A N 1
ATOM 2775 C CA . ARG A 1 363 ? 4.196 -9.362 -14.961 1.00 94.06 363 ARG A CA 1
ATOM 2776 C C . ARG A 1 363 ? 4.405 -10.206 -16.223 1.00 94.06 363 ARG A C 1
ATOM 2778 O O . ARG A 1 363 ? 3.503 -10.934 -16.620 1.00 94.06 363 ARG A O 1
ATOM 2785 N N . ASN A 1 364 ? 5.606 -10.174 -16.801 1.00 94.62 364 ASN A N 1
ATOM 2786 C CA . ASN A 1 364 ? 5.958 -11.037 -17.934 1.00 94.62 364 ASN A CA 1
ATOM 2787 C C . ASN A 1 364 ? 5.886 -12.524 -17.549 1.00 94.62 364 ASN A C 1
ATOM 2789 O O . ASN A 1 364 ? 5.345 -13.342 -18.282 1.00 94.62 364 ASN A O 1
ATOM 2793 N N . LEU A 1 365 ? 6.383 -12.872 -16.358 1.00 95.00 365 LEU A N 1
ATOM 2794 C CA . LEU A 1 365 ? 6.391 -14.249 -15.863 1.00 95.00 365 LEU A CA 1
ATOM 2795 C C . LEU A 1 365 ? 4.988 -14.839 -15.670 1.00 95.00 365 LEU A C 1
ATOM 2797 O O . LEU A 1 365 ? 4.833 -16.050 -15.797 1.00 95.00 365 LEU A O 1
ATOM 2801 N N . ILE A 1 366 ? 3.979 -14.013 -15.384 1.00 93.38 366 ILE A N 1
ATOM 2802 C CA . ILE A 1 366 ? 2.574 -14.440 -15.294 1.00 93.38 366 ILE A CA 1
ATOM 2803 C C . ILE A 1 366 ? 1.817 -14.311 -16.628 1.00 93.38 366 ILE A C 1
ATOM 2805 O O . ILE A 1 366 ? 0.608 -14.491 -16.633 1.00 93.38 366 ILE A O 1
ATOM 2809 N N . GLY A 1 367 ? 2.496 -14.013 -17.742 1.00 91.81 367 GLY A N 1
ATOM 2810 C CA . GLY A 1 367 ? 1.912 -14.031 -19.091 1.00 91.81 367 GLY A CA 1
ATOM 2811 C C . GLY A 1 367 ? 1.449 -12.680 -19.643 1.00 91.81 367 GLY A C 1
ATOM 2812 O O . GLY A 1 367 ? 0.845 -12.626 -20.715 1.00 91.81 367 GLY A O 1
ATOM 2813 N N . HIS A 1 368 ? 1.724 -11.564 -18.955 1.00 91.94 368 HIS A N 1
ATOM 2814 C CA . HIS A 1 368 ? 1.365 -10.235 -19.469 1.00 91.94 368 HIS A CA 1
ATOM 2815 C C . HIS A 1 368 ? 2.302 -9.814 -20.601 1.00 91.94 368 HIS A C 1
ATOM 2817 O O . HIS A 1 368 ? 3.505 -10.050 -20.527 1.00 91.94 368 HIS A O 1
ATOM 2823 N N . LYS A 1 369 ? 1.770 -9.096 -21.602 1.00 91.31 369 LYS A N 1
ATOM 2824 C CA . LYS A 1 369 ? 2.546 -8.498 -22.706 1.00 91.31 369 LYS A CA 1
ATOM 2825 C C . LYS A 1 369 ? 3.378 -7.317 -22.215 1.00 91.31 369 LYS A C 1
ATOM 2827 O O . LYS A 1 369 ? 3.040 -6.159 -22.451 1.00 91.31 369 LYS A O 1
ATOM 2832 N N . ILE A 1 370 ? 4.443 -7.615 -21.485 1.00 92.12 370 ILE A N 1
ATOM 2833 C CA . ILE A 1 370 ? 5.398 -6.618 -21.035 1.00 92.12 370 ILE A CA 1
ATOM 2834 C C . ILE A 1 370 ? 6.820 -7.133 -21.149 1.00 92.12 370 ILE A C 1
ATOM 2836 O O . ILE A 1 370 ? 7.299 -7.940 -20.356 1.00 92.12 370 ILE A O 1
ATOM 2840 N N . HIS A 1 371 ? 7.545 -6.552 -22.093 1.00 94.69 371 HIS A N 1
ATOM 2841 C CA . HIS A 1 371 ? 8.935 -6.873 -22.335 1.00 94.69 371 HIS A CA 1
ATOM 2842 C C . HIS A 1 371 ? 9.793 -5.618 -22.143 1.00 94.69 371 HIS A C 1
ATOM 2844 O O . HIS A 1 371 ? 10.083 -4.921 -23.118 1.00 94.69 371 HIS A O 1
ATOM 2850 N N . PRO A 1 372 ? 10.261 -5.316 -20.910 1.00 95.88 372 PRO A N 1
ATOM 2851 C CA . PRO A 1 372 ? 11.096 -4.141 -20.670 1.00 95.88 372 PRO A CA 1
ATOM 2852 C C . PRO A 1 372 ? 12.292 -3.996 -21.623 1.00 95.88 372 PRO A C 1
ATOM 2854 O O . PRO A 1 372 ? 12.637 -2.872 -21.971 1.00 95.88 372 PRO A O 1
ATOM 2857 N N . HIS A 1 373 ? 12.903 -5.087 -22.106 1.00 96.31 373 HIS A N 1
ATOM 2858 C CA . HIS A 1 373 ? 13.997 -4.983 -23.082 1.00 96.31 373 HIS A CA 1
ATOM 2859 C C . HIS A 1 373 ? 13.544 -4.417 -24.438 1.00 96.31 373 HIS A C 1
ATOM 2861 O O . HIS A 1 373 ? 14.276 -3.629 -25.035 1.00 96.31 373 HIS A O 1
ATOM 2867 N N . LEU A 1 374 ? 12.338 -4.762 -24.906 1.00 95.81 374 LEU A N 1
ATOM 2868 C CA . LEU A 1 374 ? 11.774 -4.235 -26.154 1.00 95.81 374 LEU A CA 1
ATOM 2869 C C . LEU A 1 374 ? 11.329 -2.782 -26.000 1.00 95.81 374 LEU A C 1
ATOM 2871 O O . LEU A 1 374 ? 11.546 -1.988 -26.917 1.00 95.81 374 LEU A O 1
ATOM 2875 N N . VAL A 1 375 ? 10.778 -2.414 -24.836 1.00 95.81 375 VAL A N 1
ATOM 2876 C CA . VAL A 1 375 ? 10.478 -1.008 -24.526 1.00 95.81 375 VAL A CA 1
ATOM 2877 C C . VAL A 1 375 ? 11.765 -0.188 -24.577 1.00 95.81 375 VAL A C 1
ATOM 2879 O O . VAL A 1 375 ? 11.822 0.809 -25.287 1.00 95.81 375 VAL A O 1
ATOM 2882 N N . MET A 1 376 ? 12.832 -0.643 -23.912 1.00 96.19 376 MET A N 1
ATOM 2883 C CA . MET A 1 376 ? 14.117 0.064 -23.904 1.00 96.19 376 MET A CA 1
ATOM 2884 C C . MET A 1 376 ? 14.750 0.177 -25.293 1.00 96.19 376 MET A C 1
ATOM 2886 O O . MET A 1 376 ? 15.286 1.232 -25.627 1.00 96.19 376 MET A O 1
ATOM 2890 N N . ARG A 1 377 ? 14.660 -0.874 -26.120 1.00 94.44 377 ARG A N 1
ATOM 2891 C CA . ARG A 1 377 ? 15.120 -0.827 -27.516 1.00 94.44 377 ARG A CA 1
ATOM 2892 C C . ARG A 1 377 ? 14.346 0.212 -28.327 1.00 94.44 377 ARG A C 1
ATOM 2894 O O . ARG A 1 377 ? 14.937 0.910 -29.138 1.00 94.44 377 ARG A O 1
ATOM 2901 N N . SER A 1 378 ? 13.042 0.318 -28.093 1.00 95.25 378 SER A N 1
ATOM 2902 C CA . SER A 1 378 ? 12.169 1.264 -28.794 1.00 95.25 378 SER A CA 1
ATOM 2903 C C . SER A 1 378 ? 12.443 2.699 -28.349 1.00 95.25 378 SER A C 1
ATOM 2905 O O . SER A 1 378 ? 12.634 3.573 -29.183 1.00 95.25 378 SER A O 1
ATOM 2907 N N . VAL A 1 379 ? 12.583 2.922 -27.040 1.00 94.81 379 VAL A N 1
ATOM 2908 C CA . VAL A 1 379 ? 12.972 4.209 -26.439 1.00 94.81 379 VAL A CA 1
ATOM 2909 C C . VAL A 1 379 ? 14.294 4.734 -26.997 1.00 94.81 379 VAL A C 1
ATOM 2911 O O . VAL A 1 379 ? 14.455 5.940 -27.149 1.00 94.81 379 VAL A O 1
ATOM 2914 N N . ALA A 1 380 ? 15.239 3.851 -27.328 1.00 93.00 380 ALA A N 1
ATOM 2915 C CA . ALA A 1 380 ? 16.514 4.260 -27.902 1.00 93.00 380 ALA A CA 1
ATOM 2916 C C . ALA A 1 380 ? 16.367 4.967 -29.262 1.00 93.00 380 ALA A C 1
ATOM 2918 O O . ALA A 1 380 ? 17.268 5.704 -29.636 1.00 93.00 380 ALA A O 1
ATOM 2919 N N . PHE A 1 381 ? 15.265 4.791 -29.995 1.00 91.12 381 PHE A N 1
ATOM 2920 C CA . PHE A 1 381 ? 15.077 5.396 -31.323 1.00 91.12 381 PHE A CA 1
ATOM 2921 C C . PHE A 1 381 ? 13.750 6.147 -31.480 1.00 91.12 381 PHE A C 1
ATOM 2923 O O . PHE A 1 381 ? 13.501 6.706 -32.543 1.00 91.12 381 PHE A O 1
ATOM 2930 N N . ALA A 1 382 ? 12.908 6.158 -30.447 1.00 93.69 382 ALA A N 1
ATOM 2931 C CA . ALA A 1 382 ? 11.613 6.820 -30.474 1.00 93.69 382 ALA A CA 1
ATOM 2932 C C . ALA A 1 382 ? 11.741 8.344 -30.356 1.00 93.69 382 ALA A C 1
ATOM 2934 O O . ALA A 1 382 ? 12.579 8.850 -29.605 1.00 93.69 382 ALA A O 1
ATOM 2935 N N . ASP A 1 383 ? 10.843 9.059 -31.028 1.00 93.69 383 ASP A N 1
ATOM 2936 C CA . ASP A 1 383 ? 10.542 10.452 -30.709 1.00 93.69 383 ASP A CA 1
ATOM 2937 C C . ASP A 1 383 ? 9.670 10.473 -29.445 1.00 93.69 383 ASP A C 1
ATOM 2939 O O . ASP A 1 383 ? 8.482 10.165 -29.488 1.00 93.69 383 ASP A O 1
ATOM 2943 N N . LEU A 1 384 ? 10.273 10.746 -28.288 1.00 92.81 384 LEU A N 1
ATOM 2944 C CA . LEU A 1 384 ? 9.548 10.800 -27.013 1.00 92.81 384 LEU A CA 1
ATOM 2945 C C . LEU A 1 384 ? 8.834 12.137 -26.789 1.00 92.81 384 LEU A C 1
ATOM 2947 O O . LEU A 1 384 ? 7.972 12.208 -25.915 1.00 92.81 384 LEU A O 1
ATOM 2951 N N . GLU A 1 385 ? 9.198 13.181 -27.536 1.00 91.50 385 GLU A N 1
ATOM 2952 C CA . GLU A 1 385 ? 8.546 14.489 -27.452 1.00 91.50 385 GLU A CA 1
ATOM 2953 C C . GLU A 1 385 ? 7.192 14.442 -28.160 1.00 91.50 385 GLU A C 1
ATOM 2955 O O . GLU A 1 385 ? 6.203 14.916 -27.606 1.00 91.50 385 GLU A O 1
ATOM 2960 N N . ASN A 1 386 ? 7.135 13.766 -29.313 1.00 92.38 386 ASN A N 1
ATOM 2961 C CA . ASN A 1 386 ? 5.908 13.510 -30.068 1.00 92.38 386 ASN A CA 1
ATOM 2962 C C . ASN A 1 386 ? 5.649 12.002 -30.156 1.00 92.38 386 ASN A C 1
ATOM 2964 O O . ASN A 1 386 ? 5.796 11.373 -31.209 1.00 92.38 386 ASN A O 1
ATOM 2968 N N . ILE A 1 387 ? 5.289 11.398 -29.021 1.00 93.06 387 ILE A N 1
ATOM 2969 C CA . ILE A 1 387 ? 5.170 9.940 -28.888 1.00 93.06 387 ILE A CA 1
ATOM 2970 C C . ILE A 1 387 ? 4.186 9.319 -29.896 1.00 93.06 387 ILE A C 1
ATOM 2972 O O . ILE A 1 387 ? 4.403 8.195 -30.352 1.00 93.06 387 ILE A O 1
ATOM 2976 N N . GLU A 1 388 ? 3.149 10.056 -30.283 1.00 91.94 388 GLU A N 1
ATOM 2977 C CA . GLU A 1 388 ? 2.137 9.699 -31.278 1.00 91.94 388 GLU A CA 1
ATOM 2978 C C . GLU A 1 388 ? 2.672 9.590 -32.714 1.00 91.94 388 GLU A C 1
ATOM 2980 O O . GLU A 1 388 ? 2.107 8.838 -33.504 1.00 91.94 388 GLU A O 1
ATOM 2985 N N . ASN A 1 389 ? 3.772 10.278 -33.044 1.00 93.44 389 ASN A N 1
ATOM 2986 C CA . ASN A 1 389 ? 4.343 10.316 -34.397 1.00 93.44 389 ASN A CA 1
ATOM 2987 C C . ASN A 1 389 ? 5.274 9.129 -34.688 1.00 93.44 389 ASN A C 1
ATOM 2989 O O . ASN A 1 389 ? 5.788 8.985 -35.799 1.00 93.44 389 ASN A O 1
ATOM 2993 N N . ASN A 1 390 ? 5.523 8.275 -33.696 1.00 94.50 390 ASN A N 1
ATOM 2994 C CA . ASN A 1 390 ? 6.330 7.081 -33.883 1.00 94.50 390 ASN A CA 1
ATOM 2995 C C . ASN A 1 390 ? 5.632 6.063 -34.788 1.00 94.50 390 ASN A C 1
ATOM 2997 O O . ASN A 1 390 ? 4.408 5.978 -34.846 1.00 94.50 390 ASN A O 1
ATOM 3001 N N . SER A 1 391 ? 6.434 5.216 -35.440 1.00 94.38 391 SER A N 1
ATOM 3002 C CA . SER A 1 391 ? 5.902 4.095 -36.218 1.00 94.38 391 SER A CA 1
ATOM 3003 C C . SER A 1 391 ? 4.985 3.203 -35.371 1.00 94.38 391 SER A C 1
ATOM 3005 O O . SER A 1 391 ? 5.198 3.042 -34.165 1.00 94.38 391 SER A O 1
ATOM 3007 N N . GLU A 1 392 ? 4.011 2.555 -36.012 1.00 91.94 392 GLU A N 1
ATOM 3008 C CA . GLU A 1 392 ? 3.082 1.636 -35.343 1.00 91.94 392 GLU A CA 1
ATOM 3009 C C . GLU A 1 392 ? 3.815 0.543 -34.546 1.00 91.94 392 GLU A C 1
ATOM 3011 O O . GLU A 1 392 ? 3.436 0.226 -33.420 1.00 91.94 392 GLU A O 1
ATOM 3016 N N . GLN A 1 393 ? 4.924 0.025 -35.085 1.00 91.56 393 GLN A N 1
ATOM 3017 C CA . GLN A 1 393 ? 5.752 -0.986 -34.423 1.00 91.56 393 GLN A CA 1
ATOM 3018 C C . GLN A 1 393 ? 6.419 -0.455 -33.148 1.00 91.56 393 GLN A C 1
ATOM 3020 O O . GLN A 1 393 ? 6.432 -1.136 -32.122 1.00 91.56 393 GLN A O 1
ATOM 3025 N N . THR A 1 394 ? 6.971 0.759 -33.196 1.00 94.12 394 THR A N 1
ATOM 3026 C CA . THR A 1 394 ? 7.557 1.414 -32.019 1.00 94.12 394 THR A CA 1
ATOM 3027 C C . THR A 1 394 ? 6.477 1.663 -30.972 1.00 94.12 394 THR A C 1
ATOM 3029 O O . THR A 1 394 ? 6.674 1.364 -29.794 1.00 94.12 394 THR A O 1
ATOM 3032 N N . LEU A 1 395 ? 5.316 2.163 -31.398 1.00 94.06 395 LEU A N 1
ATOM 3033 C CA . LEU A 1 395 ? 4.218 2.486 -30.500 1.00 94.06 395 LEU A CA 1
ATOM 3034 C C . LEU A 1 395 ? 3.631 1.235 -29.828 1.00 94.06 395 LEU A C 1
ATOM 3036 O O . LEU A 1 395 ? 3.367 1.278 -28.628 1.00 94.06 395 LEU A O 1
ATOM 3040 N N . ASP A 1 396 ? 3.499 0.112 -30.547 1.00 92.50 396 ASP A N 1
ATOM 3041 C CA . ASP A 1 396 ? 3.118 -1.195 -29.978 1.00 92.50 396 ASP A CA 1
ATOM 3042 C C . ASP A 1 396 ? 4.017 -1.569 -28.793 1.00 92.50 396 ASP A C 1
ATOM 3044 O O . ASP A 1 396 ? 3.527 -1.956 -27.732 1.00 92.50 396 ASP A O 1
ATOM 3048 N N . LYS A 1 397 ? 5.334 -1.380 -28.934 1.00 94.06 397 LYS A N 1
ATOM 3049 C CA . LYS A 1 397 ? 6.292 -1.674 -27.861 1.00 94.06 397 LYS A CA 1
ATOM 3050 C C . LYS A 1 397 ? 6.248 -0.670 -26.730 1.00 94.06 397 LYS A C 1
ATOM 3052 O O . LYS A 1 397 ? 6.295 -1.081 -25.576 1.00 94.06 397 LYS A O 1
ATOM 3057 N N . LEU A 1 398 ? 6.101 0.620 -27.011 1.00 95.44 398 LEU A N 1
ATOM 3058 C CA . LEU A 1 398 ? 5.960 1.625 -25.955 1.00 95.44 398 LEU A CA 1
ATOM 3059 C C . LEU A 1 398 ? 4.683 1.405 -25.129 1.00 95.44 398 LEU A C 1
ATOM 3061 O O . LEU A 1 398 ? 4.722 1.545 -23.906 1.00 95.44 398 LEU A O 1
ATOM 3065 N N . LYS A 1 399 ? 3.576 0.984 -25.757 1.00 94.12 399 LYS A N 1
ATOM 3066 C CA . LYS A 1 399 ? 2.310 0.673 -25.070 1.00 94.12 399 LYS A CA 1
ATOM 3067 C C . LYS A 1 399 ? 2.446 -0.411 -24.002 1.00 94.12 399 LYS A C 1
ATOM 3069 O O . LYS A 1 399 ? 1.708 -0.350 -23.016 1.00 94.12 399 LYS A O 1
ATOM 3074 N N . GLU A 1 400 ? 3.388 -1.348 -24.144 1.00 93.56 400 GLU A N 1
ATOM 3075 C CA . GLU A 1 400 ? 3.656 -2.391 -23.142 1.00 93.56 400 GLU A CA 1
ATOM 3076 C C . GLU A 1 400 ? 4.026 -1.798 -21.764 1.00 93.56 400 GLU A C 1
ATOM 3078 O O . GLU A 1 400 ? 3.745 -2.403 -20.726 1.00 93.56 400 GLU A O 1
ATOM 3083 N N . ALA A 1 401 ? 4.569 -0.571 -21.718 1.00 94.62 401 ALA A N 1
ATOM 3084 C CA . ALA A 1 401 ? 4.878 0.136 -20.472 1.00 94.62 401 ALA A CA 1
ATOM 3085 C C . ALA A 1 401 ? 3.644 0.365 -19.575 1.00 94.62 401 ALA A C 1
ATOM 3087 O O . ALA A 1 401 ? 3.783 0.460 -18.352 1.00 94.62 401 ALA A O 1
ATOM 3088 N N . ASN A 1 402 ? 2.429 0.396 -20.140 1.00 92.75 402 ASN A N 1
ATOM 3089 C CA . ASN A 1 402 ? 1.190 0.536 -19.368 1.00 92.75 402 ASN A CA 1
ATOM 3090 C C . ASN A 1 402 ? 0.956 -0.619 -18.387 1.00 92.75 402 ASN A C 1
ATOM 3092 O O . ASN A 1 402 ? 0.353 -0.403 -17.335 1.00 92.75 402 ASN A O 1
ATOM 3096 N N . PHE A 1 403 ? 1.462 -1.815 -18.697 1.00 92.12 403 PHE A N 1
ATOM 3097 C CA . PHE A 1 403 ? 1.318 -3.006 -17.858 1.00 92.12 403 PHE A CA 1
ATOM 3098 C C . PHE A 1 403 ? 2.400 -3.111 -16.772 1.00 92.12 403 PHE A C 1
ATOM 3100 O O . PHE A 1 403 ? 2.409 -4.054 -15.978 1.00 92.12 403 PHE A O 1
ATOM 3107 N N . CYS A 1 404 ? 3.320 -2.141 -16.708 1.00 93.44 404 CYS A N 1
ATOM 3108 C CA . CYS A 1 404 ? 4.374 -2.108 -15.703 1.00 93.44 404 CYS A CA 1
ATOM 3109 C C . CYS A 1 404 ? 3.781 -1.923 -14.301 1.00 93.44 404 CYS A C 1
ATOM 3111 O O . CYS A 1 404 ? 3.019 -0.984 -14.056 1.00 93.44 404 CYS A O 1
ATOM 3113 N N . CYS A 1 405 ? 4.181 -2.801 -13.376 1.00 91.81 405 CYS A N 1
ATOM 3114 C CA . CYS A 1 405 ? 3.853 -2.719 -11.951 1.00 91.81 405 CYS A CA 1
ATOM 3115 C C . CYS A 1 405 ? 4.879 -1.921 -11.133 1.00 91.81 405 CYS A C 1
ATOM 3117 O O . CYS A 1 405 ? 4.806 -1.915 -9.912 1.00 91.81 405 CYS A O 1
ATOM 3119 N N . GLU A 1 406 ? 5.856 -1.293 -11.796 1.00 93.75 406 GLU A N 1
ATOM 3120 C CA . GLU A 1 406 ? 6.777 -0.314 -11.195 1.00 93.75 406 GLU A CA 1
ATOM 3121 C C . GLU A 1 406 ? 7.700 -0.896 -10.100 1.00 93.75 406 GLU A C 1
ATOM 3123 O O . GLU A 1 406 ? 8.372 -0.158 -9.392 1.00 93.75 406 GLU A O 1
ATOM 3128 N N . CYS A 1 407 ? 7.813 -2.229 -10.021 1.00 94.12 407 CYS A N 1
ATOM 3129 C CA . CYS A 1 407 ? 8.560 -2.957 -8.985 1.00 94.12 407 CYS A CA 1
ATOM 3130 C C . CYS A 1 407 ? 10.090 -2.776 -9.007 1.00 94.12 407 CYS A C 1
ATOM 3132 O O . CYS A 1 407 ? 10.782 -3.304 -8.148 1.00 94.12 407 CYS A O 1
ATOM 3134 N N . GLY A 1 408 ? 10.675 -2.133 -10.020 1.00 94.94 408 GLY A N 1
ATOM 3135 C CA . GLY A 1 408 ? 12.113 -1.846 -10.031 1.00 94.94 408 GLY A CA 1
ATOM 3136 C C . GLY A 1 408 ? 13.068 -3.031 -10.259 1.00 94.94 408 GLY A C 1
ATOM 3137 O O . GLY A 1 408 ? 14.254 -2.777 -10.448 1.00 94.94 408 GLY A O 1
ATOM 3138 N N . ILE A 1 409 ? 12.617 -4.297 -10.327 1.00 96.19 409 ILE A N 1
ATOM 3139 C CA . ILE A 1 409 ? 13.507 -5.463 -10.579 1.00 96.19 409 ILE A CA 1
ATOM 3140 C C . ILE A 1 409 ? 14.361 -5.248 -11.831 1.00 96.19 409 ILE A C 1
ATOM 3142 O O . ILE A 1 409 ? 15.571 -5.484 -11.819 1.00 96.19 409 ILE A O 1
ATOM 3146 N N . CYS A 1 410 ? 13.736 -4.757 -12.903 1.00 95.38 410 CYS A N 1
ATOM 3147 C CA . CYS A 1 410 ? 14.406 -4.538 -14.177 1.00 95.38 410 CYS A CA 1
ATOM 3148 C C . CYS A 1 410 ? 15.542 -3.497 -14.113 1.00 95.38 410 CYS A C 1
ATOM 3150 O O . CYS A 1 410 ? 16.439 -3.516 -14.953 1.00 95.38 410 CYS A O 1
ATOM 3152 N N . GLU A 1 411 ? 15.494 -2.592 -13.134 1.00 93.94 411 GLU A N 1
ATOM 3153 C CA . GLU A 1 411 ? 16.397 -1.448 -12.964 1.00 93.94 411 GLU A CA 1
ATOM 3154 C C . GLU A 1 411 ? 17.445 -1.657 -11.874 1.00 93.94 411 GLU A C 1
ATOM 3156 O O . GLU A 1 411 ? 18.590 -1.242 -12.059 1.00 93.94 411 GLU A O 1
ATOM 3161 N N . LEU A 1 412 ? 17.052 -2.262 -10.753 1.00 94.31 412 LEU A N 1
ATOM 3162 C CA . LEU A 1 412 ? 17.868 -2.364 -9.542 1.00 94.31 412 LEU A CA 1
ATOM 3163 C C . LEU A 1 412 ? 18.463 -3.759 -9.326 1.00 94.31 412 LEU A C 1
ATOM 3165 O O . LEU A 1 412 ? 19.329 -3.918 -8.476 1.00 94.31 412 LEU A O 1
ATOM 3169 N N . TYR A 1 413 ? 18.005 -4.768 -10.072 1.00 95.12 413 TYR A N 1
ATOM 3170 C CA . TYR A 1 413 ? 18.444 -6.152 -9.886 1.00 95.12 413 TYR A CA 1
ATOM 3171 C C . TYR A 1 413 ? 18.943 -6.805 -11.177 1.00 95.12 413 TYR A C 1
ATOM 3173 O O . TYR A 1 413 ? 19.990 -7.444 -11.176 1.00 95.12 413 TYR A O 1
ATOM 3181 N N . SER A 1 414 ? 18.202 -6.681 -12.284 1.00 95.56 414 SER A N 1
ATOM 3182 C CA . SER A 1 414 ? 18.470 -7.500 -13.473 1.00 95.56 414 SER A CA 1
ATOM 3183 C C . SER A 1 414 ? 19.437 -6.891 -14.486 1.00 95.56 414 SER A C 1
ATOM 3185 O O . SER A 1 414 ? 20.021 -7.636 -15.262 1.00 95.56 414 SER A O 1
ATOM 3187 N N . CYS A 1 415 ? 19.512 -5.559 -14.605 1.00 94.94 415 CYS A N 1
ATOM 3188 C CA . CYS A 1 415 ? 20.227 -4.924 -15.716 1.00 94.94 415 CYS A CA 1
ATOM 3189 C C . CYS A 1 415 ? 21.744 -4.907 -15.454 1.00 94.94 415 CYS A C 1
ATOM 3191 O O . CYS A 1 415 ? 22.185 -4.124 -14.611 1.00 94.94 415 CYS A O 1
ATOM 3193 N N . PRO A 1 416 ? 22.561 -5.674 -16.205 1.00 93.62 416 PRO A N 1
ATOM 3194 C CA . PRO A 1 416 ? 24.008 -5.716 -15.975 1.00 93.62 416 PRO A CA 1
ATOM 3195 C C . PRO A 1 416 ? 24.702 -4.405 -16.368 1.00 93.62 416 PRO A C 1
ATOM 3197 O O . PRO A 1 416 ? 25.758 -4.078 -15.845 1.00 93.62 416 PRO A O 1
ATOM 3200 N N . MET A 1 417 ? 24.079 -3.631 -17.259 1.00 94.25 417 MET A N 1
ATOM 3201 C CA . MET A 1 417 ? 24.611 -2.365 -17.773 1.00 94.25 417 MET A CA 1
ATOM 3202 C C . MET A 1 417 ? 24.177 -1.154 -16.941 1.00 94.25 417 MET A C 1
ATOM 3204 O O . MET A 1 417 ? 24.424 -0.016 -17.327 1.00 94.25 417 MET A O 1
ATOM 3208 N N . GLY A 1 418 ? 23.467 -1.374 -15.829 1.00 90.50 418 GLY A N 1
ATOM 3209 C CA . GLY A 1 418 ? 23.049 -0.294 -14.939 1.00 90.50 418 GLY A CA 1
ATOM 3210 C C . GLY A 1 418 ? 22.032 0.681 -15.545 1.00 90.50 418 GLY A C 1
ATOM 3211 O O . GLY A 1 418 ? 21.877 1.778 -15.019 1.00 90.50 418 GLY A O 1
ATOM 3212 N N . ILE A 1 419 ? 21.299 0.297 -16.595 1.00 93.00 419 ILE A N 1
ATOM 3213 C CA . ILE A 1 419 ? 20.214 1.101 -17.192 1.00 93.00 419 ILE A CA 1
ATOM 3214 C C . ILE A 1 419 ? 18.984 1.091 -16.262 1.00 93.00 419 ILE A C 1
ATOM 3216 O O . ILE A 1 419 ? 18.871 0.231 -15.382 1.00 93.00 419 ILE A O 1
ATOM 3220 N N . ASN A 1 420 ? 18.038 2.021 -16.450 1.00 93.88 420 ASN A N 1
ATOM 3221 C CA . ASN A 1 420 ? 16.839 2.166 -15.613 1.00 93.88 420 ASN A CA 1
ATOM 3222 C C . ASN A 1 420 ? 15.517 1.876 -16.367 1.00 93.88 420 ASN A C 1
ATOM 3224 O O . ASN A 1 420 ? 14.746 2.806 -16.619 1.00 93.88 420 ASN A O 1
ATOM 3228 N N . PRO A 1 421 ? 15.202 0.610 -16.721 1.00 94.88 421 PRO A N 1
ATOM 3229 C CA . PRO A 1 421 ? 13.969 0.293 -17.441 1.00 94.88 421 PRO A CA 1
ATOM 3230 C C . PRO A 1 421 ? 12.678 0.581 -16.670 1.00 94.88 421 PRO A C 1
ATOM 3232 O O . PRO A 1 421 ? 11.691 0.965 -17.286 1.00 94.88 421 PRO A O 1
ATOM 3235 N N . SER A 1 422 ? 12.652 0.411 -15.340 1.00 94.38 422 SER A N 1
ATOM 3236 C CA . SER A 1 422 ? 11.437 0.675 -14.551 1.00 94.38 422 SER A CA 1
ATOM 3237 C C . SER A 1 422 ? 11.092 2.159 -14.586 1.00 94.38 422 SER A C 1
ATOM 3239 O O . SER A 1 422 ? 9.969 2.518 -14.934 1.00 94.38 422 SER A O 1
ATOM 3241 N N . ASN A 1 423 ? 12.075 3.020 -14.302 1.00 93.06 423 ASN A N 1
ATOM 3242 C CA . ASN A 1 423 ? 11.920 4.468 -14.395 1.00 93.06 423 ASN A CA 1
ATOM 3243 C C . ASN A 1 423 ? 11.517 4.917 -15.809 1.00 93.06 423 ASN A C 1
ATOM 3245 O O . ASN A 1 423 ? 10.624 5.745 -15.971 1.00 93.06 423 ASN A O 1
ATOM 3249 N N . MET A 1 424 ? 12.116 4.318 -16.843 1.00 94.75 424 MET A N 1
ATOM 3250 C CA . MET A 1 424 ? 11.755 4.622 -18.226 1.00 94.75 424 MET A CA 1
ATOM 3251 C C . MET A 1 424 ? 10.320 4.196 -18.564 1.00 94.75 424 MET A C 1
ATOM 3253 O O . MET A 1 424 ? 9.588 4.961 -19.182 1.00 94.75 424 MET A O 1
ATOM 3257 N N . ASN A 1 425 ? 9.868 3.026 -18.105 1.00 95.12 425 ASN A N 1
ATOM 3258 C CA . ASN A 1 425 ? 8.479 2.598 -18.280 1.00 95.12 425 ASN A CA 1
ATOM 3259 C C . ASN A 1 425 ? 7.494 3.558 -17.597 1.00 95.12 425 ASN A C 1
ATOM 3261 O O . ASN A 1 425 ? 6.454 3.864 -18.174 1.00 95.12 425 ASN A O 1
ATOM 3265 N N . ILE A 1 426 ? 7.811 4.049 -16.393 1.00 93.94 426 ILE A N 1
ATOM 3266 C CA . ILE A 1 426 ? 6.990 5.047 -15.683 1.00 93.94 426 ILE A CA 1
ATOM 3267 C C . ILE A 1 426 ? 6.880 6.329 -16.516 1.00 93.94 426 ILE A C 1
ATOM 3269 O O . ILE A 1 426 ? 5.781 6.857 -16.705 1.00 93.94 426 ILE A O 1
ATOM 3273 N N . TYR A 1 427 ? 8.004 6.796 -17.065 1.00 94.81 427 TYR A N 1
ATOM 3274 C CA . TYR A 1 427 ? 8.039 7.974 -17.924 1.00 94.81 427 TYR A CA 1
ATOM 3275 C C . TYR A 1 427 ? 7.224 7.780 -19.206 1.00 94.81 427 TYR A C 1
ATOM 3277 O O . TYR A 1 427 ? 6.309 8.562 -19.460 1.00 94.81 427 TYR A O 1
ATOM 3285 N N . VAL A 1 428 ? 7.455 6.696 -19.951 1.00 95.75 428 VAL A N 1
ATOM 3286 C CA . VAL A 1 428 ? 6.705 6.362 -21.176 1.00 95.75 428 VAL A CA 1
ATOM 3287 C C . VAL A 1 428 ? 5.207 6.244 -20.891 1.00 95.75 428 VAL A C 1
ATOM 3289 O O . VAL A 1 428 ? 4.395 6.824 -21.605 1.00 95.75 428 VAL A O 1
ATOM 3292 N N . LYS A 1 429 ? 4.815 5.577 -19.801 1.00 94.44 429 LYS A N 1
ATOM 3293 C CA . LYS A 1 429 ? 3.416 5.487 -19.352 1.00 94.44 429 LYS A CA 1
ATOM 3294 C C . LYS A 1 429 ? 2.809 6.867 -19.084 1.00 94.44 429 LYS A C 1
ATOM 3296 O O . LYS A 1 429 ? 1.640 7.089 -19.394 1.00 94.44 429 LYS A O 1
ATOM 3301 N N . SER A 1 430 ? 3.581 7.806 -18.534 1.00 94.88 430 SER A N 1
ATOM 3302 C CA . SER A 1 430 ? 3.125 9.188 -18.339 1.00 94.88 430 SER A CA 1
ATOM 3303 C C . SER A 1 430 ? 2.924 9.935 -19.663 1.00 94.88 430 SER A C 1
ATOM 3305 O O . SER A 1 430 ? 1.929 10.643 -19.803 1.00 94.88 430 SER A O 1
ATOM 3307 N N . LEU A 1 431 ? 3.808 9.729 -20.646 1.00 95.56 431 LEU A N 1
ATOM 3308 C CA . LEU A 1 431 ? 3.705 10.326 -21.981 1.00 95.56 431 LEU A CA 1
ATOM 3309 C C . LEU A 1 431 ? 2.500 9.777 -22.749 1.00 95.56 431 LEU A C 1
ATOM 3311 O O . LEU A 1 431 ? 1.680 10.550 -23.231 1.00 95.56 431 LEU A O 1
ATOM 3315 N N . LEU A 1 432 ? 2.323 8.453 -22.768 1.00 94.94 432 LEU A N 1
ATOM 3316 C CA . LEU A 1 432 ? 1.172 7.801 -23.401 1.00 94.94 432 LEU A CA 1
ATOM 3317 C C . LEU A 1 432 ? -0.156 8.300 -22.820 1.00 94.94 432 LEU A C 1
ATOM 3319 O O . LEU A 1 432 ? -1.098 8.556 -23.564 1.00 94.94 432 LEU A O 1
ATOM 3323 N N . ARG A 1 433 ? -0.228 8.488 -21.494 1.00 93.31 433 ARG A N 1
ATOM 3324 C CA . ARG A 1 433 ? -1.408 9.069 -20.836 1.00 93.31 433 ARG A CA 1
ATOM 3325 C C . ARG A 1 433 ? -1.673 10.505 -21.282 1.00 93.31 433 ARG A C 1
ATOM 3327 O O . ARG A 1 433 ? -2.826 10.826 -21.548 1.00 93.31 433 ARG A O 1
ATOM 3334 N N . LYS A 1 434 ? -0.638 11.351 -21.371 1.00 94.38 434 LYS A N 1
ATOM 3335 C CA . LYS A 1 434 ? -0.766 12.740 -21.852 1.00 94.38 434 LYS A CA 1
ATOM 3336 C C . LYS A 1 434 ? -1.244 12.800 -23.304 1.00 94.38 434 LYS A C 1
ATOM 3338 O O . LYS A 1 434 ? -2.104 13.612 -23.612 1.00 94.38 434 LYS A O 1
ATOM 3343 N N . ALA A 1 435 ? -0.757 11.893 -24.147 1.00 93.94 435 ALA A N 1
ATOM 3344 C CA . ALA A 1 435 ? -1.179 11.749 -25.540 1.00 93.94 435 ALA A CA 1
ATOM 3345 C C . ALA A 1 435 ? -2.515 10.989 -25.710 1.00 93.94 435 ALA A C 1
ATOM 3347 O O . ALA A 1 435 ? -2.947 10.734 -26.830 1.00 93.94 435 ALA A O 1
ATOM 3348 N N . ASN A 1 436 ? -3.178 10.587 -24.615 1.00 93.12 436 ASN A N 1
ATOM 3349 C CA . ASN A 1 436 ? -4.419 9.800 -24.622 1.00 93.12 436 ASN A CA 1
ATOM 3350 C C . ASN A 1 436 ? -4.324 8.464 -25.403 1.00 93.12 436 ASN A C 1
ATOM 3352 O O . ASN A 1 436 ? -5.322 7.932 -25.895 1.00 93.12 436 ASN A O 1
ATOM 3356 N N . ILE A 1 437 ? -3.121 7.888 -25.491 1.00 91.94 437 ILE A N 1
ATOM 3357 C CA . ILE A 1 437 ? -2.860 6.609 -26.155 1.00 91.94 437 ILE A CA 1
ATOM 3358 C C . ILE A 1 437 ? -3.141 5.474 -25.172 1.00 91.94 437 ILE A C 1
ATOM 3360 O O . ILE A 1 437 ? -2.478 5.317 -24.143 1.00 91.94 437 ILE A O 1
ATOM 3364 N N . LYS A 1 438 ? -4.141 4.655 -25.499 1.00 87.75 438 LYS A N 1
ATOM 3365 C CA . LYS A 1 438 ? -4.597 3.556 -24.642 1.00 87.75 438 LYS A CA 1
ATOM 3366 C C . LYS A 1 438 ? -3.777 2.278 -24.870 1.00 87.75 438 LYS A C 1
ATOM 3368 O O . LYS A 1 438 ? -3.310 2.044 -25.987 1.00 87.75 438 LYS A O 1
ATOM 3373 N N . PRO A 1 439 ? -3.620 1.436 -23.831 1.00 85.25 439 PRO A N 1
ATOM 3374 C CA . PRO A 1 439 ? -3.082 0.093 -24.004 1.00 85.25 439 PRO A CA 1
ATOM 3375 C C . PRO A 1 439 ? -4.022 -0.756 -24.864 1.00 85.25 439 PRO A C 1
ATOM 3377 O O . PRO A 1 439 ? -5.235 -0.518 -24.908 1.00 85.25 439 PRO A O 1
ATOM 3380 N N . ASP A 1 440 ? -3.466 -1.775 -25.512 1.00 80.75 440 ASP A N 1
ATOM 3381 C CA . ASP A 1 440 ? -4.265 -2.717 -26.288 1.00 80.75 440 ASP A CA 1
ATOM 3382 C C . ASP A 1 440 ? -5.183 -3.515 -25.346 1.00 80.75 440 ASP A C 1
ATOM 3384 O O . ASP A 1 440 ? -4.756 -3.990 -24.294 1.00 80.75 440 ASP A O 1
ATOM 3388 N N . ARG A 1 441 ? -6.466 -3.641 -25.708 1.00 67.56 441 ARG A N 1
ATOM 3389 C CA . ARG A 1 441 ? -7.488 -4.291 -24.862 1.00 67.56 441 ARG A CA 1
ATOM 3390 C C . ARG A 1 441 ? -7.538 -5.810 -25.031 1.00 67.56 441 ARG A C 1
ATOM 3392 O O . ARG A 1 441 ? -7.829 -6.521 -24.079 1.00 67.56 441 ARG A O 1
ATOM 3399 N N . ASN A 1 442 ? -7.221 -6.299 -26.230 1.00 66.44 442 ASN A N 1
ATOM 3400 C CA . ASN A 1 442 ? -7.262 -7.718 -26.589 1.00 66.44 442 ASN A CA 1
ATOM 3401 C C . ASN A 1 442 ? -5.845 -8.272 -26.713 1.00 66.44 442 ASN A C 1
ATOM 3403 O O . ASN A 1 442 ? -5.415 -8.733 -27.769 1.00 66.44 442 ASN A O 1
ATOM 3407 N N . VAL A 1 443 ? -5.088 -8.163 -25.628 1.00 68.19 443 VAL A N 1
ATOM 3408 C CA . VAL A 1 443 ? -3.747 -8.731 -25.564 1.00 68.19 443 VAL A CA 1
ATOM 3409 C C . VAL A 1 443 ? -3.869 -10.244 -25.434 1.00 68.19 443 VAL A C 1
ATOM 3411 O O . VAL A 1 443 ? -4.546 -10.743 -24.535 1.00 68.19 443 VAL A O 1
ATOM 3414 N N . LYS A 1 444 ? -3.210 -10.976 -26.337 1.00 66.06 444 LYS A N 1
ATOM 3415 C CA . LYS A 1 444 ? -3.081 -12.429 -26.229 1.00 66.06 444 LYS A CA 1
ATOM 3416 C C . LYS A 1 444 ? -2.361 -12.761 -24.920 1.00 66.06 444 LYS A C 1
ATOM 3418 O O . LYS A 1 444 ? -1.290 -12.218 -24.663 1.00 66.06 444 LYS A O 1
ATOM 3423 N N . ASP A 1 445 ? -2.954 -13.635 -24.116 1.00 69.19 445 ASP A N 1
ATOM 3424 C CA . ASP A 1 445 ? -2.281 -14.201 -22.950 1.00 69.19 445 ASP A CA 1
ATOM 3425 C C . ASP A 1 445 ? -1.141 -15.104 -23.443 1.00 69.19 445 ASP A C 1
ATOM 3427 O O . ASP A 1 445 ? -1.364 -16.000 -24.265 1.00 69.19 445 ASP A O 1
ATOM 3431 N N . TYR A 1 446 ? 0.085 -14.824 -23.002 1.00 77.69 446 TYR A N 1
ATOM 3432 C CA . TYR A 1 446 ? 1.264 -15.618 -23.364 1.00 77.69 446 TYR A CA 1
ATOM 3433 C C . TYR A 1 446 ? 1.406 -16.875 -22.497 1.00 77.69 446 TYR A C 1
ATOM 3435 O O . TYR A 1 446 ? 2.286 -17.697 -22.751 1.00 77.69 446 TYR A O 1
ATOM 3443 N N . GLY A 1 447 ? 0.523 -17.045 -21.511 1.00 85.56 447 GLY A N 1
ATOM 3444 C CA . GLY A 1 447 ? 0.601 -18.097 -20.518 1.00 85.56 447 GLY A CA 1
ATOM 3445 C C . GLY A 1 447 ? 1.682 -17.817 -19.480 1.00 85.56 447 GLY A C 1
ATOM 3446 O O . GLY A 1 447 ? 2.591 -17.004 -19.661 1.00 85.56 447 GLY A O 1
ATOM 3447 N N . VAL A 1 448 ? 1.586 -18.518 -18.354 1.00 92.81 448 VAL A N 1
ATOM 3448 C CA . VAL A 1 448 ? 2.597 -18.430 -17.302 1.00 92.81 448 VAL A CA 1
ATOM 3449 C C . VAL A 1 448 ? 3.915 -18.999 -17.815 1.00 92.81 448 VAL A C 1
ATOM 3451 O O . VAL A 1 448 ? 3.967 -20.106 -18.352 1.00 92.81 448 VAL A O 1
ATOM 3454 N N . HIS A 1 449 ? 5.001 -18.266 -17.592 1.00 94.06 449 HIS A N 1
ATOM 3455 C CA . HIS A 1 449 ? 6.326 -18.703 -17.992 1.00 94.06 449 HIS A CA 1
ATOM 3456 C C . HIS A 1 449 ? 6.730 -19.979 -17.220 1.00 94.06 449 HIS A C 1
ATOM 3458 O O . HIS A 1 449 ? 6.757 -19.950 -15.984 1.00 94.06 449 HIS A O 1
ATOM 3464 N N . PRO A 1 450 ? 7.144 -21.076 -17.888 1.00 93.31 450 PRO A N 1
ATOM 3465 C CA . PRO A 1 450 ? 7.448 -22.352 -17.223 1.00 93.31 450 PRO A CA 1
ATOM 3466 C C . PRO A 1 450 ? 8.507 -22.237 -16.119 1.00 93.31 450 PRO A C 1
ATOM 3468 O O . PRO A 1 450 ? 8.438 -22.895 -15.086 1.00 93.31 450 PRO A O 1
ATOM 3471 N N . SER A 1 451 ? 9.483 -21.347 -16.311 1.00 94.31 451 SER A N 1
ATOM 3472 C CA . SER A 1 451 ? 10.559 -21.106 -15.344 1.00 94.31 451 SER A CA 1
ATOM 3473 C C . SER A 1 451 ? 10.234 -20.087 -14.241 1.00 94.31 451 SER A C 1
ATOM 3475 O O . SER A 1 451 ? 11.165 -19.631 -13.577 1.00 94.31 451 SER A O 1
ATOM 3477 N N . ILE A 1 452 ? 8.967 -19.694 -14.035 1.00 93.81 452 ILE A N 1
ATOM 3478 C CA . ILE A 1 452 ? 8.585 -18.674 -13.038 1.00 93.81 452 ILE A CA 1
ATOM 3479 C C . ILE A 1 452 ? 9.163 -18.961 -11.647 1.00 93.81 452 ILE A C 1
ATOM 3481 O O . ILE A 1 452 ? 9.685 -18.054 -11.005 1.00 93.81 452 ILE A O 1
ATOM 3485 N N . GLU A 1 453 ? 9.149 -20.222 -11.206 1.00 91.56 453 GLU A N 1
ATOM 3486 C CA . GLU A 1 453 ? 9.684 -20.633 -9.901 1.00 91.56 453 GLU A CA 1
ATOM 3487 C C . GLU A 1 453 ? 11.196 -20.363 -9.774 1.00 91.56 453 GLU A C 1
ATOM 3489 O O . GLU A 1 453 ? 11.653 -19.911 -8.724 1.00 91.56 453 GLU A O 1
ATOM 3494 N N . TYR A 1 454 ? 11.966 -20.566 -10.849 1.00 93.12 454 TYR A N 1
ATOM 3495 C CA . TYR A 1 454 ? 13.428 -20.400 -10.877 1.00 93.12 454 TYR A CA 1
ATOM 3496 C C . TYR A 1 454 ? 13.879 -18.949 -11.082 1.00 93.12 454 TYR A C 1
ATOM 3498 O O . TYR A 1 454 ? 15.045 -18.625 -10.875 1.00 93.12 454 TYR A O 1
ATOM 3506 N N . ARG A 1 455 ? 12.963 -18.074 -11.503 1.00 94.50 455 ARG A N 1
ATOM 3507 C CA . ARG A 1 455 ? 13.236 -16.666 -11.835 1.00 94.50 455 ARG A CA 1
ATOM 3508 C C . ARG A 1 455 ? 12.770 -15.688 -10.762 1.00 94.50 455 ARG A C 1
ATOM 3510 O O . ARG A 1 455 ? 12.864 -14.475 -10.933 1.00 94.50 455 ARG A O 1
ATOM 3517 N N . ARG A 1 456 ? 12.278 -16.203 -9.637 1.00 92.50 456 ARG A N 1
ATOM 3518 C CA . ARG A 1 456 ? 11.917 -15.393 -8.474 1.00 92.50 456 ARG A CA 1
ATOM 3519 C C . ARG A 1 456 ? 13.147 -14.736 -7.862 1.00 92.50 456 ARG A C 1
ATOM 3521 O O . ARG A 1 456 ? 14.160 -15.382 -7.601 1.00 92.50 456 ARG A O 1
ATOM 3528 N N . VAL A 1 457 ? 13.021 -13.451 -7.552 1.00 94.62 457 VAL A N 1
ATOM 3529 C CA . VAL A 1 457 ? 14.090 -12.681 -6.917 1.00 94.62 457 VAL A CA 1
ATOM 3530 C C . VAL A 1 457 ? 14.068 -12.921 -5.410 1.00 94.62 457 VAL A C 1
ATOM 3532 O O . VAL A 1 457 ? 13.103 -12.577 -4.730 1.00 94.62 457 VAL A O 1
ATOM 3535 N N . SER A 1 458 ? 15.142 -13.494 -4.866 1.00 92.94 458 SER A N 1
ATOM 3536 C CA . SER A 1 458 ? 15.310 -13.618 -3.412 1.00 92.94 458 SER A CA 1
ATOM 3537 C C . SER A 1 458 ? 15.374 -12.237 -2.762 1.00 92.94 458 SER A C 1
ATOM 3539 O O . SER A 1 458 ? 16.210 -11.415 -3.140 1.00 92.94 458 SER A O 1
ATOM 3541 N N . THR A 1 459 ? 14.535 -11.998 -1.749 1.00 91.31 459 THR A N 1
ATOM 3542 C CA . THR A 1 459 ? 14.519 -10.721 -1.017 1.00 91.31 459 THR A CA 1
ATOM 3543 C C . THR A 1 459 ? 15.864 -10.439 -0.350 1.00 91.31 459 THR A C 1
ATOM 3545 O O . THR A 1 459 ? 16.320 -9.309 -0.399 1.00 91.31 459 THR A O 1
ATOM 3548 N N . ASN A 1 460 ? 16.538 -11.451 0.210 1.00 89.62 460 ASN A N 1
ATOM 3549 C CA . ASN A 1 460 ? 17.829 -11.247 0.878 1.00 89.62 460 ASN A CA 1
ATOM 3550 C C . ASN A 1 460 ? 18.906 -10.813 -0.125 1.00 89.62 460 ASN A C 1
ATOM 3552 O O . ASN A 1 460 ? 19.605 -9.833 0.102 1.00 89.62 460 ASN A O 1
ATOM 3556 N N . ARG A 1 461 ? 18.986 -11.499 -1.275 1.00 93.00 461 ARG A N 1
ATOM 3557 C CA . ARG A 1 461 ? 19.932 -11.142 -2.343 1.00 93.00 461 ARG A CA 1
ATOM 3558 C C . ARG A 1 461 ? 19.635 -9.755 -2.910 1.00 93.00 461 ARG A C 1
ATOM 3560 O O . ARG A 1 461 ? 20.566 -9.023 -3.224 1.00 93.00 461 ARG A O 1
ATOM 3567 N N . LEU A 1 462 ? 18.354 -9.408 -3.046 1.00 94.50 462 LEU A N 1
ATOM 3568 C CA . LEU A 1 462 ? 17.934 -8.072 -3.449 1.00 94.50 462 LEU A CA 1
ATOM 3569 C C . LEU A 1 462 ? 18.435 -7.026 -2.447 1.00 94.50 462 LEU A C 1
ATOM 3571 O O . LEU A 1 462 ? 19.129 -6.112 -2.862 1.00 94.50 462 LEU A O 1
ATOM 3575 N N . THR A 1 463 ? 18.179 -7.195 -1.147 1.00 93.94 463 THR A N 1
ATOM 3576 C CA . THR A 1 463 ? 18.652 -6.270 -0.100 1.00 93.94 463 THR A CA 1
ATOM 3577 C C . THR A 1 463 ? 20.163 -6.027 -0.168 1.00 93.94 463 THR A C 1
ATOM 3579 O O . THR A 1 463 ? 20.587 -4.876 -0.106 1.00 93.94 463 THR A O 1
ATOM 3582 N N . THR A 1 464 ? 20.968 -7.077 -0.368 1.00 93.62 464 THR A N 1
ATOM 3583 C CA . THR A 1 464 ? 22.426 -6.949 -0.529 1.00 93.62 464 THR A CA 1
ATOM 3584 C C . THR A 1 464 ? 22.808 -6.164 -1.785 1.00 93.62 464 THR A C 1
ATOM 3586 O O . THR A 1 464 ? 23.635 -5.264 -1.711 1.00 93.62 464 THR A O 1
ATOM 3589 N N . ILE A 1 465 ? 22.192 -6.450 -2.939 1.00 93.00 465 ILE A N 1
ATOM 3590 C CA . ILE A 1 465 ? 22.472 -5.719 -4.192 1.00 93.00 465 ILE A CA 1
ATOM 3591 C C . ILE A 1 465 ? 22.127 -4.231 -4.065 1.00 93.00 465 ILE A C 1
ATOM 3593 O O . ILE A 1 465 ? 22.800 -3.388 -4.651 1.00 93.00 465 ILE A O 1
ATOM 3597 N N . LEU A 1 466 ? 21.099 -3.903 -3.284 1.00 94.25 466 LEU A N 1
ATOM 3598 C CA . LEU A 1 466 ? 20.707 -2.520 -3.030 1.00 94.25 466 LEU A CA 1
ATOM 3599 C C . LEU A 1 466 ? 21.657 -1.786 -2.068 1.00 94.25 466 LEU A C 1
ATOM 3601 O O . LEU A 1 466 ? 21.488 -0.580 -1.907 1.00 94.25 466 LEU A O 1
ATOM 3605 N N . GLY A 1 467 ? 22.619 -2.473 -1.436 1.00 93.81 467 GLY A N 1
ATOM 3606 C CA . GLY A 1 467 ? 23.510 -1.903 -0.416 1.00 93.81 467 GLY A CA 1
ATOM 3607 C C . GLY A 1 467 ? 22.825 -1.651 0.932 1.00 93.81 467 GLY A C 1
ATOM 3608 O O . GLY A 1 467 ? 23.237 -0.775 1.686 1.00 93.81 467 GLY A O 1
ATOM 3609 N N . LEU A 1 468 ? 21.739 -2.376 1.216 1.00 94.12 468 LEU A N 1
ATOM 3610 C CA . LEU A 1 468 ? 20.898 -2.183 2.403 1.00 94.12 468 LEU A CA 1
ATOM 3611 C C . LEU A 1 468 ? 21.100 -3.269 3.470 1.00 94.12 468 LEU A C 1
ATOM 3613 O O . LEU A 1 468 ? 20.380 -3.304 4.469 1.00 94.12 468 LEU A O 1
ATOM 3617 N N . ASP A 1 469 ? 22.044 -4.184 3.262 1.00 91.44 469 ASP A N 1
ATOM 3618 C CA . ASP A 1 469 ? 22.344 -5.295 4.165 1.00 91.44 469 ASP A CA 1
ATOM 3619 C C . ASP A 1 469 ? 22.725 -4.808 5.567 1.00 91.44 469 ASP A C 1
ATOM 3621 O O . ASP A 1 469 ? 22.218 -5.365 6.546 1.00 91.44 469 ASP A O 1
ATOM 3625 N N . LYS A 1 470 ? 23.474 -3.698 5.661 1.00 89.94 470 LYS A N 1
ATOM 3626 C CA . LYS A 1 470 ? 23.841 -3.063 6.937 1.00 89.94 470 LYS A CA 1
ATOM 3627 C C . LYS A 1 470 ? 22.643 -2.718 7.828 1.00 89.94 470 LYS A C 1
ATOM 3629 O O . LYS A 1 470 ? 22.756 -2.790 9.043 1.00 89.94 470 LYS A O 1
ATOM 3634 N N . TYR A 1 471 ? 21.483 -2.415 7.243 1.00 90.88 471 TYR A N 1
ATOM 3635 C CA . TYR A 1 471 ? 20.260 -2.107 7.997 1.00 90.88 471 TYR A CA 1
ATOM 3636 C C . TYR A 1 471 ? 19.388 -3.337 8.250 1.00 90.88 471 TYR A C 1
ATOM 3638 O O . TYR A 1 471 ? 18.506 -3.319 9.101 1.00 90.88 471 TYR A O 1
ATOM 3646 N N . SER A 1 472 ? 19.590 -4.413 7.491 1.00 83.69 472 SER A N 1
ATOM 3647 C CA . SER A 1 472 ? 18.693 -5.572 7.502 1.00 83.69 472 SER A CA 1
ATOM 3648 C C . SER A 1 472 ? 18.816 -6.446 8.752 1.00 83.69 472 SER A C 1
ATOM 3650 O O . SER A 1 472 ? 17.889 -7.196 9.067 1.00 83.69 472 SER A O 1
ATOM 3652 N N . HIS A 1 473 ? 19.947 -6.330 9.450 1.00 80.56 473 HIS A N 1
ATOM 3653 C CA . HIS A 1 473 ? 20.263 -7.047 10.683 1.00 80.56 473 HIS A CA 1
ATOM 3654 C C . HIS A 1 473 ? 19.981 -6.232 11.946 1.00 80.56 473 HIS A C 1
ATOM 3656 O O . HIS A 1 473 ? 20.100 -6.769 13.042 1.00 80.56 473 HIS A O 1
ATOM 3662 N N . VAL A 1 474 ? 19.614 -4.957 11.801 1.00 83.19 474 VAL A N 1
ATOM 3663 C CA . VAL A 1 474 ? 19.311 -4.100 12.945 1.00 83.19 474 VAL A CA 1
ATOM 3664 C C . VAL A 1 474 ? 17.929 -4.465 13.476 1.00 83.19 474 VAL A C 1
ATOM 3666 O O . VAL A 1 474 ? 16.954 -4.525 12.718 1.00 83.19 474 VAL A O 1
ATOM 3669 N N . GLU A 1 475 ? 17.849 -4.749 14.774 1.00 83.88 475 GLU A N 1
ATOM 3670 C CA . GLU A 1 475 ? 16.570 -4.984 15.430 1.00 83.88 475 GLU A CA 1
ATOM 3671 C C . GLU A 1 475 ? 15.761 -3.687 15.464 1.00 83.88 475 GLU A C 1
ATOM 3673 O O . GLU A 1 475 ? 16.267 -2.614 15.784 1.00 83.88 475 GLU A O 1
ATOM 3678 N N . VAL A 1 476 ? 14.492 -3.798 15.084 1.00 86.94 476 VAL A N 1
ATOM 3679 C CA . VAL A 1 476 ? 13.534 -2.695 15.132 1.00 86.94 476 VAL A CA 1
ATOM 3680 C C . VAL A 1 476 ? 12.674 -2.924 16.358 1.00 86.94 476 VAL A C 1
ATOM 3682 O O . VAL A 1 476 ? 12.084 -4.001 16.477 1.00 86.94 476 VAL A O 1
ATOM 3685 N N . ASP A 1 477 ? 12.573 -1.926 17.234 1.00 84.12 477 ASP A N 1
ATOM 3686 C CA . ASP A 1 477 ? 11.683 -2.013 18.392 1.00 84.12 477 ASP A CA 1
ATOM 3687 C C . ASP A 1 477 ? 10.224 -2.113 17.913 1.00 84.12 477 ASP A C 1
ATOM 3689 O O . ASP A 1 477 ? 9.653 -1.170 17.352 1.00 84.12 477 ASP A O 1
ATOM 3693 N N . MET A 1 478 ? 9.653 -3.306 18.085 1.00 85.81 478 MET A N 1
ATOM 3694 C CA . MET A 1 478 ? 8.258 -3.632 17.788 1.00 85.81 478 MET A CA 1
ATOM 3695 C C . MET A 1 478 ? 7.398 -3.702 19.052 1.00 85.81 478 MET A C 1
ATOM 3697 O O . MET A 1 478 ? 6.180 -3.847 18.943 1.00 85.81 478 MET A O 1
ATOM 3701 N N . ASP A 1 479 ? 8.004 -3.648 20.236 1.00 84.88 479 ASP A N 1
ATOM 3702 C CA . ASP A 1 479 ? 7.295 -3.800 21.499 1.00 84.88 479 ASP A CA 1
ATOM 3703 C C . ASP A 1 479 ? 6.809 -2.458 22.032 1.00 84.88 479 ASP A C 1
ATOM 3705 O O . ASP A 1 479 ? 5.690 -2.392 22.543 1.00 84.88 479 ASP A O 1
ATOM 3709 N N . ASN A 1 480 ? 7.581 -1.392 21.808 1.00 85.94 480 ASN A N 1
ATOM 3710 C CA . ASN A 1 480 ? 7.266 -0.042 22.265 1.00 85.94 480 ASN A CA 1
ATOM 3711 C C . ASN A 1 480 ? 7.186 0.933 21.077 1.00 85.94 480 ASN A C 1
ATOM 3713 O O . ASN A 1 480 ? 8.113 1.714 20.842 1.00 85.94 480 ASN A O 1
ATOM 3717 N N . PRO A 1 481 ? 6.092 0.915 20.288 1.00 89.19 481 PRO A N 1
ATOM 3718 C CA . PRO A 1 481 ? 5.928 1.874 19.204 1.00 89.19 481 PRO A CA 1
ATOM 3719 C C . PRO A 1 481 ? 5.873 3.300 19.768 1.00 89.19 481 PRO A C 1
ATOM 3721 O O . PRO A 1 481 ? 5.096 3.582 20.680 1.00 89.19 481 PRO A O 1
ATOM 3724 N N . LYS A 1 482 ? 6.668 4.218 19.211 1.00 90.44 482 LYS A N 1
ATOM 3725 C CA . LYS A 1 482 ? 6.676 5.619 19.657 1.00 90.44 482 LYS A CA 1
ATOM 3726 C C . LYS A 1 482 ? 5.447 6.342 19.110 1.00 90.44 482 LYS A C 1
ATOM 3728 O O . LYS A 1 482 ? 5.212 6.336 17.901 1.00 90.44 482 LYS A O 1
ATOM 3733 N N . GLU A 1 483 ? 4.671 6.984 19.972 1.00 91.06 483 GLU A N 1
ATOM 3734 C CA . GLU A 1 483 ? 3.603 7.883 19.528 1.00 91.06 483 GLU A CA 1
ATOM 3735 C C . GLU A 1 483 ? 4.188 9.271 19.255 1.00 91.06 483 GLU A C 1
ATOM 3737 O O . GLU A 1 483 ? 4.810 9.874 20.129 1.00 91.06 483 GLU A O 1
ATOM 3742 N N . ILE A 1 484 ? 4.016 9.759 18.027 1.00 87.75 484 ILE A N 1
ATOM 3743 C CA . ILE A 1 484 ? 4.455 11.095 17.624 1.00 87.75 484 ILE A CA 1
ATOM 3744 C C . ILE A 1 484 ? 3.235 12.002 17.614 1.00 87.75 484 ILE A C 1
ATOM 3746 O O . ILE A 1 484 ? 2.339 11.853 16.783 1.00 87.75 484 ILE A O 1
ATOM 3750 N N . ASN A 1 485 ? 3.236 12.961 18.533 1.00 84.19 485 ASN A N 1
ATOM 3751 C CA . ASN A 1 485 ? 2.251 14.028 18.572 1.00 84.19 485 ASN A CA 1
ATOM 3752 C C . ASN A 1 485 ? 2.790 15.231 17.799 1.00 84.19 485 ASN A C 1
ATOM 3754 O O . ASN A 1 485 ? 3.972 15.565 17.905 1.00 84.19 485 ASN A O 1
ATOM 3758 N N . VAL A 1 486 ? 1.914 15.869 17.030 1.00 90.88 486 VAL A N 1
ATOM 3759 C CA . VAL A 1 486 ? 2.222 17.076 16.260 1.00 90.88 486 VAL A CA 1
ATOM 3760 C C . VAL A 1 486 ? 1.192 18.146 16.588 1.00 90.88 486 VAL A C 1
ATOM 3762 O O . VAL A 1 486 ? 0.014 17.844 16.785 1.00 90.88 486 VAL A O 1
ATOM 3765 N N . SER A 1 487 ? 1.628 19.400 16.649 1.00 91.56 487 SER A N 1
ATOM 3766 C CA . SER A 1 487 ? 0.738 20.541 16.890 1.00 91.56 487 SER A CA 1
ATOM 3767 C C . SER A 1 487 ? 0.039 21.022 15.621 1.00 91.56 487 SER A C 1
ATOM 3769 O O . SER A 1 487 ? -0.878 21.830 15.702 1.00 91.56 487 SER A O 1
ATOM 3771 N N . LYS A 1 488 ? 0.454 20.545 14.444 1.00 95.31 488 LYS A N 1
ATOM 3772 C CA . LYS A 1 488 ? -0.079 20.969 13.150 1.00 95.31 488 LYS A CA 1
ATOM 3773 C C . LYS A 1 488 ? -0.093 19.802 12.173 1.00 95.31 488 LYS A C 1
ATOM 3775 O O . LYS A 1 488 ? 0.887 19.066 12.060 1.00 95.31 488 LYS A O 1
ATOM 3780 N N . VAL A 1 489 ? -1.187 19.653 11.429 1.00 96.94 489 VAL A N 1
ATOM 3781 C CA . VAL A 1 489 ? -1.303 18.666 10.345 1.00 96.94 489 VAL A CA 1
ATOM 3782 C C . VAL A 1 489 ? -1.681 19.339 9.033 1.00 96.94 489 VAL A C 1
ATOM 3784 O O . VAL A 1 489 ? -2.485 20.266 8.998 1.00 96.94 489 VAL A O 1
ATOM 3787 N N . SER A 1 490 ? -1.103 18.853 7.936 1.00 97.06 490 SER A N 1
ATOM 3788 C CA . SER A 1 490 ? -1.437 19.237 6.566 1.00 97.06 490 SER A CA 1
ATOM 3789 C C . SER A 1 490 ? -1.929 18.009 5.804 1.00 97.06 490 SER A C 1
ATOM 3791 O O . SER A 1 490 ? -1.150 17.164 5.360 1.00 97.06 490 SER A O 1
ATOM 3793 N N . ILE A 1 491 ? -3.247 17.878 5.704 1.00 96.94 491 ILE A N 1
ATOM 3794 C CA . ILE A 1 491 ? -3.929 16.700 5.180 1.00 96.94 491 ILE A CA 1
ATOM 3795 C C . ILE A 1 491 ? -4.256 16.937 3.706 1.00 96.94 491 ILE A C 1
ATOM 3797 O O . ILE A 1 491 ? -5.106 17.757 3.374 1.00 96.94 491 ILE A O 1
ATOM 3801 N N . GLU A 1 492 ? -3.586 16.212 2.812 1.00 95.00 492 GLU A N 1
ATOM 3802 C CA . GLU A 1 492 ? -3.856 16.305 1.374 1.00 95.00 492 GLU A CA 1
ATOM 3803 C C . GLU A 1 492 ? -5.263 15.799 1.027 1.00 95.00 492 GLU A C 1
ATOM 3805 O O . GLU A 1 492 ? -5.699 14.774 1.553 1.00 95.00 492 GLU A O 1
ATOM 3810 N N . LEU A 1 493 ? -5.934 16.456 0.081 1.00 93.69 493 LEU A N 1
ATOM 3811 C CA . LEU A 1 493 ? -7.244 16.066 -0.453 1.00 93.69 493 LEU A CA 1
ATOM 3812 C C . LEU A 1 493 ? -7.159 14.887 -1.436 1.00 93.69 493 LEU A C 1
ATOM 3814 O O . LEU A 1 493 ? -8.146 14.193 -1.686 1.00 93.69 493 LEU A O 1
ATOM 3818 N N . ARG A 1 494 ? -5.967 14.616 -1.986 1.00 91.19 494 ARG A N 1
ATOM 3819 C CA . ARG A 1 494 ? -5.723 13.524 -2.938 1.00 91.19 494 ARG A CA 1
ATOM 3820 C C . ARG A 1 494 ? -4.854 12.416 -2.340 1.00 91.19 494 ARG A C 1
ATOM 3822 O O . ARG A 1 494 ? -3.664 12.315 -2.627 1.00 91.19 494 ARG A O 1
ATOM 3829 N N . GLN A 1 495 ? -5.471 11.526 -1.562 1.00 84.19 495 GLN A N 1
ATOM 3830 C CA . GLN A 1 495 ? -4.775 10.396 -0.912 1.00 84.19 495 GLN A CA 1
ATOM 3831 C C . GLN A 1 495 ? -5.086 9.016 -1.510 1.00 84.19 495 GLN A C 1
ATOM 3833 O O . GLN A 1 495 ? -4.612 7.998 -1.003 1.00 84.19 495 GLN A O 1
ATOM 3838 N N . HIS A 1 496 ? -5.882 8.968 -2.575 1.00 86.00 496 HIS A N 1
ATOM 3839 C CA . HIS A 1 496 ? -6.358 7.733 -3.192 1.00 86.00 496 HIS A CA 1
ATOM 3840 C C . HIS A 1 496 ? -6.447 7.839 -4.715 1.00 86.00 496 HIS A C 1
ATOM 3842 O O . HIS A 1 496 ? -6.402 8.925 -5.299 1.00 86.00 496 HIS A O 1
ATOM 3848 N N . ILE A 1 497 ? -6.600 6.681 -5.362 1.00 83.19 497 ILE A N 1
ATOM 3849 C CA . ILE A 1 497 ? -7.063 6.617 -6.750 1.00 83.19 497 ILE A CA 1
ATOM 3850 C C . ILE A 1 497 ? -8.493 7.161 -6.819 1.00 83.19 497 ILE A C 1
ATOM 3852 O O . ILE A 1 497 ? -9.302 6.926 -5.921 1.00 83.19 497 ILE A O 1
ATOM 3856 N N . GLY A 1 498 ? -8.795 7.854 -7.915 1.00 85.44 498 GLY A N 1
ATOM 3857 C CA . GLY A 1 498 ? -10.108 8.420 -8.188 1.00 85.44 498 GLY A CA 1
ATOM 3858 C C . GLY A 1 498 ? -10.129 9.938 -8.057 1.00 85.44 498 GLY A C 1
ATOM 3859 O O . GLY A 1 498 ? -9.103 10.596 -8.264 1.00 85.44 498 GLY A O 1
ATOM 3860 N N . MET A 1 499 ? -11.312 10.475 -7.777 1.00 86.31 499 MET A N 1
ATOM 3861 C CA . MET A 1 499 ? -11.542 11.911 -7.622 1.00 86.31 499 MET A CA 1
ATOM 3862 C C . MET A 1 499 ? -10.943 12.396 -6.294 1.00 86.31 499 MET A C 1
ATOM 3864 O O . MET A 1 499 ? -11.040 11.659 -5.319 1.00 86.31 499 MET A O 1
ATOM 3868 N N . PRO A 1 500 ? -10.307 13.578 -6.223 1.00 89.94 500 PRO A N 1
ATOM 3869 C CA . PRO A 1 500 ? -9.933 14.185 -4.944 1.00 89.94 500 PRO A CA 1
ATOM 3870 C C . PRO A 1 500 ? -11.156 14.395 -4.039 1.00 89.94 500 PRO A C 1
ATOM 3872 O O . PRO A 1 500 ? -12.260 14.587 -4.543 1.00 89.94 500 PRO A O 1
ATOM 3875 N N . ALA A 1 501 ? -10.960 14.358 -2.721 1.00 92.31 501 ALA A N 1
ATOM 3876 C CA . ALA A 1 501 ? -12.018 14.709 -1.779 1.00 92.31 501 ALA A CA 1
ATOM 3877 C C . ALA A 1 501 ? -12.262 16.222 -1.777 1.00 92.31 501 ALA A C 1
ATOM 3879 O O . ALA A 1 501 ? -11.317 17.005 -1.871 1.00 92.31 501 ALA A O 1
ATOM 3880 N N . GLU A 1 502 ? -13.519 16.631 -1.647 1.00 94.00 502 GLU A N 1
ATOM 3881 C CA . GLU A 1 502 ? -13.904 18.039 -1.570 1.00 94.00 502 GLU A CA 1
ATOM 3882 C C . GLU A 1 502 ? -14.029 18.457 -0.108 1.00 94.00 502 GLU A C 1
ATOM 3884 O O . GLU A 1 502 ? -14.661 17.761 0.690 1.00 94.00 502 GLU A O 1
ATOM 3889 N N . ALA A 1 503 ? -13.398 19.574 0.261 1.00 95.81 503 ALA A N 1
ATOM 3890 C CA . ALA A 1 503 ? -13.438 20.083 1.625 1.00 95.81 503 ALA A CA 1
ATOM 3891 C C . ALA A 1 503 ? -14.877 20.433 2.042 1.00 95.81 503 ALA A C 1
ATOM 3893 O O . ALA A 1 503 ? -15.592 21.120 1.314 1.00 95.81 503 ALA A O 1
ATOM 3894 N N . VAL A 1 504 ? -15.280 19.986 3.233 1.00 95.94 504 VAL A N 1
ATOM 3895 C CA . VAL A 1 504 ? -16.594 20.292 3.837 1.00 95.94 504 VAL A CA 1
ATOM 3896 C C . VAL A 1 504 ? -16.491 21.254 5.024 1.00 95.94 504 VAL A C 1
ATOM 3898 O O . VAL A 1 504 ? -17.501 21.598 5.631 1.00 95.94 504 VAL A O 1
ATOM 3901 N N . VAL A 1 505 ? -15.273 21.695 5.339 1.00 95.19 505 VAL A N 1
ATOM 3902 C CA . VAL A 1 505 ? -14.953 22.672 6.386 1.00 95.19 505 VAL A CA 1
ATOM 3903 C C . VAL A 1 505 ? -14.402 23.955 5.774 1.00 95.19 505 VAL A C 1
ATOM 3905 O O . VAL A 1 505 ? -13.919 23.966 4.638 1.00 95.19 505 VAL A O 1
ATOM 3908 N N . LYS A 1 506 ? -14.460 25.043 6.535 1.00 95.75 506 LYS A N 1
ATOM 3909 C CA . LYS A 1 506 ? -13.972 26.373 6.169 1.00 95.75 506 LYS A CA 1
ATOM 3910 C C . LYS A 1 506 ? -12.870 26.821 7.122 1.00 95.75 506 LYS A C 1
ATOM 3912 O O . LYS A 1 506 ? -12.729 26.319 8.232 1.00 95.75 506 LYS A O 1
ATOM 3917 N N . VAL A 1 507 ? -12.079 27.791 6.672 1.00 97.06 507 VAL A N 1
ATOM 3918 C CA . VAL A 1 507 ? -11.067 28.441 7.514 1.00 97.06 507 VAL A CA 1
ATOM 3919 C C . VAL A 1 507 ? -11.737 29.058 8.743 1.00 97.06 507 VAL A C 1
ATOM 3921 O O . VAL A 1 507 ? -12.719 29.785 8.606 1.00 97.06 507 VAL A O 1
ATOM 3924 N N . GLY A 1 508 ? -11.187 28.776 9.923 1.00 93.81 508 GLY A N 1
ATOM 3925 C CA . GLY A 1 508 ? -11.719 29.203 11.216 1.00 93.81 508 GLY A CA 1
ATOM 3926 C C . GLY A 1 508 ? -12.652 28.196 11.895 1.00 93.81 508 GLY A C 1
ATOM 3927 O O . GLY A 1 508 ? -1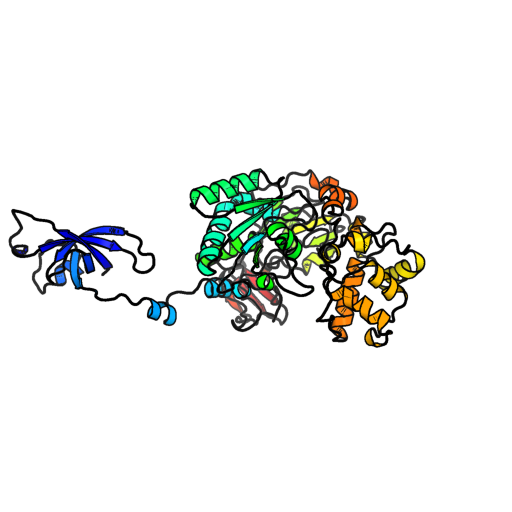2.952 28.382 13.073 1.00 93.81 508 GLY A O 1
ATOM 3928 N N . ASP A 1 509 ? -13.074 27.125 11.213 1.00 94.31 509 ASP A N 1
ATOM 3929 C CA . ASP A 1 509 ? -13.899 26.084 11.832 1.00 94.31 509 ASP A CA 1
ATOM 3930 C C . ASP 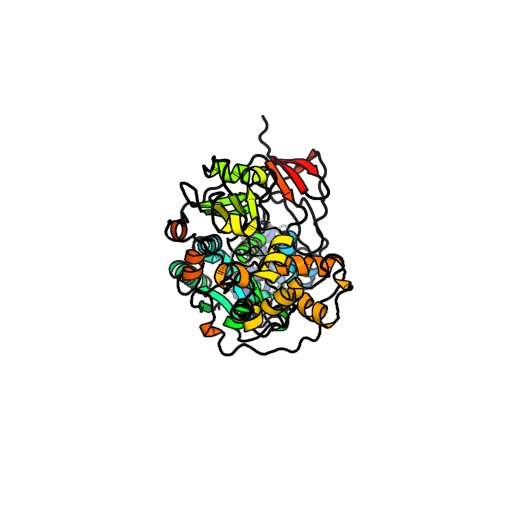A 1 509 ? -13.094 25.318 12.897 1.00 94.31 509 ASP A C 1
ATOM 3932 O O . ASP A 1 509 ? -11.945 24.929 12.666 1.00 94.31 509 ASP A O 1
ATOM 3936 N N . SER A 1 510 ? -13.711 25.074 14.057 1.00 95.62 510 SER A N 1
ATOM 3937 C CA . SER A 1 510 ? -13.198 24.123 15.050 1.00 95.62 510 SER A CA 1
ATOM 3938 C C . SER A 1 510 ? -13.585 22.705 14.630 1.00 95.62 510 SER A C 1
ATOM 3940 O O . SER A 1 510 ? -14.726 22.453 14.233 1.00 95.62 510 SER A O 1
ATOM 3942 N N . VAL A 1 511 ? -12.623 21.787 14.684 1.00 95.31 511 VAL A N 1
ATOM 3943 C CA . VAL A 1 511 ? -12.783 20.391 14.273 1.00 95.31 511 VAL A CA 1
ATOM 3944 C C . VAL A 1 511 ? -12.290 19.448 15.360 1.00 95.31 511 VAL A C 1
ATOM 3946 O O . VAL A 1 511 ? -11.250 19.678 15.979 1.00 95.31 511 VAL A O 1
ATOM 3949 N N . SER A 1 512 ? -13.020 18.356 15.574 1.00 95.06 512 SER A N 1
ATOM 3950 C CA . SER A 1 512 ? -12.599 17.274 16.472 1.00 95.06 512 SER A CA 1
ATOM 3951 C C . SER A 1 512 ? -11.876 16.156 15.715 1.00 95.06 512 SER A C 1
ATOM 3953 O O . SER A 1 512 ? -12.150 15.915 14.538 1.00 95.06 512 SER A O 1
ATOM 3955 N N . GLU A 1 513 ? -10.970 15.438 16.381 1.00 94.56 513 GLU A N 1
ATOM 3956 C CA . GLU A 1 513 ? -10.354 14.226 15.836 1.00 94.56 513 GLU A CA 1
ATOM 3957 C C . GLU A 1 513 ? -11.450 13.246 15.390 1.00 94.56 513 GLU A C 1
ATOM 3959 O O . GLU A 1 513 ? -12.399 12.958 16.117 1.00 94.56 513 GLU A O 1
ATOM 3964 N N . GLY A 1 514 ? -11.325 12.745 14.162 1.00 94.00 514 GLY A N 1
ATOM 3965 C CA . GLY A 1 514 ? -12.298 11.847 13.551 1.00 94.00 514 GLY A CA 1
ATOM 3966 C C . GLY A 1 514 ? -13.489 12.542 12.889 1.00 94.00 514 GLY A C 1
ATOM 3967 O O . GLY A 1 514 ? -14.271 11.868 12.226 1.00 94.00 514 GLY A O 1
ATOM 3968 N N . GLN A 1 515 ? -13.617 13.868 12.970 1.00 95.06 515 GLN A N 1
ATOM 3969 C CA . GLN A 1 515 ? -14.622 14.606 12.203 1.00 95.06 515 GLN A CA 1
ATOM 3970 C C . GLN A 1 515 ? -14.299 14.573 10.706 1.00 95.06 515 GLN A C 1
ATOM 3972 O O . GLN A 1 515 ? -13.146 14.757 10.316 1.00 95.06 515 GLN A O 1
ATOM 3977 N N . ILE A 1 516 ? -15.307 14.379 9.851 1.00 95.69 516 ILE A N 1
ATOM 3978 C CA . ILE A 1 516 ? -15.146 14.482 8.393 1.00 95.69 516 ILE A CA 1
ATOM 3979 C C . ILE A 1 516 ? -14.800 15.931 8.027 1.00 95.69 516 ILE A C 1
ATOM 3981 O O . ILE A 1 516 ? -15.544 16.853 8.352 1.00 95.69 516 ILE A O 1
ATOM 3985 N N . ILE A 1 517 ? -13.685 16.116 7.320 1.00 96.38 517 ILE A N 1
ATOM 3986 C CA . ILE A 1 517 ? -13.209 17.423 6.833 1.00 96.38 517 ILE A CA 1
ATOM 3987 C C . ILE A 1 517 ? -13.216 17.524 5.306 1.00 96.38 517 ILE A C 1
ATOM 3989 O O . ILE A 1 517 ? -13.246 18.627 4.764 1.00 96.38 517 ILE A O 1
ATOM 3993 N N . ALA A 1 518 ? -13.228 16.388 4.605 1.00 94.94 518 ALA A N 1
ATOM 3994 C CA . ALA A 1 518 ? -13.474 16.338 3.170 1.00 94.94 518 ALA A CA 1
ATOM 3995 C C . ALA A 1 518 ? -14.232 15.062 2.790 1.00 94.94 518 ALA A C 1
ATOM 3997 O O . ALA A 1 518 ? -13.983 13.992 3.354 1.00 94.94 518 ALA A O 1
ATOM 3998 N N . ALA A 1 519 ? -15.140 15.169 1.826 1.00 93.50 519 ALA A N 1
ATOM 3999 C CA . ALA A 1 519 ? -16.029 14.088 1.421 1.00 93.50 519 ALA A CA 1
ATOM 4000 C C . ALA A 1 519 ? -15.905 13.774 -0.074 1.00 93.50 519 ALA A C 1
ATOM 4002 O O . ALA A 1 519 ? -15.527 14.620 -0.884 1.00 93.50 519 ALA A O 1
ATOM 4003 N N . VAL A 1 520 ? -16.234 12.536 -0.441 1.00 91.19 520 VAL A N 1
ATOM 4004 C CA . VAL A 1 520 ? -16.403 12.104 -1.835 1.00 91.19 520 VAL A CA 1
ATOM 4005 C C . VAL A 1 520 ? -17.768 11.441 -1.950 1.00 91.19 520 VAL A C 1
ATOM 4007 O O . VAL A 1 520 ? -18.034 10.570 -1.129 1.00 91.19 520 VAL A O 1
ATOM 4010 N N . PRO A 1 521 ? -18.620 11.761 -2.940 1.00 87.75 521 PRO A N 1
ATOM 4011 C CA . PRO A 1 521 ? -19.898 11.072 -3.123 1.00 87.75 521 PRO A CA 1
ATOM 4012 C C . PRO A 1 521 ? -19.740 9.545 -3.219 1.00 87.75 521 PRO A C 1
ATOM 4014 O O . PRO A 1 521 ? -18.812 9.056 -3.863 1.00 87.75 521 PRO A O 1
ATOM 4017 N N . ILE A 1 522 ? -20.645 8.788 -2.590 1.00 82.75 522 ILE A N 1
ATOM 4018 C CA . ILE A 1 522 ? -20.547 7.318 -2.474 1.00 82.75 522 ILE A CA 1
ATOM 4019 C C . ILE A 1 522 ? -20.583 6.582 -3.826 1.00 82.75 522 ILE A C 1
ATOM 4021 O O . ILE A 1 522 ? -20.064 5.474 -3.946 1.00 82.75 522 ILE A O 1
ATOM 4025 N N . ASP A 1 523 ? -21.166 7.196 -4.860 1.00 80.94 523 ASP A N 1
ATOM 4026 C CA . ASP A 1 523 ? -21.220 6.675 -6.232 1.00 80.94 523 ASP A CA 1
ATOM 4027 C C . ASP A 1 523 ? -19.917 6.908 -7.020 1.00 80.94 523 ASP A C 1
ATOM 4029 O O . ASP A 1 523 ? -19.759 6.405 -8.137 1.00 80.94 523 ASP A O 1
ATOM 4033 N N . LYS A 1 524 ? -18.971 7.676 -6.465 1.00 86.44 524 LYS A N 1
ATOM 4034 C CA . LYS A 1 524 ? -17.689 7.999 -7.095 1.00 86.44 524 LYS A CA 1
ATOM 4035 C C . LYS A 1 524 ? -16.546 7.214 -6.473 1.00 86.44 524 LYS A C 1
ATOM 4037 O O . LYS A 1 524 ? -16.547 6.832 -5.309 1.00 86.44 524 LYS A O 1
ATOM 4042 N N . VAL A 1 525 ? -15.501 7.016 -7.274 1.00 87.62 525 VAL A N 1
ATOM 4043 C CA . VAL A 1 525 ? -14.255 6.425 -6.786 1.00 87.62 525 VAL A CA 1
ATOM 4044 C C . VAL A 1 525 ? -13.514 7.462 -5.947 1.00 87.62 525 VAL A C 1
ATOM 4046 O O . VAL A 1 525 ? -12.884 8.366 -6.494 1.00 87.62 525 VAL A O 1
ATOM 4049 N N . GLY A 1 526 ? -13.571 7.316 -4.629 1.00 89.31 526 GLY A N 1
ATOM 4050 C CA . GLY A 1 526 ? -12.743 8.050 -3.677 1.00 89.31 526 GLY A CA 1
ATOM 4051 C C . GLY A 1 526 ? -13.070 7.672 -2.237 1.00 89.31 526 GLY A C 1
ATOM 4052 O O . GLY A 1 526 ? -13.769 6.691 -2.025 1.00 89.31 526 GLY A O 1
ATOM 4053 N N . ALA A 1 527 ? -12.522 8.368 -1.244 1.00 91.62 527 ALA A N 1
ATOM 4054 C CA . ALA A 1 527 ? -12.773 8.078 0.164 1.00 91.62 527 ALA A CA 1
ATOM 4055 C C . ALA A 1 527 ? -12.777 9.357 1.005 1.00 91.62 527 ALA A C 1
ATOM 4057 O O . ALA A 1 527 ? -11.977 10.260 0.772 1.00 91.62 527 ALA A O 1
ATOM 4058 N N . ASN A 1 528 ? -13.627 9.391 2.031 1.00 94.31 528 ASN A N 1
ATOM 4059 C CA . ASN A 1 528 ? -13.706 10.523 2.949 1.00 94.31 528 ASN A CA 1
ATOM 4060 C C . ASN A 1 528 ? -12.389 10.739 3.714 1.00 94.31 528 ASN A C 1
ATOM 4062 O O . ASN A 1 528 ? -11.578 9.824 3.925 1.00 94.31 528 ASN A O 1
ATOM 4066 N N . ILE A 1 529 ? -12.173 11.972 4.151 1.00 95.56 529 ILE A N 1
ATOM 4067 C CA . ILE A 1 529 ? -11.000 12.410 4.901 1.00 95.56 529 ILE A CA 1
ATOM 4068 C C . ILE A 1 529 ? -11.471 13.002 6.222 1.00 95.56 529 ILE A C 1
ATOM 4070 O O . ILE A 1 529 ? -12.444 13.752 6.266 1.00 95.56 529 ILE A O 1
ATOM 4074 N N . HIS A 1 530 ? -10.751 12.660 7.286 1.00 96.31 530 HIS A N 1
ATOM 4075 C CA . HIS A 1 530 ? -11.080 13.037 8.652 1.00 96.31 530 HIS A CA 1
ATOM 4076 C C . HIS A 1 530 ? -9.983 13.911 9.236 1.00 96.31 530 HIS A C 1
ATOM 4078 O O . HIS A 1 530 ? -8.827 13.808 8.816 1.00 96.31 530 HIS A O 1
ATOM 4084 N N . SER A 1 531 ? -10.342 14.737 10.214 1.00 96.50 531 SER A N 1
ATOM 4085 C CA . SER A 1 531 ? -9.361 15.431 11.031 1.00 96.50 531 SER A CA 1
ATOM 4086 C C . SER A 1 531 ? -8.570 14.422 11.853 1.00 96.50 531 SER A C 1
ATOM 4088 O O . SER A 1 531 ? -9.144 13.558 12.518 1.00 96.50 531 SER A O 1
ATOM 4090 N N . SER A 1 532 ? -7.248 14.541 11.820 1.00 95.94 532 SER A N 1
ATOM 4091 C CA . SER A 1 532 ? -6.352 13.675 12.587 1.00 95.94 532 SER A CA 1
ATOM 4092 C C . SER A 1 532 ? -6.088 14.177 14.007 1.00 95.94 532 SER A C 1
ATOM 4094 O O . SER A 1 532 ? -5.486 13.455 14.791 1.00 95.94 532 SER A O 1
ATOM 4096 N N . ILE A 1 533 ? -6.479 15.420 14.310 1.00 95.25 533 ILE A N 1
ATOM 4097 C CA . ILE A 1 533 ? -6.280 16.089 15.602 1.00 95.25 533 ILE A CA 1
ATOM 4098 C C . ILE A 1 533 ? -7.494 16.971 15.931 1.00 95.25 533 ILE A C 1
ATOM 4100 O O . ILE A 1 533 ? -8.236 17.369 15.032 1.00 95.25 533 ILE A O 1
ATOM 4104 N N . ASN A 1 534 ? -7.679 17.320 17.202 1.00 95.31 534 ASN A N 1
ATOM 4105 C CA . ASN A 1 534 ? -8.570 18.422 17.582 1.00 95.31 534 ASN A CA 1
ATOM 4106 C C . ASN A 1 534 ? -7.884 19.749 17.260 1.00 95.31 534 ASN A C 1
ATOM 4108 O O . ASN A 1 534 ? -6.699 19.888 17.564 1.00 95.31 534 ASN A O 1
ATOM 4112 N N . GLY A 1 535 ? -8.584 20.714 16.673 1.00 94.94 535 GLY A N 1
ATOM 4113 C CA . GLY A 1 535 ? -7.941 21.955 16.260 1.00 94.94 535 GLY A CA 1
ATOM 4114 C C . GLY A 1 535 ? -8.838 22.945 15.535 1.00 94.94 535 GLY A C 1
ATOM 4115 O O . GLY A 1 535 ? -10.042 22.746 15.406 1.00 94.94 535 GLY A O 1
ATOM 4116 N N . ILE A 1 536 ? -8.215 24.001 15.017 1.00 96.44 536 ILE A N 1
ATOM 4117 C CA . ILE A 1 536 ? -8.849 25.013 14.168 1.00 96.44 536 ILE A CA 1
ATOM 4118 C C . ILE A 1 536 ? -8.289 24.889 12.752 1.00 96.44 536 ILE A C 1
ATOM 4120 O O . ILE A 1 536 ? -7.074 24.772 12.553 1.00 96.44 536 ILE A O 1
ATOM 4124 N N . VAL A 1 537 ? -9.176 24.930 11.759 1.00 97.00 537 VAL A N 1
ATOM 4125 C CA . VAL A 1 537 ? -8.803 24.936 10.342 1.00 97.00 537 VAL A CA 1
ATOM 4126 C C . VAL A 1 537 ? -8.107 26.258 10.005 1.00 97.00 537 VAL A C 1
ATOM 4128 O O . VAL A 1 537 ? -8.730 27.316 9.967 1.00 97.00 537 VAL A O 1
ATOM 4131 N N . GLU A 1 538 ? -6.803 26.199 9.743 1.00 96.50 538 GLU A N 1
ATOM 4132 C CA . GLU A 1 538 ? -5.972 27.363 9.412 1.00 96.50 538 GLU A CA 1
ATOM 4133 C C . GLU A 1 538 ? -6.083 27.740 7.934 1.00 96.50 538 GLU A C 1
ATOM 4135 O O . GLU A 1 538 ? -6.144 28.917 7.590 1.00 96.50 538 GLU A O 1
ATOM 4140 N N . SER A 1 539 ? -6.089 26.746 7.042 1.00 96.62 539 SER A N 1
ATOM 4141 C CA . SER A 1 539 ? -6.225 26.979 5.602 1.00 96.62 539 SER A CA 1
ATOM 4142 C C . SER A 1 539 ? -6.882 25.799 4.896 1.00 96.62 539 SER A C 1
ATOM 4144 O O . SER A 1 539 ? -6.735 24.644 5.302 1.00 96.62 539 SER A O 1
ATOM 4146 N N . VAL A 1 540 ? -7.610 26.116 3.828 1.00 96.12 540 VAL A N 1
ATOM 4147 C CA . VAL A 1 540 ? -8.235 25.163 2.911 1.00 96.12 540 VAL A CA 1
ATOM 4148 C C . VAL A 1 540 ? -7.873 25.610 1.500 1.00 96.12 540 VAL A C 1
ATOM 4150 O O . VAL A 1 540 ? -8.235 26.716 1.098 1.00 96.12 540 VAL A O 1
ATOM 4153 N N . ASP A 1 541 ? -7.146 24.774 0.764 1.00 93.62 541 ASP A N 1
ATOM 4154 C CA . ASP A 1 541 ? -6.830 24.993 -0.648 1.00 93.62 541 ASP A CA 1
ATOM 4155 C C . ASP A 1 541 ? -7.281 23.793 -1.506 1.00 93.62 541 ASP A C 1
ATOM 4157 O O . ASP A 1 541 ? -7.927 22.862 -1.020 1.00 93.62 541 ASP A O 1
ATOM 4161 N N . THR A 1 542 ? -6.999 23.822 -2.812 1.00 90.12 542 THR A N 1
ATOM 4162 C CA . THR A 1 542 ? -7.411 22.757 -3.746 1.00 90.12 542 THR A CA 1
ATOM 4163 C C . THR A 1 542 ? -6.629 21.450 -3.583 1.00 90.12 542 THR A C 1
ATOM 4165 O O . THR A 1 542 ? -7.011 20.430 -4.154 1.00 90.12 542 THR A O 1
ATOM 4168 N N . GLU A 1 543 ? -5.515 21.468 -2.855 1.00 92.31 543 GLU A N 1
ATOM 4169 C CA . GLU A 1 543 ? -4.612 20.335 -2.673 1.00 92.31 543 GLU A CA 1
ATOM 4170 C C . GLU A 1 543 ? -4.668 19.749 -1.256 1.00 92.31 5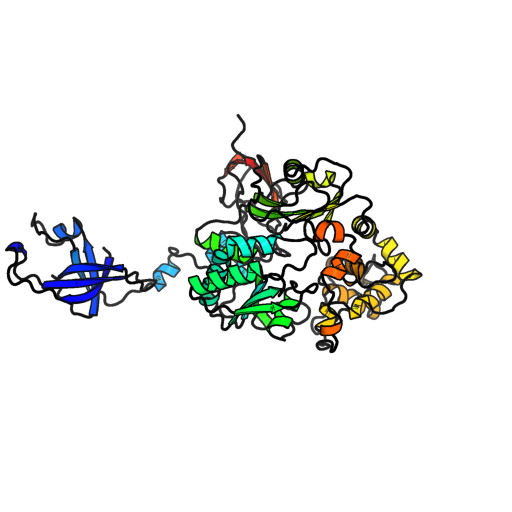43 GLU A C 1
ATOM 4172 O O . GLU A 1 543 ? -4.498 18.535 -1.104 1.00 92.31 543 GLU A O 1
ATOM 4177 N N . LYS A 1 544 ? -4.897 20.563 -0.218 1.00 95.75 544 LYS A N 1
ATOM 4178 C CA . LYS A 1 544 ? -4.804 20.165 1.194 1.00 95.75 544 LYS A CA 1
ATOM 4179 C C . LYS A 1 544 ? -5.612 21.056 2.150 1.00 95.75 544 LYS A C 1
ATOM 4181 O O . LYS A 1 544 ? -5.960 22.196 1.857 1.00 95.75 544 LYS A O 1
ATOM 4186 N N . ILE A 1 545 ? -5.850 20.517 3.345 1.00 96.81 545 ILE A N 1
ATOM 4187 C CA . ILE A 1 545 ? -6.417 21.210 4.511 1.00 96.81 545 ILE A CA 1
ATOM 4188 C C . ILE A 1 545 ? -5.349 21.260 5.604 1.00 96.81 545 ILE A C 1
ATOM 4190 O O . ILE A 1 545 ? -4.696 20.252 5.883 1.00 96.81 545 ILE A O 1
ATOM 4194 N N . VAL A 1 546 ? -5.164 22.418 6.234 1.00 97.19 546 VAL A N 1
ATOM 4195 C CA . VAL A 1 546 ? -4.222 22.604 7.344 1.00 97.19 546 VAL A CA 1
ATOM 4196 C C . VAL A 1 546 ? -4.985 22.864 8.633 1.00 97.19 546 VAL A C 1
ATOM 4198 O O . VAL A 1 546 ? -5.839 23.748 8.678 1.00 97.19 546 VAL A O 1
ATOM 4201 N N . ILE A 1 547 ? -4.658 22.107 9.678 1.00 96.81 547 ILE A N 1
ATOM 4202 C CA . ILE A 1 547 ? -5.307 22.176 10.989 1.00 96.81 547 ILE A CA 1
ATOM 4203 C C . ILE A 1 547 ? -4.229 22.422 12.041 1.00 96.81 547 ILE A C 1
ATOM 4205 O O . ILE A 1 547 ? -3.248 21.675 12.106 1.00 96.81 547 ILE A O 1
ATOM 4209 N N . ASN A 1 548 ? -4.426 23.456 12.858 1.00 95.62 548 ASN A N 1
ATOM 4210 C CA . ASN A 1 548 ? -3.609 23.721 14.038 1.00 95.62 548 ASN A CA 1
ATOM 4211 C C . ASN A 1 548 ? -4.289 23.135 15.264 1.00 95.62 548 ASN A C 1
ATOM 4213 O O . ASN A 1 548 ? -5.448 23.439 15.535 1.00 95.62 548 ASN A O 1
ATOM 4217 N N . GLY A 1 549 ? -3.555 22.311 15.998 1.00 88.62 549 GLY A N 1
ATOM 4218 C CA . GLY A 1 549 ? -4.021 21.677 17.214 1.00 88.62 549 GLY A CA 1
ATOM 4219 C C . GLY A 1 549 ? -4.319 22.687 18.313 1.00 88.62 549 GLY A C 1
ATOM 4220 O O . GLY A 1 549 ? -3.617 23.692 18.452 1.00 88.62 549 GLY A O 1
ATOM 4221 N N . GLU A 1 550 ? -5.339 22.404 19.121 1.00 68.62 550 GLU A N 1
ATOM 4222 C CA . GLU A 1 550 ? -5.634 23.177 20.331 1.00 68.62 550 GLU A CA 1
ATOM 4223 C C . GLU A 1 550 ? -4.545 22.943 21.391 1.00 68.62 550 GLU A C 1
ATOM 4225 O O . GLU A 1 550 ? -4.650 22.093 22.268 1.00 68.62 550 GLU A O 1
ATOM 4230 N N . ASN A 1 551 ? -3.452 23.692 21.242 1.00 46.94 551 ASN A N 1
ATOM 4231 C CA . ASN A 1 551 ? -2.520 24.132 22.277 1.00 46.94 551 ASN A CA 1
ATOM 4232 C C . ASN A 1 551 ? -1.713 25.316 21.716 1.00 46.94 551 ASN A C 1
ATOM 4234 O O . ASN A 1 551 ? -0.523 25.205 21.431 1.00 46.94 551 ASN A O 1
ATOM 4238 N N . VAL A 1 552 ? -2.373 26.466 21.564 1.00 37.97 552 VAL A N 1
ATOM 4239 C CA . VAL A 1 552 ? -1.692 27.766 21.602 1.00 37.97 552 VAL A CA 1
ATOM 4240 C C . VAL A 1 552 ? -2.288 28.527 22.779 1.00 37.97 552 VAL A C 1
ATOM 4242 O O . VAL A 1 552 ? -3.311 29.197 22.658 1.00 37.97 552 VAL A O 1
ATOM 4245 N N . LYS A 1 553 ? -1.683 28.324 23.950 1.00 26.83 553 LYS A N 1
ATOM 4246 C CA . LYS A 1 553 ? -1.613 29.395 24.942 1.00 26.83 553 LYS A CA 1
ATOM 4247 C C . LYS A 1 553 ? -0.527 30.365 24.518 1.00 26.83 553 LYS A C 1
ATOM 4249 O O . LYS A 1 553 ? 0.516 29.865 24.037 1.00 26.83 553 LYS A O 1
#

Solvent-accessible surface area (backbone atoms only — not comparable to full-atom values): 29799 Å² total; per-residue (Å²): 115,46,48,25,35,26,76,42,75,57,88,68,98,74,68,60,76,91,52,61,91,57,46,37,31,34,27,38,29,42,41,90,87,77,67,44,75,64,59,76,42,70,25,39,39,80,79,74,79,53,76,72,36,37,30,36,33,28,49,49,74,57,27,38,54,74,76,55,96,51,88,83,57,98,44,60,26,24,44,78,44,76,53,92,76,86,79,65,70,59,46,56,74,68,70,79,50,78,50,73,50,51,35,30,38,70,27,23,42,37,34,30,86,53,74,10,48,32,47,40,77,64,60,56,75,65,35,47,33,39,34,35,46,58,28,82,40,48,60,83,70,49,44,62,58,41,45,31,53,80,37,18,53,39,36,46,52,29,49,52,51,50,36,61,69,18,57,37,76,38,41,35,38,40,31,40,61,84,45,51,70,33,49,52,37,35,52,51,30,30,60,74,67,71,45,88,63,46,79,48,64,35,83,74,34,46,61,47,49,40,69,62,51,38,47,26,74,76,69,71,48,73,64,57,80,89,58,53,57,62,84,75,37,30,40,79,42,35,51,66,32,30,38,48,51,38,38,19,76,73,77,38,41,70,22,57,46,65,23,27,42,37,56,76,44,93,70,34,31,33,33,38,35,36,42,4,28,42,44,38,59,54,36,46,77,56,70,49,75,74,68,77,28,28,32,28,50,32,34,85,55,70,35,48,79,37,53,40,72,58,27,68,81,35,50,38,45,77,36,54,44,26,40,33,32,40,56,58,86,33,67,62,50,58,63,66,71,59,51,69,69,58,47,36,49,42,38,61,77,55,60,81,80,79,42,45,29,22,69,52,25,71,54,27,30,54,14,33,75,37,46,47,45,54,29,43,59,33,55,44,75,52,49,76,89,51,56,83,76,39,54,71,72,46,42,59,38,49,40,25,27,64,65,60,80,54,63,28,48,31,28,70,70,44,36,90,74,68,48,50,48,32,64,48,28,55,51,48,36,52,50,34,55,75,71,69,55,74,62,81,86,84,67,72,77,72,48,63,40,90,58,42,83,82,45,57,40,44,44,68,62,48,30,48,70,60,70,44,48,86,52,64,76,57,78,57,47,70,86,69,57,45,75,54,86,70,63,48,30,45,36,60,34,65,61,42,45,64,57,61,29,46,71,74,64,54,66,70,40,76,44,46,56,56,37,76,38,20,45,43,63,89,94,47,59,34,44,26,38,45,29,43,50,44,24,35,28,70,41,73,61,97,57,33,39,30,35,38,34,83,76,80,129

Sequence (553 aa):
MVLAKVIGSVWATKKEEALSGSKLLITRVFEPDTNKELNILVACDYIGAGIDDIVIITSGSGARNAQGDKNMLPIDAVIVGIVDQVDLNKLKNEGLYMSLKEKIYNAGIVGAGGAGFPSHIKLPEKVEYLIANAAECEPLLKTDQFLMLKYAEKIVKALAIIGKEVSAEHIIIGTKKKYVKQIEALEEAIKKENAHIEIKAFKSFYPLGDEQTLVYNITKRVIKAGGIPLEVGCVVFNVATLCNIYDSLNDKPVTSKYMSILGEVENPCIVKVPIGANLREILYQANVKDDNKYVIVGGPMMGRYYHITETSNLSVKKTTGALIVIDEDHYLVKKKKVNYSKIVAMAKCSCIQCSACSELCPRNLIGHKIHPHLVMRSVAFADLENIENNSEQTLDKLKEANFCCECGICELYSCPMGINPSNMNIYVKSLLRKANIKPDRNVKDYGVHPSIEYRRVSTNRLTTILGLDKYSHVEVDMDNPKEINVSKVSIELRQHIGMPAEAVVKVGDSVSEGQIIAAVPIDKVGANIHSSINGIVESVDTEKIVINGENVK

InterPro domains:
  IPR004992 Ethanolamine utilization protein EutN/carboxysome shell vertex protein CcmL [PF03319] (1-84)
  IPR004992 Ethanolamine utilization protein EutN/carboxysome shell vertex protein CcmL [PS51932] (1-84)
  IPR004992 Ethanolamine utilization protein EutN/carboxysome shell vertex protein CcmL [cd01614] (1-84)
  IPR009051 Alpha-helical ferredoxin [G3DSA:1.10.1060.10] (324-435)
  IPR010208 Ion-translocating oxidoreductase complex, subunit RnfC/RsxC [PTHR43034] (98-441)
  IPR011053 Single hybrid motif [SSF51230] (497-541)
  IPR011538 NADH-ubiquinone oxidoreductase 51kDa subunit, FMN-binding domain [PF01512] (104-247)
  IPR017896 4Fe-4S ferredoxin-type, iron-sulphur binding domain [PS51379] (342-371)
  IPR017900 4Fe-4S ferredoxin, iron-sulphur binding, conserved site [PS00198] (351-362)
  IPR026902 RnfC Barrel sandwich hybrid domain [PF13375] (487-545)
  IPR036677 EutN/Ccml superfamily [G3DSA:2.40.50.220] (1-101)
  IPR036677 EutN/Ccml superfamily [SSF159133] (1-89)
  IPR037225 NADH-ubiquinone oxidoreductase 51kDa subunit, FMN-binding domain superfamily [G3DSA:3.40.50.11540] (109-252)
  IPR037225 NADH-ubiquinone oxidoreductase 51kDa subunit, FMN-binding domain superfamily [SSF142019] (98-258)

Organism: Brachyspira intermedia (strain ATCC 51140 / PWS/A) (NCBI:txid1045858)

Foldseek 3Di:
DFKWAFAAWDDDPDDDPVCPPWTWTWIWTADPPVRDTDDIDTATEPPDDDHGWIFDKDADPCSCPLVDPPPDDPGGIYTPDTDPDDDCVVVVVVPVDDDLLRLQQLLFFFQQADQGFRVSVLQDQAFAEEEELLAPQFPPFCQSLLCLQPPLLLLQVLQQVSCVRRVYNAAEYEYAPVSVNSVVSNVVSCVVVVGRYYYDHDHRFPPCSPPQNVLCVVPVDGAAQVGDPVVVRYGYGYSQSSNQSSVSVVVNHQQWGWAWEFAPAPATAIAIEGFQAQQLLVCVVSVNDDQQKWKFFHGLQQTDIDRSVCSRVDTHFSRRHYIHIYGCPAPSNVLVPDDPVNLLVCLQPPDPLPQQLLLLQLCNQQQYPARLSLLSNLSNPAPLVCNVPDDPSSNLRLLSLLSQPLRQCSQQPGGPSNRGSSVNSVSSNVSCVVVVNHRDPPDDRRHRHPCSVVSTHRSQVSCVSSVNNVGNPDDYPSPDHHYDDDQKGKHWQNRHPWDGWAAPDDAFDWFAASQFGTHDPPVTGGHTDTHSEGFGFHDDDPTTTMGGHPDDD

Nearest PDB structures (foldseek):
  8rb9-assembly1_C  TM=6.935E-01  e=3.643E-21  Azotobacter vinelandii DJ
  8rbm-assembly1_C  TM=7.179E-01  e=6.016E-20  Azotobacter vinelandii DJ
  4i7a-assembly1_A  TM=9.084E-01  e=2.227E-07  Rhodospirillum rubrum F11
  6owg-assembly1_DR  TM=8.887E-01  e=2.227E-07  Halothece sp. PCC 7418
  4i7a-assembly1_C  TM=9.193E-01  e=3.298E-07  Rhodospirillum rubrum F11

Mean predicted aligned error: 11.06 Å

Radius of gyration: 29.58 Å; Cα contacts (8 Å, |Δi|>4): 1163; chains: 1; bounding box: 81×53×84 Å